Protein AF-A0A098G4R9-F1 (afdb_monomer_lite)

Foldseek 3Di:
DDPVLVVVVVVLCVVLVAPQDPQQEDQVDAPVRQVVSCVVCVLRQWHWYCYPPPQWIWIWGQDPVVRDIDIWIWHGDPDPPDAIFTWDDDPNDTDTDGGPSVCVVPVVRVSRVVSVVQVLLLQAALALEAEEELADDVQDFDKFALVRLCVCCVVCVVLQWFDTCQQRSLQSPLSSGIYGNDDPPDCLLVNLQSLAPNLFAAHEYEYDAEADLQQAWGWYWHDDPVCNPDTDIDTDGLLRVLVSSVSSPYAAPGEYEYEHQYAQQVRDPPVPLRHNVSRNQLNCQLRNYWYKYKDFNGGFATGHNNCQDPSKHKGDPRHGHHLQGIKIWTFHGPDHPDPTDTDIDRNSFIWMGHSSGIHTHRPPPPPPPPPPPPPDDDDDDDDDDDPPPDPPPDPVVVVVVVVVVVVVVVVVVVVVVVVVVVVVVVVVVVVVVLVVLVVVQCPDPLSVLLLVLLVVQLVVLVVCCVVPNPSSCVSNVLSVVLVVLSSVVSSVLLQPNDDPVRLVVSLVVSLCSLCVCCVVCVVVCVVSVVSSVSNNVSSPDPVVNVVSVVSNVVSVCCVVPVDDDDPPVDDDDDQDPVNVVVVVVVVVVVVVVVVVVPPDD

Secondary structure (DSSP, 8-state):
--HHHHHHHHHHHHHTT----GGGB-TT--HHHHHHHHHH-TT--EEEEE-SSTT-EEEEEEETTTTEEEEEEEEPPSSTTPPPEEEEEETTEEEEEEEHHHHHHHTT-HHHHHHHHHHHHHT--TT-EEEEESS-BTTB--EE-HHHHHHHHHH-GGGGS--TTHHHHHHHHHHT--EEE--SSSSHHHHHHHHTTTS-TT-EEEEEEEE-TT-S-EEEEEEETTEEEEEEEEEE-HHHHHHHHHHTT--TT-EEEEEEEETTTT--TTSSS-SHHHHHHHHHHHTT-EEEEEEESSPPBP--GGG-BTTBEE--SSSB--GGGEEEEEE--SSTT----EEEE----EEEEETTEEEEEPTTS-----------PPP---------------HHHHHHHHHHHHHHHHHHHHHHHHHHHHHHHHHHHHHHHHHHHHHHHHTSHHHHHHHHHHHHHHHHHHHHHTT-HHHHHHHHHHHHHHHHHHHHHHHHHHHSPPPHHHHHHHHHHHHHHHHTTTTTTGGGHHHHHHHHHHHHHHHH-HHHHHHHHHHHHHHHHHHHH-PPP-GGG-------HHHHHHHHHHHHHHHHHHHTTSS--

Radius of gyration: 33.83 Å; chains: 1; bounding box: 79×59×120 Å

pLDDT: mean 84.15, std 15.64, range [37.62, 98.38]

Sequence (601 aa):
MTKKNQELLIDAINNLGLDIPSDVFHFDFNRTDGQKYLEKAPSIPCLIRKSSVDGCFALDRYDPHRDTYSHLLIVPPKTENEEFKFCHYENGVMTEISTLSAYLNVANIPTLKWQQLKTRLEQHPPQKNAVMSIQSLDQQVIALNATQVDEYARDNPSVKKSGDGHTGLAIAQTLHAPFVVVRTEGNRAEANKVLEGHLVNNGLLVLTGHGNPDGNMIAGNYLNKDQMLFVQQRERGSIDIVSSALEAGLKSGDQINILLSICYGAADTQKNGNSFAHKLAKEFAKHGISTTIIASVKPVHRFGTGAIEQGKLTFTNEVGMAPTDIRVFSTQVDTPNANPVIDIYKPNEIIQLSREGFKFINPYKPIAQSSTSKDDAPQNIIITPTPLSKITQQPELVEKQQRLEKEKQLLEQQRLLEKEKQQRLEQEKQCKEQQNTIDQYKAKPEIAKLFNAIKNMENYGEKLLGIGADKGTTAISLAKELDKKLVDFLLKSSTTPPTQEQFEQFKADFKGALHDKDDVMHQHREQWKPIVANILLALSGIGLIAIIIKATAHVIDASLNKKQLSFNQAFFFAKTQSQELGDKIDESLEDTSLNSTQNKN

Organism: NCBI:txid1212491

Structure (mmCIF, N/CA/C/O backbone):
data_AF-A0A098G4R9-F1
#
_entry.id   AF-A0A098G4R9-F1
#
loop_
_atom_site.group_PDB
_atom_site.id
_atom_site.type_symbol
_atom_site.label_atom_id
_atom_site.label_alt_id
_atom_site.label_comp_id
_atom_site.label_asym_id
_atom_site.label_entity_id
_atom_site.label_seq_id
_atom_site.pdbx_PDB_ins_code
_atom_site.Cartn_x
_atom_site.Cartn_y
_atom_site.Cartn_z
_atom_site.occupancy
_atom_site.B_iso_or_equiv
_atom_site.auth_seq_id
_atom_site.auth_comp_id
_atom_site.auth_asym_id
_atom_site.auth_atom_id
_atom_site.pdbx_PDB_model_num
ATOM 1 N N . MET A 1 1 ? 22.704 -1.324 -43.944 1.00 83.81 1 MET A N 1
ATOM 2 C CA . MET A 1 1 ? 21.755 -2.113 -43.111 1.00 83.81 1 MET A CA 1
ATOM 3 C C . MET A 1 1 ? 20.363 -2.146 -43.747 1.00 83.81 1 MET A C 1
ATOM 5 O O . MET A 1 1 ? 19.861 -1.086 -44.107 1.00 83.81 1 MET A O 1
ATOM 9 N N . THR A 1 2 ? 19.764 -3.330 -43.929 1.00 89.94 2 THR A N 1
ATOM 10 C CA . THR A 1 2 ? 18.506 -3.535 -44.686 1.00 89.94 2 THR A CA 1
ATOM 11 C C . THR A 1 2 ? 17.265 -3.559 -43.783 1.00 89.94 2 THR A C 1
ATOM 13 O O . THR A 1 2 ? 17.382 -3.797 -42.582 1.00 89.94 2 THR A O 1
ATOM 16 N N . LYS A 1 3 ? 16.071 -3.359 -44.365 1.00 90.94 3 LYS A N 1
ATOM 17 C CA . LYS A 1 3 ? 14.779 -3.525 -43.670 1.00 90.94 3 LYS A CA 1
ATOM 18 C C . LYS A 1 3 ? 14.596 -4.952 -43.125 1.00 90.94 3 LYS A C 1
ATOM 20 O O . LYS A 1 3 ? 14.194 -5.118 -41.983 1.00 90.94 3 LYS A O 1
ATOM 25 N N . LYS A 1 4 ? 15.034 -5.964 -43.887 1.00 90.50 4 LYS A N 1
ATOM 26 C CA . LYS A 1 4 ? 15.037 -7.375 -43.464 1.00 90.50 4 LYS A CA 1
ATOM 27 C C . LYS A 1 4 ? 15.787 -7.589 -42.141 1.00 90.50 4 LYS A C 1
ATOM 29 O O . LYS A 1 4 ? 15.300 -8.298 -41.274 1.00 90.50 4 LYS A O 1
ATOM 34 N N . ASN A 1 5 ? 16.945 -6.950 -41.949 1.00 87.81 5 ASN A N 1
ATOM 35 C CA . ASN A 1 5 ? 17.700 -7.089 -40.696 1.00 87.81 5 ASN A CA 1
ATOM 36 C C . ASN A 1 5 ? 16.988 -6.435 -39.501 1.00 87.81 5 ASN A C 1
ATOM 38 O O . ASN A 1 5 ? 17.201 -6.859 -38.371 1.00 87.81 5 ASN A O 1
ATOM 42 N N . GLN A 1 6 ? 16.183 -5.392 -39.737 1.00 93.00 6 GLN A N 1
ATOM 43 C CA . GLN A 1 6 ? 15.379 -4.750 -38.691 1.00 93.00 6 GLN A CA 1
ATOM 44 C C . GLN A 1 6 ? 14.242 -5.668 -38.248 1.00 93.00 6 GLN A C 1
ATOM 46 O O . GLN A 1 6 ? 14.068 -5.873 -37.053 1.00 93.00 6 GLN A O 1
ATOM 51 N N . GLU A 1 7 ? 13.519 -6.238 -39.215 1.00 91.50 7 GLU A N 1
ATOM 52 C CA . GLU A 1 7 ? 12.444 -7.208 -38.978 1.00 91.50 7 GLU A CA 1
ATOM 53 C C . GLU A 1 7 ? 12.987 -8.428 -38.220 1.00 91.50 7 GLU A C 1
ATOM 55 O O . GLU A 1 7 ? 12.473 -8.756 -37.158 1.00 91.50 7 GLU A O 1
ATOM 60 N N . LEU A 1 8 ? 14.125 -8.988 -38.655 1.00 90.56 8 LEU A N 1
ATOM 61 C CA . LEU A 1 8 ? 14.786 -10.098 -37.957 1.00 90.56 8 LEU A CA 1
ATOM 62 C C . LEU A 1 8 ? 15.178 -9.767 -36.510 1.00 90.56 8 LEU A C 1
ATOM 64 O O . LEU A 1 8 ? 15.075 -10.633 -35.647 1.00 90.56 8 LEU A O 1
ATOM 68 N N . LEU A 1 9 ? 15.647 -8.545 -36.229 1.00 89.56 9 LEU A N 1
ATOM 69 C CA . LEU A 1 9 ? 15.998 -8.148 -34.862 1.00 89.56 9 LEU A CA 1
ATOM 70 C C . LEU A 1 9 ? 14.753 -8.017 -33.979 1.00 89.56 9 LEU A C 1
ATOM 72 O O . LEU A 1 9 ? 14.769 -8.471 -32.837 1.00 89.56 9 LEU A O 1
ATOM 76 N N . ILE A 1 10 ? 13.689 -7.407 -34.506 1.00 88.62 10 ILE A N 1
ATOM 77 C CA . ILE A 1 10 ? 12.408 -7.285 -33.802 1.00 88.62 10 ILE A CA 1
ATOM 78 C C . ILE A 1 10 ? 11.850 -8.678 -33.501 1.00 88.62 10 ILE A C 1
ATOM 80 O O . ILE A 1 10 ? 11.506 -8.957 -32.356 1.00 88.62 10 ILE A O 1
ATOM 84 N N . ASP A 1 11 ? 11.834 -9.571 -34.489 1.00 87.62 11 ASP A N 1
ATOM 85 C CA . ASP A 1 11 ? 11.347 -10.940 -34.326 1.00 87.62 11 ASP A CA 1
ATOM 86 C C . ASP A 1 11 ? 12.199 -11.725 -33.327 1.00 87.62 11 ASP A C 1
ATOM 88 O O . ASP A 1 11 ? 11.652 -12.385 -32.448 1.00 87.62 11 ASP A O 1
ATOM 92 N N . ALA A 1 12 ? 13.531 -11.616 -33.394 1.00 86.38 12 ALA A N 1
ATOM 93 C CA . ALA A 1 12 ? 14.424 -12.262 -32.433 1.00 86.38 12 ALA A CA 1
ATOM 94 C C . ALA A 1 12 ? 14.142 -11.805 -30.995 1.00 86.38 12 ALA A C 1
ATOM 96 O O . ALA A 1 12 ? 14.082 -12.632 -30.092 1.00 86.38 12 ALA A O 1
ATOM 97 N N . ILE A 1 13 ? 13.919 -10.507 -30.783 1.00 83.75 13 ILE A N 1
ATOM 98 C CA . ILE A 1 13 ? 13.571 -9.951 -29.471 1.00 83.75 13 ILE A CA 1
ATOM 99 C C . ILE A 1 13 ? 12.185 -10.420 -29.010 1.00 83.75 13 ILE A C 1
ATOM 101 O O . ILE A 1 13 ? 12.032 -10.832 -27.860 1.00 83.75 13 ILE A O 1
ATOM 105 N N . ASN A 1 14 ? 11.187 -10.395 -29.893 1.00 80.94 14 ASN A N 1
ATOM 106 C CA . ASN A 1 14 ? 9.828 -10.835 -29.577 1.00 80.94 14 ASN A CA 1
ATOM 107 C C . ASN A 1 14 ? 9.783 -12.336 -29.247 1.00 80.94 14 ASN A C 1
ATOM 109 O O . ASN A 1 14 ? 9.090 -12.745 -28.317 1.00 80.94 14 ASN A O 1
ATOM 113 N N . ASN A 1 15 ? 10.573 -13.153 -29.951 1.00 82.25 15 ASN A N 1
ATOM 114 C CA . ASN A 1 15 ? 10.688 -14.596 -29.724 1.00 82.25 15 ASN A CA 1
ATOM 115 C C . ASN A 1 15 ? 11.328 -14.950 -28.373 1.00 82.25 15 ASN A C 1
ATOM 117 O O . ASN A 1 15 ? 11.143 -16.063 -27.887 1.00 82.25 15 ASN A O 1
ATOM 121 N N . LEU A 1 16 ? 12.021 -14.007 -27.727 1.00 74.06 16 LEU A N 1
ATOM 122 C CA . LEU A 1 16 ? 12.475 -14.156 -26.340 1.00 74.06 16 LEU A CA 1
ATOM 123 C C . LEU A 1 16 ? 11.336 -13.961 -25.319 1.00 74.06 16 LEU A C 1
ATOM 125 O O . LEU A 1 16 ? 11.578 -14.001 -24.114 1.00 74.06 16 LEU A O 1
ATOM 129 N N . GLY A 1 17 ? 10.097 -13.750 -25.781 1.00 66.12 17 GLY A N 1
ATOM 130 C CA . GLY A 1 17 ? 8.923 -13.526 -24.936 1.00 66.12 17 GLY A CA 1
ATOM 131 C C . GLY A 1 17 ? 8.886 -12.129 -24.321 1.00 66.12 17 GLY A C 1
ATOM 132 O O . GLY A 1 17 ? 8.253 -11.924 -23.286 1.00 66.12 17 GLY A O 1
ATOM 133 N N . LEU A 1 18 ? 9.607 -11.173 -24.913 1.00 66.94 18 LEU A N 1
ATOM 134 C CA . LEU A 1 18 ? 9.723 -9.819 -24.386 1.00 66.94 18 LEU A CA 1
ATOM 135 C C . LEU A 1 18 ? 8.698 -8.930 -25.080 1.00 66.94 18 LEU A C 1
ATOM 137 O O . LEU A 1 18 ? 8.844 -8.653 -26.266 1.00 66.94 18 LEU A O 1
ATOM 141 N N . ASP A 1 19 ? 7.691 -8.440 -24.351 1.00 65.31 19 ASP A N 1
ATOM 142 C CA . ASP A 1 19 ? 6.817 -7.37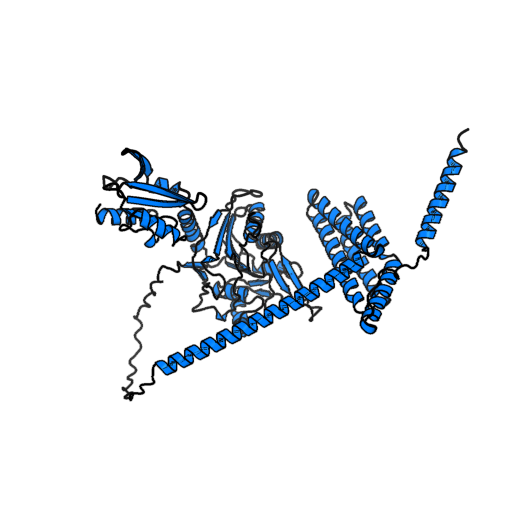0 -24.858 1.00 65.31 19 ASP A CA 1
ATOM 143 C C . ASP A 1 19 ? 7.575 -6.034 -24.818 1.00 65.31 19 ASP A C 1
ATOM 145 O O . ASP A 1 19 ? 7.359 -5.181 -23.950 1.00 65.31 19 ASP A O 1
ATOM 149 N N . ILE A 1 20 ? 8.548 -5.888 -25.720 1.00 72.81 20 ILE A N 1
ATOM 150 C CA . ILE A 1 20 ? 9.299 -4.649 -25.892 1.00 72.81 20 ILE A CA 1
ATOM 151 C C . ILE A 1 20 ? 8.411 -3.669 -26.674 1.00 72.81 20 ILE A C 1
ATOM 153 O O . ILE A 1 20 ? 7.995 -3.982 -27.791 1.00 72.81 20 ILE A O 1
ATOM 157 N N . PRO A 1 21 ? 8.104 -2.475 -26.129 1.00 73.12 21 PRO A N 1
ATOM 158 C CA . PRO A 1 21 ? 7.329 -1.471 -26.850 1.00 73.12 21 PRO A CA 1
ATOM 159 C C . PRO A 1 21 ? 7.973 -1.114 -28.195 1.00 73.12 21 PRO A C 1
ATOM 161 O O . PRO A 1 21 ? 9.197 -1.035 -28.295 1.00 73.12 21 PRO A O 1
ATOM 164 N N . SER A 1 22 ? 7.156 -0.815 -29.208 1.00 81.12 22 SER A N 1
ATOM 165 C CA . SER A 1 22 ? 7.635 -0.314 -30.508 1.00 81.12 22 SER A CA 1
ATOM 166 C C . SER A 1 22 ? 8.535 0.915 -30.369 1.00 81.12 22 SER A C 1
ATOM 168 O O . SER A 1 22 ? 9.473 1.076 -31.139 1.00 81.12 22 SER A O 1
ATOM 170 N N . ASP A 1 23 ? 8.288 1.721 -29.338 1.00 83.00 23 ASP A N 1
ATOM 171 C CA . ASP A 1 23 ? 9.027 2.934 -28.968 1.00 83.00 23 ASP A CA 1
ATOM 172 C C . ASP A 1 23 ? 10.472 2.666 -28.507 1.00 83.00 23 ASP A C 1
ATOM 174 O O . ASP A 1 23 ? 11.251 3.583 -28.272 1.00 83.00 23 ASP A O 1
ATOM 178 N N . VAL A 1 24 ? 10.872 1.401 -28.365 1.00 87.38 24 VAL A N 1
ATOM 179 C CA . VAL A 1 24 ? 12.285 1.045 -28.195 1.00 87.38 24 VAL A CA 1
ATOM 180 C C . VAL A 1 24 ? 13.014 1.067 -29.539 1.00 87.38 24 VAL A C 1
ATOM 182 O O . VAL A 1 24 ? 14.224 1.259 -29.563 1.00 87.38 24 VAL A O 1
ATOM 185 N N . PHE A 1 25 ? 12.320 0.915 -30.668 1.00 93.06 25 PHE A N 1
ATOM 186 C CA . PHE A 1 25 ? 12.929 0.776 -31.990 1.00 93.06 25 PHE A CA 1
ATOM 187 C C . PHE A 1 25 ? 12.862 2.084 -32.787 1.00 93.06 25 PHE A C 1
ATOM 189 O O . PHE A 1 25 ? 11.866 2.390 -33.435 1.00 93.06 25 PHE A O 1
ATOM 196 N N . HIS A 1 26 ? 13.971 2.823 -32.816 1.00 95.44 26 HIS A N 1
ATOM 197 C CA . HIS A 1 26 ? 14.104 4.080 -33.558 1.00 95.44 26 HIS A CA 1
ATOM 198 C C . HIS A 1 26 ? 15.289 4.014 -34.519 1.00 95.44 26 HIS A C 1
ATOM 200 O O . HIS A 1 26 ? 16.365 4.567 -34.296 1.00 95.44 26 HIS A O 1
ATOM 206 N N . PHE A 1 27 ? 15.124 3.269 -35.610 1.00 95.88 27 PHE A N 1
ATOM 207 C CA . PHE A 1 27 ? 16.215 2.994 -36.548 1.00 95.88 27 PHE A CA 1
ATOM 208 C C . PHE A 1 27 ? 16.680 4.197 -37.380 1.00 95.88 27 PHE A C 1
ATOM 210 O O . PHE A 1 27 ? 17.683 4.094 -38.087 1.00 95.88 27 PHE A O 1
ATOM 217 N N . ASP A 1 28 ? 15.936 5.289 -37.344 1.00 95.06 28 ASP A N 1
ATOM 218 C CA . ASP A 1 28 ? 16.228 6.576 -37.963 1.00 95.06 28 ASP A CA 1
ATOM 219 C C . ASP A 1 28 ? 17.014 7.517 -37.039 1.00 95.06 28 ASP A C 1
ATOM 221 O O . ASP A 1 28 ? 17.628 8.468 -37.521 1.00 95.06 28 ASP A O 1
ATOM 225 N N . PHE A 1 29 ? 17.060 7.241 -35.732 1.00 97.31 29 PHE A N 1
ATOM 226 C CA . PHE A 1 29 ? 17.779 8.085 -34.783 1.00 97.31 29 PHE A CA 1
ATOM 227 C C . PHE A 1 29 ? 19.293 7.906 -34.909 1.00 97.31 29 PHE A C 1
ATOM 229 O O . PHE A 1 29 ? 19.811 6.793 -35.043 1.00 97.31 29 PHE A O 1
ATOM 236 N N . ASN A 1 30 ? 20.023 9.016 -34.791 1.00 96.81 30 ASN A N 1
ATOM 237 C CA . ASN A 1 30 ? 21.450 8.980 -34.478 1.00 96.81 30 ASN A CA 1
ATOM 238 C C . ASN A 1 30 ? 21.663 8.887 -32.952 1.00 96.81 30 ASN A C 1
ATOM 240 O O . ASN A 1 30 ? 20.715 8.887 -32.166 1.00 96.81 30 ASN A O 1
ATOM 244 N N . ARG A 1 31 ? 22.927 8.811 -32.517 1.00 95.69 31 ARG A N 1
ATOM 245 C CA . ARG A 1 31 ? 23.284 8.704 -31.091 1.00 95.69 31 ARG A CA 1
ATOM 246 C C . ARG A 1 31 ? 22.741 9.857 -30.247 1.00 95.69 31 ARG A C 1
ATOM 248 O O . ARG A 1 31 ? 22.198 9.614 -29.176 1.00 95.69 31 ARG A O 1
ATOM 255 N N . THR A 1 32 ? 22.884 11.088 -30.722 1.00 96.31 32 THR A N 1
ATOM 256 C CA . THR A 1 32 ? 22.454 12.288 -29.997 1.00 96.31 32 THR A CA 1
ATOM 257 C C . THR A 1 32 ? 20.934 12.342 -29.865 1.00 96.31 32 THR A C 1
ATOM 259 O O . THR A 1 32 ? 20.420 12.676 -28.800 1.00 96.31 32 THR A O 1
ATOM 262 N N . ASP A 1 33 ? 20.207 11.991 -30.926 1.00 96.38 33 ASP A N 1
ATOM 263 C CA . ASP A 1 33 ? 18.742 11.957 -30.908 1.00 96.38 33 ASP A CA 1
ATOM 264 C C . ASP A 1 33 ? 18.226 10.858 -29.975 1.00 96.38 33 ASP A C 1
ATOM 266 O O . ASP A 1 33 ? 17.297 11.095 -29.204 1.00 96.38 33 ASP A O 1
ATOM 270 N N . GLY A 1 34 ? 18.888 9.696 -29.967 1.00 95.69 34 GLY A N 1
ATOM 271 C CA . GLY A 1 34 ? 18.571 8.610 -29.046 1.00 95.69 34 GLY A CA 1
ATOM 272 C C . GLY A 1 34 ? 18.763 8.976 -27.575 1.00 95.69 34 GLY A C 1
ATOM 273 O O . GLY A 1 34 ? 17.888 8.703 -26.758 1.00 95.69 34 GLY A O 1
ATOM 274 N N . GLN A 1 35 ? 19.857 9.665 -27.239 1.00 95.50 35 GLN A N 1
ATOM 275 C CA . GLN A 1 35 ? 20.090 10.172 -25.882 1.00 95.50 35 GLN A CA 1
ATOM 276 C C . GLN A 1 35 ? 19.005 11.173 -25.463 1.00 95.50 35 GLN A C 1
ATOM 278 O O . GLN A 1 35 ? 18.341 10.971 -24.451 1.00 95.50 35 GLN A O 1
ATOM 283 N N . LYS A 1 36 ? 18.732 12.185 -26.298 1.00 94.38 36 LYS A N 1
ATOM 284 C CA . LYS A 1 36 ? 17.665 13.170 -26.040 1.00 94.38 36 LYS A CA 1
ATOM 285 C C . LYS A 1 36 ? 16.290 12.526 -25.878 1.00 94.38 36 LYS A C 1
ATOM 287 O O . LYS A 1 36 ? 15.457 13.037 -25.131 1.00 94.38 36 LYS A O 1
ATOM 292 N N . TYR A 1 37 ? 16.019 11.452 -26.616 1.00 92.56 37 TYR A N 1
ATOM 293 C CA . TYR A 1 37 ? 14.774 10.707 -26.490 1.00 92.56 37 TYR A CA 1
ATOM 294 C C . TYR A 1 37 ? 14.686 9.996 -25.137 1.00 92.56 37 TYR A C 1
ATOM 296 O O . TYR A 1 37 ? 13.697 10.183 -24.435 1.00 92.56 37 TYR A O 1
ATOM 304 N N . LEU A 1 38 ? 15.730 9.266 -24.732 1.00 88.44 38 LEU A N 1
ATOM 305 C CA . LEU A 1 38 ? 15.784 8.581 -23.434 1.00 88.44 38 LEU A CA 1
ATOM 306 C C . LEU A 1 38 ? 15.686 9.558 -22.247 1.00 88.44 38 LEU A C 1
ATOM 308 O O . LEU A 1 38 ? 15.004 9.266 -21.269 1.00 88.44 38 LEU A O 1
ATOM 312 N N . GLU A 1 39 ? 16.282 10.746 -22.361 1.00 87.44 39 GLU A N 1
ATOM 313 C CA . GLU A 1 39 ? 16.122 11.857 -21.409 1.00 87.44 39 GLU A CA 1
ATOM 314 C C . GLU A 1 39 ? 14.656 12.289 -21.245 1.00 87.44 39 GLU A C 1
ATOM 316 O O . GLU A 1 39 ? 14.183 12.531 -20.133 1.00 87.44 39 GLU A O 1
ATOM 321 N N . LYS A 1 40 ? 13.929 12.402 -22.362 1.00 85.88 40 LYS A N 1
ATOM 322 C CA . LYS A 1 40 ? 12.529 12.851 -22.390 1.00 85.88 40 LYS A CA 1
ATOM 323 C C . LYS A 1 40 ? 11.535 11.742 -22.053 1.00 85.88 40 LYS A C 1
ATOM 325 O O . LYS A 1 40 ? 10.430 12.046 -21.608 1.00 85.88 40 LYS A O 1
ATOM 330 N N . ALA A 1 41 ? 11.912 10.484 -22.264 1.00 80.44 41 ALA A N 1
ATOM 331 C CA . ALA A 1 41 ? 11.076 9.306 -22.083 1.00 80.44 41 ALA A CA 1
ATOM 332 C C . ALA A 1 41 ? 11.677 8.362 -21.021 1.00 80.44 41 ALA A C 1
ATOM 334 O O . ALA A 1 41 ? 12.053 7.236 -21.340 1.00 80.44 41 ALA A O 1
ATOM 335 N N . PRO A 1 42 ? 11.728 8.763 -19.735 1.00 73.31 42 PRO A N 1
ATOM 336 C CA . PRO A 1 42 ? 12.363 7.975 -18.671 1.00 73.31 42 PRO A CA 1
ATOM 337 C C . PRO A 1 42 ? 11.681 6.622 -18.387 1.00 73.31 42 PRO A C 1
ATOM 339 O O . PRO A 1 42 ? 12.206 5.811 -17.626 1.00 73.31 42 PRO A O 1
ATOM 342 N N . SER A 1 43 ? 10.502 6.368 -18.963 1.00 66.50 43 SER A N 1
ATOM 343 C CA . SER A 1 43 ? 9.834 5.062 -18.954 1.00 66.50 43 SER A CA 1
ATOM 344 C C . SER A 1 43 ? 10.428 4.065 -19.954 1.00 66.50 43 SER A C 1
ATOM 346 O O . SER A 1 43 ? 10.148 2.873 -19.849 1.00 66.50 43 SER A O 1
ATOM 348 N N . ILE A 1 44 ? 11.219 4.537 -20.921 1.00 79.38 44 ILE A N 1
ATOM 349 C CA . ILE A 1 44 ? 11.883 3.714 -21.927 1.00 79.38 44 ILE A CA 1
ATOM 350 C C . ILE A 1 44 ? 13.300 3.397 -21.418 1.00 79.38 44 ILE A C 1
ATOM 352 O O . ILE A 1 44 ? 14.142 4.289 -21.337 1.00 79.38 44 ILE A O 1
ATOM 356 N N . PRO A 1 45 ? 13.588 2.143 -21.027 1.00 75.12 45 PRO A N 1
ATOM 357 C CA . PRO A 1 45 ? 14.846 1.778 -20.362 1.00 75.12 45 PRO A CA 1
ATOM 358 C C . PRO A 1 45 ? 16.057 1.830 -21.300 1.00 75.12 45 PRO A C 1
ATOM 360 O O . PRO A 1 45 ? 17.193 1.997 -20.859 1.00 75.12 45 PRO A O 1
ATOM 363 N N . CYS A 1 46 ? 15.819 1.599 -22.586 1.00 89.31 46 CYS A N 1
ATOM 364 C CA . CYS A 1 46 ? 16.823 1.484 -23.619 1.00 89.31 46 CYS A CA 1
ATOM 365 C C . CYS A 1 46 ? 16.192 1.751 -24.983 1.00 89.31 46 CYS A C 1
ATOM 367 O O . CYS A 1 46 ? 14.979 1.658 -25.154 1.00 89.31 46 CYS A O 1
ATOM 369 N N . LEU A 1 47 ? 17.043 2.072 -25.945 1.00 93.69 47 LEU A N 1
ATOM 370 C CA . LEU A 1 47 ? 16.681 2.366 -27.319 1.00 93.69 47 LEU A CA 1
ATOM 371 C C . LEU A 1 47 ? 17.530 1.503 -28.247 1.00 93.69 47 LEU A C 1
ATOM 373 O O . LEU A 1 47 ? 18.744 1.425 -28.080 1.00 93.69 47 LEU A O 1
ATOM 377 N N . ILE A 1 48 ? 16.914 0.900 -29.251 1.00 94.69 48 ILE A N 1
ATOM 378 C CA . ILE A 1 48 ? 17.586 0.222 -30.350 1.00 94.69 48 ILE A CA 1
ATOM 379 C C . ILE A 1 48 ? 17.480 1.099 -31.594 1.00 94.69 48 ILE A C 1
ATOM 381 O O . ILE A 1 48 ? 16.391 1.429 -32.061 1.00 94.69 48 ILE A O 1
ATOM 385 N N . ARG A 1 49 ? 18.630 1.449 -32.165 1.00 96.56 49 ARG A N 1
ATOM 386 C CA . ARG A 1 49 ? 18.729 2.265 -33.382 1.00 96.56 49 ARG A CA 1
ATOM 387 C C . ARG A 1 49 ? 19.780 1.722 -34.340 1.00 96.56 49 ARG A C 1
ATOM 389 O O . ARG A 1 49 ? 20.541 0.818 -33.998 1.00 96.56 49 ARG A O 1
ATOM 396 N N . LYS A 1 50 ? 19.867 2.281 -35.549 1.00 96.56 50 LYS A N 1
ATOM 397 C CA . LYS A 1 50 ? 21.006 1.991 -36.434 1.00 96.56 50 LYS A CA 1
ATOM 398 C C . LYS A 1 50 ? 22.287 2.570 -35.831 1.00 96.56 50 LYS A C 1
ATOM 400 O O . LYS A 1 50 ? 22.295 3.675 -35.279 1.00 96.56 50 LYS A O 1
ATOM 405 N N . SER A 1 51 ? 23.374 1.811 -35.923 1.00 96.00 51 SER A N 1
ATOM 406 C CA . SER A 1 51 ? 24.694 2.310 -35.558 1.00 96.00 51 SER A CA 1
ATOM 407 C C . SER A 1 51 ? 25.305 3.099 -36.715 1.00 96.00 51 SER A C 1
ATOM 409 O O . SER A 1 51 ? 24.975 2.877 -37.878 1.00 96.00 51 SER A O 1
ATOM 411 N N . SER A 1 52 ? 26.226 4.008 -36.393 1.00 94.31 52 SER A N 1
ATOM 412 C CA . SER A 1 52 ? 27.134 4.594 -37.384 1.00 94.31 52 SER A CA 1
ATOM 413 C C . SER A 1 52 ? 28.210 3.601 -37.837 1.00 94.31 52 SER A C 1
ATOM 415 O O . SER A 1 52 ? 28.865 3.834 -38.847 1.00 94.31 52 SER A O 1
ATOM 417 N N . VAL A 1 53 ? 28.410 2.510 -37.089 1.00 94.75 53 VAL A N 1
ATOM 418 C CA . VAL A 1 53 ? 29.231 1.373 -37.517 1.00 94.75 53 VAL A CA 1
ATOM 419 C C . VAL A 1 53 ? 28.426 0.569 -38.528 1.00 94.75 53 VAL A C 1
ATOM 421 O O . VAL A 1 53 ? 27.321 0.111 -38.219 1.00 94.75 53 VAL A O 1
ATOM 424 N N . ASP A 1 54 ? 28.965 0.427 -39.739 1.00 94.44 54 ASP A N 1
ATOM 425 C CA . ASP A 1 54 ? 28.232 -0.197 -40.835 1.00 94.44 54 ASP A CA 1
ATOM 426 C C . ASP A 1 54 ? 27.822 -1.637 -40.497 1.00 94.44 54 ASP A C 1
ATOM 428 O O . ASP A 1 54 ? 28.522 -2.381 -39.809 1.00 94.44 54 ASP A O 1
ATOM 432 N N . GLY A 1 55 ? 26.625 -2.006 -40.946 1.00 94.06 55 GLY A N 1
ATOM 433 C CA . GLY A 1 55 ? 26.052 -3.325 -40.692 1.00 94.06 55 GLY A CA 1
ATOM 434 C C . GLY A 1 55 ? 25.673 -3.621 -39.235 1.00 94.06 55 GLY A C 1
ATOM 435 O O . GLY A 1 55 ? 25.265 -4.749 -38.975 1.00 94.06 55 GLY A O 1
ATOM 436 N N . CYS A 1 56 ? 25.733 -2.657 -38.309 1.00 96.44 56 CYS A N 1
ATOM 437 C CA . CYS A 1 56 ? 25.403 -2.868 -36.894 1.00 96.44 56 CYS A CA 1
ATOM 438 C C . CYS A 1 56 ? 24.201 -2.028 -36.429 1.00 96.44 56 CYS A C 1
ATOM 440 O O . CYS A 1 56 ? 23.946 -0.927 -36.924 1.00 96.44 56 CYS A O 1
ATOM 442 N N . PHE A 1 57 ? 23.488 -2.522 -35.417 1.00 97.19 57 PHE A N 1
ATOM 443 C CA . PHE A 1 57 ? 22.586 -1.706 -34.602 1.00 97.19 57 PHE A CA 1
ATOM 444 C C . PHE A 1 57 ? 23.306 -1.243 -33.332 1.00 97.19 57 PHE A C 1
ATOM 446 O O . PHE A 1 57 ? 24.412 -1.695 -33.031 1.00 97.19 57 PHE A O 1
ATOM 453 N N . ALA A 1 58 ? 22.693 -0.328 -32.593 1.00 96.31 58 ALA A N 1
ATOM 454 C CA . ALA A 1 58 ? 23.154 0.106 -31.284 1.00 96.31 58 ALA A CA 1
ATOM 455 C C . ALA A 1 58 ? 22.010 0.007 -30.272 1.00 96.31 58 ALA A C 1
ATOM 457 O O . ALA A 1 58 ? 20.904 0.461 -30.563 1.00 96.31 58 ALA A O 1
ATOM 458 N N . LEU A 1 59 ? 22.301 -0.567 -29.106 1.00 94.62 59 LEU A N 1
ATOM 459 C CA . LEU A 1 59 ? 21.492 -0.489 -27.898 1.00 94.62 59 LEU A CA 1
ATOM 460 C C . LEU A 1 59 ? 22.032 0.650 -27.034 1.00 94.62 59 LEU A C 1
ATOM 462 O O . LEU A 1 59 ? 23.117 0.539 -26.456 1.00 94.62 59 LEU A O 1
ATOM 466 N N . ASP A 1 60 ? 21.269 1.726 -26.936 1.00 94.50 60 ASP A N 1
ATOM 467 C CA . ASP A 1 60 ? 21.553 2.844 -26.050 1.00 94.50 60 ASP A CA 1
ATOM 468 C C . ASP A 1 60 ? 20.794 2.654 -24.738 1.00 94.50 60 ASP A C 1
ATOM 470 O O . ASP A 1 60 ? 19.604 2.341 -24.739 1.00 94.50 60 ASP A O 1
ATOM 474 N N . ARG A 1 61 ? 21.468 2.857 -23.608 1.00 91.06 61 ARG A N 1
ATOM 475 C CA . ARG A 1 61 ? 20.868 2.789 -22.273 1.00 91.06 61 ARG A CA 1
ATOM 476 C C . ARG A 1 61 ? 21.307 3.993 -21.462 1.00 91.06 61 ARG A C 1
ATOM 478 O O . ARG A 1 61 ? 22.491 4.319 -21.457 1.00 91.06 61 ARG A O 1
ATOM 485 N N . TYR A 1 62 ? 20.375 4.610 -20.752 1.00 87.00 62 TYR A N 1
ATOM 486 C CA . TYR A 1 62 ? 20.692 5.634 -19.766 1.00 87.00 62 TYR A CA 1
ATOM 487 C C . TYR A 1 62 ? 20.846 4.986 -18.386 1.00 87.00 62 TYR A C 1
ATOM 489 O O . TYR A 1 62 ? 19.979 4.229 -17.950 1.00 87.00 62 TYR A O 1
ATOM 497 N N . ASP A 1 63 ? 21.966 5.244 -17.715 1.00 80.31 63 ASP A N 1
ATOM 498 C CA . ASP A 1 63 ? 22.182 4.871 -16.320 1.00 80.31 63 ASP A CA 1
ATOM 499 C C . ASP A 1 63 ? 21.949 6.104 -15.433 1.00 80.31 63 ASP A C 1
ATOM 501 O O . ASP A 1 63 ? 22.844 6.947 -15.308 1.00 80.31 63 ASP A O 1
ATOM 505 N N . PRO A 1 64 ? 20.774 6.216 -14.786 1.00 71.25 64 PRO A N 1
ATOM 506 C CA . PRO A 1 64 ? 20.439 7.379 -13.974 1.00 71.25 64 PRO A CA 1
ATOM 507 C C . PRO A 1 64 ? 21.275 7.480 -12.692 1.00 71.25 64 PRO A C 1
ATOM 509 O O . PRO A 1 64 ? 21.308 8.542 -12.080 1.00 71.25 64 PRO A O 1
ATOM 512 N N . HIS A 1 65 ? 21.933 6.401 -12.250 1.00 72.31 65 HIS A N 1
ATOM 513 C CA . HIS A 1 65 ? 22.783 6.443 -11.058 1.00 72.31 65 HIS A CA 1
ATOM 514 C C . HIS A 1 65 ? 24.135 7.083 -11.346 1.00 72.31 65 HIS A C 1
ATOM 516 O O . HIS A 1 65 ? 24.736 7.683 -10.457 1.00 72.31 65 HIS A O 1
ATOM 522 N N . ARG A 1 66 ? 24.619 6.925 -12.578 1.00 80.69 66 ARG A N 1
ATOM 523 C CA . ARG A 1 66 ? 25.903 7.470 -13.024 1.00 80.69 66 ARG A CA 1
ATOM 524 C C . ARG A 1 66 ? 25.754 8.734 -13.858 1.00 80.69 66 ARG A C 1
ATOM 526 O O . ARG A 1 66 ? 26.771 9.355 -14.128 1.00 80.69 66 ARG A O 1
ATOM 533 N N . ASP A 1 67 ? 24.531 9.077 -14.263 1.00 86.00 67 ASP A N 1
ATOM 534 C CA . ASP A 1 67 ? 24.250 10.136 -15.238 1.00 86.00 67 ASP A CA 1
ATOM 535 C C . ASP A 1 67 ? 25.080 9.935 -16.520 1.00 86.00 67 ASP A C 1
ATOM 537 O O . ASP A 1 67 ? 25.789 10.810 -17.012 1.00 86.00 67 ASP A O 1
ATOM 541 N N . THR A 1 68 ? 25.085 8.694 -17.016 1.00 91.88 68 THR A N 1
ATOM 542 C CA . THR A 1 68 ? 25.870 8.307 -18.196 1.00 91.88 68 THR A CA 1
ATOM 543 C C . THR A 1 68 ? 25.054 7.441 -19.134 1.00 91.88 68 THR A C 1
ATOM 545 O O . THR A 1 68 ? 24.150 6.716 -18.721 1.00 91.88 68 THR A O 1
ATOM 548 N N . TYR A 1 69 ? 25.412 7.483 -20.414 1.00 92.19 69 TYR A N 1
ATOM 549 C CA . TYR A 1 69 ? 24.847 6.606 -21.429 1.00 92.19 69 TYR A CA 1
ATOM 550 C C . TYR A 1 69 ? 25.822 5.484 -21.770 1.00 92.19 69 TYR A C 1
ATOM 552 O O . TYR A 1 69 ? 26.986 5.743 -22.084 1.00 92.19 69 TYR A O 1
ATOM 560 N N . SER A 1 70 ? 25.338 4.243 -21.767 1.00 91.38 70 SER A N 1
ATOM 561 C CA . SER A 1 70 ? 26.064 3.113 -22.340 1.00 91.38 70 SER A CA 1
ATOM 562 C C . SER A 1 70 ? 25.537 2.804 -23.735 1.00 91.38 70 SER A C 1
ATOM 564 O O . SER A 1 70 ? 24.337 2.888 -23.994 1.00 91.38 70 SER A O 1
ATOM 566 N N . HIS A 1 71 ? 26.448 2.419 -24.623 1.00 93.50 71 HIS A N 1
ATOM 567 C CA . HIS A 1 71 ? 26.151 2.107 -26.015 1.00 93.50 71 HIS A CA 1
ATOM 568 C C . HIS A 1 71 ? 26.782 0.764 -26.342 1.00 93.50 71 HIS A C 1
ATOM 570 O O . HIS A 1 71 ? 28.001 0.626 -26.262 1.00 93.50 71 HIS A O 1
ATOM 576 N N . LEU A 1 72 ? 25.962 -0.217 -26.694 1.00 93.50 72 LEU A N 1
ATOM 577 C CA . LEU A 1 72 ? 26.429 -1.536 -27.104 1.00 93.50 72 LEU A CA 1
ATOM 578 C C . LEU A 1 72 ? 26.067 -1.758 -28.560 1.00 93.50 72 LEU A C 1
ATOM 580 O O . LEU A 1 72 ? 24.946 -1.458 -28.967 1.00 93.50 72 LEU A O 1
ATOM 584 N N . LEU A 1 73 ? 26.996 -2.281 -29.355 1.00 96.31 73 LEU A N 1
ATOM 585 C CA . LEU A 1 73 ? 26.660 -2.672 -30.717 1.00 96.31 73 LEU A CA 1
ATOM 586 C C . LEU A 1 73 ? 25.896 -3.988 -30.693 1.00 96.31 73 LEU A C 1
ATOM 588 O O . LEU A 1 73 ? 26.263 -4.896 -29.954 1.00 96.31 73 LEU A O 1
ATOM 592 N N . ILE A 1 74 ? 24.872 -4.092 -31.534 1.00 96.06 74 ILE A N 1
ATOM 593 C CA . ILE A 1 74 ? 24.204 -5.354 -31.835 1.00 96.06 74 ILE A CA 1
ATOM 594 C C . ILE A 1 74 ? 24.584 -5.730 -33.264 1.00 96.06 74 ILE A C 1
ATOM 596 O O . ILE A 1 74 ? 24.230 -5.038 -34.225 1.00 96.06 74 ILE A O 1
ATOM 600 N N . VAL A 1 75 ? 25.321 -6.823 -33.398 1.00 95.69 75 VAL A N 1
ATOM 601 C CA . VAL A 1 75 ? 25.774 -7.362 -34.676 1.00 95.69 75 VAL A CA 1
ATOM 602 C C . VAL A 1 75 ? 24.747 -8.391 -35.157 1.00 95.69 75 VAL A C 1
ATOM 604 O O . VAL A 1 75 ? 24.445 -9.327 -34.409 1.00 95.69 75 VAL A O 1
ATOM 607 N N . PRO A 1 76 ? 24.184 -8.230 -36.370 1.00 93.38 76 PRO A N 1
ATOM 608 C CA . PRO A 1 76 ? 23.292 -9.218 -36.963 1.00 93.38 76 PRO A CA 1
ATOM 609 C C . PRO A 1 76 ? 23.980 -10.573 -37.158 1.00 93.38 76 PRO A C 1
ATOM 611 O O . PRO A 1 76 ? 25.192 -10.609 -37.397 1.00 93.38 76 PRO A O 1
ATOM 614 N N . PRO A 1 77 ? 23.222 -11.678 -37.117 1.00 91.81 77 PRO A N 1
ATOM 615 C CA . PRO A 1 77 ? 23.770 -12.992 -37.416 1.00 91.81 77 PRO A CA 1
ATOM 616 C C . PRO A 1 77 ? 24.255 -13.069 -38.870 1.00 91.81 77 PRO A C 1
ATOM 618 O O . PRO A 1 77 ? 23.670 -12.449 -39.764 1.00 91.81 77 PRO A O 1
ATOM 621 N N . LYS A 1 78 ? 25.339 -13.816 -39.123 1.00 8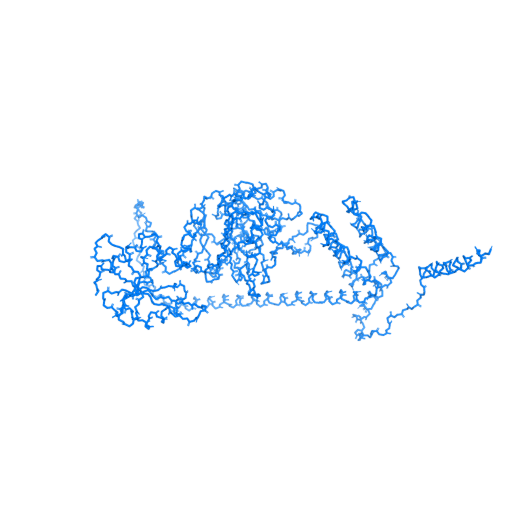9.88 78 LYS A N 1
ATOM 622 C CA . LYS A 1 78 ? 25.879 -13.986 -40.486 1.00 89.88 78 LYS A CA 1
ATOM 623 C C . LYS A 1 78 ? 25.173 -15.101 -41.252 1.00 89.88 78 LYS A C 1
ATOM 625 O O . LYS A 1 78 ? 25.181 -15.096 -42.481 1.00 89.88 78 LYS A O 1
ATOM 630 N N . THR A 1 79 ? 24.579 -16.047 -40.530 1.00 86.69 79 THR A N 1
ATOM 631 C CA . THR A 1 79 ? 23.827 -17.186 -41.067 1.00 86.69 79 THR A CA 1
ATOM 632 C C . THR A 1 79 ? 22.475 -17.303 -40.360 1.00 86.69 79 THR A C 1
ATOM 634 O O . THR A 1 79 ? 22.295 -16.754 -39.279 1.00 86.69 79 THR A O 1
ATOM 637 N N . GLU A 1 80 ? 21.509 -18.010 -40.952 1.00 79.88 80 GLU A N 1
ATOM 638 C CA . GLU A 1 80 ? 20.148 -18.138 -40.391 1.00 79.88 80 GLU A CA 1
ATOM 639 C C . GLU A 1 80 ? 20.099 -18.858 -39.032 1.00 79.88 80 GLU A C 1
ATOM 641 O O . GLU A 1 80 ? 19.146 -18.680 -38.281 1.00 79.88 80 GLU A O 1
ATOM 646 N N . ASN A 1 81 ? 21.136 -19.634 -38.701 1.00 74.94 81 ASN A N 1
ATOM 647 C CA . ASN A 1 81 ? 21.236 -20.389 -37.449 1.00 74.94 81 ASN A CA 1
ATOM 648 C C . ASN A 1 81 ? 22.038 -19.658 -36.359 1.00 74.94 81 ASN A C 1
ATOM 650 O O . ASN A 1 81 ? 22.208 -20.191 -35.264 1.00 74.94 81 ASN A O 1
ATOM 654 N N . GLU A 1 82 ? 22.585 -18.478 -36.657 1.00 85.12 82 GLU A N 1
ATOM 655 C CA . GLU A 1 82 ? 23.323 -17.672 -35.687 1.00 85.12 82 GLU A CA 1
ATOM 656 C C . GLU A 1 82 ? 22.397 -16.694 -34.956 1.00 85.12 82 GLU A C 1
ATOM 658 O O . GLU A 1 82 ? 21.394 -16.225 -35.491 1.00 85.12 82 GLU A O 1
ATOM 663 N N . GLU A 1 83 ? 22.760 -16.350 -33.722 1.00 91.38 83 GLU A N 1
ATOM 664 C CA . GLU A 1 83 ? 22.060 -15.345 -32.926 1.00 91.38 83 GLU A CA 1
ATOM 665 C C . GLU A 1 83 ? 22.671 -13.946 -33.128 1.00 91.38 83 GLU A C 1
ATOM 667 O O . GLU A 1 83 ? 23.851 -13.804 -33.459 1.00 91.38 83 GLU A O 1
ATOM 672 N N . PHE A 1 84 ? 21.885 -12.896 -32.878 1.00 94.06 84 PHE A N 1
ATOM 673 C CA . PHE A 1 84 ? 22.417 -11.547 -32.682 1.00 94.06 84 PHE A CA 1
ATOM 674 C C . PHE A 1 84 ? 23.441 -11.521 -31.540 1.00 94.06 84 PHE A C 1
ATOM 676 O O . PHE A 1 84 ? 23.274 -12.186 -30.516 1.00 94.06 84 PHE A O 1
ATOM 683 N N . LYS A 1 85 ? 24.489 -10.710 -31.698 1.00 94.81 85 LYS A N 1
ATOM 684 C CA . LYS A 1 85 ? 25.588 -10.601 -30.728 1.00 94.81 85 LYS A CA 1
ATOM 685 C C . LYS A 1 85 ? 25.746 -9.180 -30.226 1.00 94.81 85 LYS A C 1
ATOM 687 O O . LYS A 1 85 ? 25.665 -8.239 -31.012 1.00 94.81 85 LYS A O 1
ATOM 692 N N . PHE A 1 86 ? 26.022 -9.027 -28.938 1.00 94.06 86 PHE A N 1
ATOM 693 C CA . PHE A 1 86 ? 26.453 -7.760 -28.369 1.00 94.06 86 PHE A CA 1
ATOM 694 C C . PHE A 1 86 ? 27.967 -7.630 -28.455 1.00 94.06 86 PHE A C 1
ATOM 696 O O . PHE A 1 86 ? 28.693 -8.515 -28.003 1.00 94.06 86 PHE A O 1
ATOM 703 N N . CYS A 1 87 ? 28.436 -6.503 -28.981 1.00 94.19 87 CYS A N 1
ATOM 704 C CA . CYS A 1 87 ? 29.854 -6.198 -29.106 1.00 94.19 87 CYS A CA 1
ATOM 705 C C . CYS A 1 87 ? 30.190 -4.839 -28.483 1.00 94.19 87 CYS A C 1
ATOM 707 O O . CYS A 1 87 ? 29.426 -3.874 -28.593 1.00 94.19 87 CYS A O 1
ATOM 709 N N . HIS A 1 88 ? 31.373 -4.756 -27.878 1.00 92.12 88 HIS A N 1
ATOM 710 C CA . HIS A 1 88 ? 32.045 -3.493 -27.579 1.00 92.12 88 HIS A CA 1
ATOM 711 C C . HIS A 1 88 ? 32.835 -3.055 -28.811 1.00 92.12 88 HIS A C 1
ATOM 713 O O . HIS A 1 88 ? 33.416 -3.900 -29.494 1.00 92.12 88 HIS A O 1
ATOM 719 N N . TYR A 1 89 ? 32.859 -1.757 -29.103 1.00 91.44 89 TYR A N 1
ATOM 720 C CA . TYR A 1 89 ? 33.626 -1.213 -30.222 1.00 91.44 89 TYR A CA 1
ATOM 721 C C . TYR A 1 89 ? 34.545 -0.103 -29.752 1.00 91.44 89 TYR A C 1
ATOM 723 O O . TYR A 1 89 ? 34.090 0.966 -29.344 1.00 91.44 89 TYR A O 1
ATOM 731 N N . GLU A 1 90 ? 35.843 -0.359 -29.842 1.00 91.00 90 GLU A N 1
ATOM 732 C CA . GLU A 1 90 ? 36.875 0.553 -29.378 1.00 91.00 90 GLU A CA 1
ATOM 733 C C . GLU A 1 90 ? 38.063 0.506 -30.335 1.00 91.00 90 GLU A C 1
ATOM 735 O O . GLU A 1 90 ? 38.527 -0.565 -30.721 1.00 91.00 90 GLU A O 1
ATOM 740 N N . ASN A 1 91 ? 38.532 1.681 -30.764 1.00 91.88 91 ASN A N 1
ATOM 741 C CA . ASN A 1 91 ? 39.690 1.831 -31.653 1.00 91.88 91 ASN A CA 1
ATOM 742 C C . ASN A 1 91 ? 39.619 0.988 -32.942 1.00 91.88 91 ASN A C 1
ATOM 744 O O . ASN A 1 91 ? 40.627 0.465 -33.409 1.00 91.88 91 ASN A O 1
ATOM 748 N N . GLY A 1 92 ? 38.424 0.843 -33.522 1.00 91.44 92 GLY A N 1
ATOM 749 C CA . GLY A 1 92 ? 38.229 0.062 -34.748 1.00 91.44 92 GLY A CA 1
ATOM 750 C C . GLY A 1 92 ? 38.081 -1.446 -34.534 1.00 91.44 92 GLY A C 1
ATOM 751 O O . GLY A 1 92 ? 37.844 -2.169 -35.499 1.00 91.44 92 GLY A O 1
ATOM 752 N N . VAL A 1 93 ? 38.187 -1.932 -33.296 1.00 92.62 93 VAL A N 1
ATOM 753 C CA . VAL A 1 93 ? 38.087 -3.355 -32.957 1.00 92.62 93 VAL A CA 1
ATOM 754 C C . VAL A 1 93 ? 36.717 -3.645 -32.352 1.00 92.62 93 VAL A C 1
ATOM 756 O O . VAL A 1 93 ? 36.286 -2.967 -31.421 1.00 92.62 93 VAL A O 1
ATOM 759 N N . MET A 1 94 ? 36.030 -4.660 -32.886 1.00 93.56 94 MET A N 1
ATOM 760 C CA . MET A 1 94 ? 34.812 -5.213 -32.290 1.00 93.56 94 MET A CA 1
ATOM 761 C C . MET A 1 94 ? 35.154 -6.420 -31.420 1.00 93.56 94 MET A C 1
ATOM 763 O O . MET A 1 94 ? 35.685 -7.410 -31.920 1.00 93.56 94 MET A O 1
ATOM 767 N N . THR A 1 95 ? 34.783 -6.354 -30.145 1.00 94.31 95 THR A N 1
ATOM 768 C CA . THR A 1 95 ? 34.951 -7.447 -29.184 1.00 94.31 95 THR A CA 1
ATOM 769 C C . THR A 1 95 ? 33.581 -7.963 -28.773 1.00 94.31 95 THR A C 1
ATOM 771 O O . THR A 1 95 ? 32.780 -7.211 -28.218 1.00 94.31 95 THR A O 1
ATOM 774 N N . GLU A 1 96 ? 33.301 -9.235 -29.051 1.00 94.94 96 GLU A N 1
ATOM 775 C CA . GLU A 1 96 ? 32.061 -9.895 -28.631 1.00 94.94 96 GLU A CA 1
ATOM 776 C C . GLU A 1 96 ? 31.988 -9.968 -27.101 1.00 94.94 96 GLU A C 1
ATOM 778 O O . GLU A 1 96 ? 32.935 -10.390 -26.441 1.00 94.94 96 GLU A O 1
ATOM 783 N N . ILE A 1 97 ? 30.858 -9.536 -26.546 1.00 92.12 97 ILE A N 1
ATOM 784 C 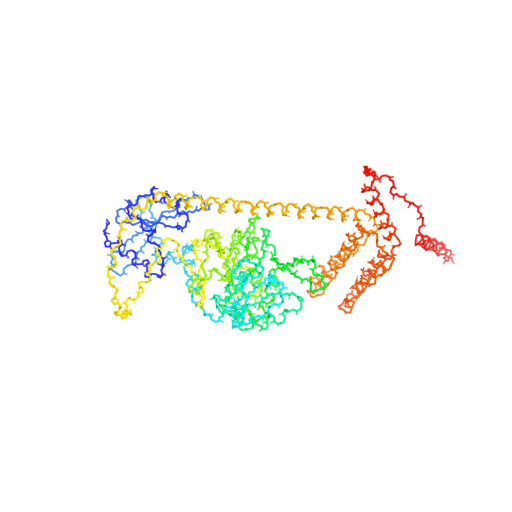CA . ILE A 1 97 ? 30.573 -9.565 -25.109 1.00 92.12 97 ILE A CA 1
ATOM 785 C C . ILE A 1 97 ? 29.701 -10.777 -24.783 1.00 92.12 97 ILE A C 1
ATOM 787 O O . ILE A 1 97 ? 29.968 -11.503 -23.828 1.00 92.12 97 ILE A O 1
ATOM 791 N N . SER A 1 98 ? 28.613 -10.963 -25.536 1.00 92.44 98 SER A N 1
ATOM 792 C CA . SER A 1 98 ? 27.608 -11.999 -25.286 1.00 92.44 98 SER A CA 1
ATOM 793 C C . SER A 1 98 ? 26.653 -12.129 -26.478 1.00 92.44 98 SER A C 1
ATOM 795 O O . SER A 1 98 ? 26.639 -11.269 -27.362 1.00 92.44 98 SER A O 1
ATOM 797 N N . THR A 1 99 ? 25.814 -13.164 -26.492 1.00 92.69 99 THR A N 1
ATOM 798 C CA . THR A 1 99 ? 24.681 -13.240 -27.426 1.00 92.69 99 THR A CA 1
ATOM 799 C C . THR A 1 99 ? 23.516 -12.374 -26.941 1.00 92.69 99 THR A C 1
ATOM 801 O O . THR A 1 99 ? 23.501 -11.926 -25.793 1.00 92.69 99 THR A O 1
ATOM 804 N N . LEU A 1 100 ? 22.539 -12.098 -27.808 1.00 86.81 100 LEU A N 1
ATOM 805 C CA . LEU A 1 100 ? 21.369 -11.287 -27.472 1.00 86.81 100 LEU A CA 1
ATOM 806 C C . LEU A 1 100 ? 20.578 -11.895 -26.305 1.00 86.81 100 LEU A C 1
ATOM 808 O O . LEU A 1 100 ? 20.334 -11.207 -25.317 1.00 86.81 100 LEU A O 1
ATOM 812 N N . SER A 1 101 ? 20.246 -13.181 -26.374 1.00 84.25 101 SER A N 1
ATOM 813 C CA . SER A 1 101 ? 19.546 -13.923 -25.324 1.00 84.25 101 SER A CA 1
ATOM 814 C C . SER A 1 101 ? 20.340 -13.956 -24.026 1.00 84.25 101 SER A C 1
ATOM 816 O O . SER A 1 101 ? 19.802 -13.618 -22.973 1.00 84.25 101 SER A O 1
ATOM 818 N N . ALA A 1 102 ? 21.627 -14.309 -24.082 1.00 84.81 102 ALA A N 1
ATOM 819 C CA . ALA A 1 102 ? 22.476 -14.385 -22.901 1.00 84.81 102 ALA A CA 1
ATOM 820 C C . ALA A 1 102 ? 22.635 -13.011 -22.240 1.00 84.81 102 ALA A C 1
ATOM 822 O O . ALA A 1 102 ? 22.478 -12.893 -21.024 1.00 84.81 102 ALA A O 1
ATOM 823 N N . TYR A 1 103 ? 22.859 -11.955 -23.026 1.00 84.19 103 TYR A N 1
ATOM 824 C CA . TYR A 1 103 ? 22.929 -10.598 -22.503 1.00 84.19 103 TYR A CA 1
ATOM 825 C C . TYR A 1 103 ? 21.604 -10.173 -21.889 1.00 84.19 103 TYR A C 1
ATOM 827 O O . TYR A 1 103 ? 21.607 -9.696 -20.766 1.00 84.19 103 TYR A O 1
ATOM 835 N N . LEU A 1 104 ? 20.468 -10.353 -22.567 1.00 75.81 104 LEU A N 1
ATOM 836 C CA . LEU A 1 104 ? 19.175 -9.937 -22.023 1.00 75.81 104 LEU A CA 1
ATOM 837 C C . LEU A 1 104 ? 18.837 -10.708 -20.737 1.00 75.81 104 LEU A C 1
ATOM 839 O O . LEU A 1 104 ? 18.377 -10.091 -19.779 1.00 75.81 104 LEU A O 1
ATOM 843 N N . ASN A 1 105 ? 19.174 -11.998 -20.663 1.00 68.44 105 ASN A N 1
ATOM 844 C CA . ASN A 1 105 ? 19.018 -12.814 -19.456 1.00 68.44 105 ASN A CA 1
ATOM 845 C C . ASN A 1 105 ? 19.917 -12.352 -18.294 1.00 68.44 105 ASN A C 1
ATOM 847 O O . ASN A 1 105 ? 19.488 -12.370 -17.141 1.00 68.44 105 ASN A O 1
ATOM 851 N N . VAL A 1 106 ? 21.155 -11.928 -18.573 1.00 69.81 106 VAL A N 1
ATOM 852 C CA . VAL A 1 106 ? 22.142 -11.540 -17.545 1.00 69.81 106 VAL A CA 1
ATOM 853 C C . VAL A 1 106 ? 22.062 -10.063 -17.167 1.00 69.81 106 VAL A C 1
ATOM 855 O O . VAL A 1 106 ? 22.311 -9.708 -16.017 1.00 69.81 106 VAL A O 1
ATOM 858 N N . ALA A 1 107 ? 21.711 -9.179 -18.102 1.00 62.41 107 ALA A N 1
ATOM 859 C CA . ALA A 1 107 ? 21.891 -7.731 -17.992 1.00 62.41 107 ALA A CA 1
ATOM 860 C C . ALA A 1 107 ? 20.990 -7.053 -16.947 1.00 62.41 107 ALA A C 1
ATOM 862 O O . ALA A 1 107 ? 20.984 -5.824 -16.866 1.00 62.41 107 ALA A O 1
ATOM 863 N N . ASN A 1 108 ? 20.266 -7.829 -16.127 1.00 59.59 108 ASN A N 1
ATOM 864 C CA . ASN A 1 108 ? 19.407 -7.358 -15.044 1.00 59.59 108 ASN A CA 1
ATOM 865 C C . ASN A 1 108 ? 18.548 -6.172 -15.504 1.00 59.59 108 ASN A C 1
ATOM 867 O O . ASN A 1 108 ? 18.405 -5.184 -14.786 1.00 59.59 108 ASN A O 1
ATOM 871 N N . ILE A 1 109 ? 18.062 -6.230 -16.751 1.00 68.38 109 ILE A N 1
ATOM 872 C CA . ILE A 1 109 ? 17.355 -5.113 -17.367 1.00 68.38 109 ILE A CA 1
ATOM 873 C C . ILE A 1 109 ? 16.054 -4.981 -16.583 1.00 68.38 109 ILE A C 1
ATOM 875 O O . ILE A 1 109 ? 15.238 -5.907 -16.634 1.00 68.38 109 ILE A O 1
ATOM 879 N N . PRO A 1 110 ? 15.836 -3.880 -15.840 1.00 69.69 110 PRO A N 1
ATOM 880 C CA . PRO A 1 110 ? 14.696 -3.776 -14.933 1.00 69.69 110 PRO A CA 1
ATOM 881 C C . PRO A 1 110 ? 13.364 -4.025 -15.642 1.00 69.69 110 PRO A C 1
ATOM 883 O O . PRO A 1 110 ? 12.461 -4.626 -15.072 1.00 69.69 110 PRO A O 1
ATOM 886 N N . THR A 1 111 ? 13.275 -3.645 -16.916 1.00 69.75 111 THR A N 1
ATOM 887 C CA . THR A 1 111 ? 12.107 -3.866 -17.772 1.00 69.75 111 THR A CA 1
ATOM 888 C C . THR A 1 111 ? 11.875 -5.332 -18.112 1.00 69.75 111 THR A C 1
ATOM 890 O O . THR A 1 111 ? 10.728 -5.755 -18.137 1.00 69.75 111 THR A O 1
ATOM 893 N N . LEU A 1 112 ? 12.925 -6.133 -18.308 1.00 72.88 112 LEU A N 1
ATOM 894 C CA . LEU A 1 112 ? 12.770 -7.572 -18.523 1.00 72.88 112 LEU A CA 1
ATOM 895 C C . LEU A 1 112 ? 12.219 -8.252 -17.268 1.00 72.88 112 LEU A C 1
ATOM 897 O O . LEU A 1 112 ? 11.218 -8.965 -17.326 1.00 72.88 112 LEU A O 1
ATOM 901 N N . LYS A 1 113 ? 12.852 -7.983 -16.121 1.00 80.75 113 LYS A N 1
ATOM 902 C CA . LYS A 1 113 ? 12.378 -8.483 -14.828 1.00 80.75 113 LYS A CA 1
ATOM 903 C C . LYS A 1 113 ? 10.948 -8.029 -14.547 1.00 80.75 113 LYS A C 1
ATOM 905 O O . LYS A 1 113 ? 10.149 -8.819 -14.055 1.00 80.75 113 LYS A O 1
ATOM 910 N N . TRP A 1 114 ? 10.618 -6.786 -14.904 1.00 85.62 114 TRP A N 1
ATOM 911 C CA . TRP A 1 114 ? 9.258 -6.270 -14.823 1.00 85.62 114 TRP A CA 1
ATOM 912 C C . TRP A 1 114 ? 8.289 -7.068 -15.697 1.00 85.62 114 TRP A C 1
ATOM 914 O O . TRP A 1 114 ? 7.264 -7.489 -15.184 1.00 85.62 114 TRP A O 1
ATOM 924 N N . GLN A 1 115 ? 8.602 -7.339 -16.967 1.00 83.56 115 GLN A N 1
ATOM 925 C CA . GLN A 1 115 ? 7.708 -8.104 -17.849 1.00 83.56 115 GLN A CA 1
ATOM 926 C C . GLN A 1 115 ? 7.494 -9.545 -17.365 1.00 83.56 115 GLN A C 1
ATOM 928 O O . GLN A 1 115 ? 6.370 -10.050 -17.372 1.00 83.56 115 GLN A O 1
ATOM 933 N N . GLN A 1 116 ? 8.551 -10.197 -16.876 1.00 84.12 116 GLN A N 1
ATOM 934 C CA . GLN A 1 116 ? 8.452 -11.527 -16.268 1.00 84.12 116 GLN A CA 1
ATOM 935 C C . GLN A 1 116 ? 7.595 -11.506 -14.995 1.00 84.12 116 GLN A C 1
ATOM 937 O O . GLN A 1 116 ? 6.769 -12.395 -14.778 1.00 84.12 116 GLN A O 1
ATOM 942 N N . LEU A 1 117 ? 7.772 -10.485 -14.150 1.00 88.38 117 LEU A N 1
ATOM 943 C CA . LEU A 1 117 ? 6.954 -10.284 -12.959 1.00 88.38 117 LEU A CA 1
ATOM 944 C C . LEU A 1 117 ? 5.493 -10.013 -13.339 1.00 88.38 117 LEU A C 1
ATOM 946 O O . LEU A 1 117 ? 4.609 -10.700 -12.842 1.00 88.38 117 LEU A O 1
ATOM 950 N N . LYS A 1 118 ? 5.241 -9.085 -14.265 1.00 90.56 118 LYS A N 1
ATOM 951 C CA . LYS A 1 118 ? 3.920 -8.733 -14.796 1.00 90.56 118 LYS A CA 1
ATOM 952 C C . LYS A 1 118 ? 3.182 -9.957 -15.328 1.00 90.56 118 LYS A C 1
ATOM 954 O O . LYS A 1 118 ? 2.060 -10.204 -14.907 1.00 90.56 118 LYS A O 1
ATOM 959 N N . THR A 1 119 ? 3.828 -10.763 -16.168 1.00 86.81 119 THR A N 1
ATOM 960 C CA . THR A 1 119 ? 3.232 -11.995 -16.713 1.00 86.81 119 THR A CA 1
ATOM 961 C C . THR A 1 119 ? 2.779 -12.933 -15.593 1.00 86.81 119 THR A C 1
ATOM 963 O O . THR A 1 119 ? 1.671 -13.459 -15.630 1.00 86.81 119 THR A O 1
ATOM 966 N N . ARG A 1 120 ? 3.601 -13.098 -14.551 1.00 88.56 120 ARG A N 1
ATOM 967 C CA . ARG A 1 120 ? 3.264 -13.917 -13.378 1.00 88.56 120 ARG A CA 1
ATOM 968 C C . ARG A 1 120 ? 2.094 -13.340 -12.578 1.00 88.56 120 ARG A C 1
ATOM 970 O O . ARG A 1 120 ? 1.254 -14.097 -12.107 1.00 88.56 120 ARG A O 1
ATOM 977 N N . LEU A 1 121 ? 2.051 -12.017 -12.423 1.00 88.19 121 LEU A N 1
ATOM 978 C CA . LEU A 1 121 ? 0.978 -11.309 -11.724 1.00 88.19 121 LEU A CA 1
ATOM 979 C C . LEU A 1 121 ? -0.366 -11.419 -12.458 1.00 88.19 121 LEU A C 1
ATOM 981 O O . LEU A 1 121 ? -1.400 -11.561 -11.815 1.00 88.19 121 LEU A O 1
ATOM 985 N N . GLU A 1 122 ? -0.351 -11.388 -13.791 1.00 88.31 122 GLU A N 1
ATOM 986 C CA . GLU A 1 122 ? -1.556 -11.466 -14.628 1.00 88.31 122 GLU A CA 1
ATOM 987 C C . GLU A 1 122 ? -2.076 -12.903 -14.820 1.00 88.31 122 GLU A C 1
ATOM 989 O O . GLU A 1 122 ? -3.233 -13.092 -15.187 1.00 88.31 122 GLU A O 1
ATOM 994 N N . GLN A 1 123 ? -1.262 -13.925 -14.531 1.00 85.69 123 GLN A N 1
ATOM 995 C CA . GLN A 1 123 ? -1.652 -15.347 -14.549 1.00 85.69 123 GLN A CA 1
ATOM 996 C C . GLN A 1 123 ? -2.367 -15.808 -13.261 1.00 85.69 123 GLN A C 1
ATOM 998 O O . GLN A 1 123 ? -2.525 -17.007 -13.017 1.00 85.69 123 GLN A O 1
ATOM 1003 N N . HIS A 1 124 ? -2.792 -14.869 -12.416 1.00 77.81 124 HIS A N 1
ATOM 1004 C CA . HIS A 1 124 ? -3.389 -15.145 -11.112 1.00 77.81 124 HIS A CA 1
ATOM 1005 C C . HIS A 1 124 ? -4.745 -15.879 -11.204 1.00 77.81 124 HIS A C 1
ATOM 1007 O O . HIS A 1 124 ? -5.604 -15.463 -11.983 1.00 77.81 124 HIS A O 1
ATOM 1013 N N . PRO A 1 125 ? -5.009 -16.931 -10.395 1.00 79.12 125 PRO A N 1
ATOM 1014 C CA . PRO A 1 125 ? -6.319 -17.572 -10.364 1.00 79.12 125 PRO A CA 1
ATOM 1015 C C . PRO A 1 125 ? -7.407 -16.623 -9.817 1.00 79.12 125 PRO A C 1
ATOM 1017 O O . PRO A 1 125 ? -7.318 -16.210 -8.657 1.00 79.12 125 PRO A O 1
ATOM 1020 N N . PRO A 1 126 ? -8.494 -16.367 -10.571 1.00 75.62 126 PRO A N 1
ATOM 1021 C CA . PRO A 1 126 ? -9.557 -15.417 -10.213 1.00 75.62 126 PRO A CA 1
ATOM 1022 C C . PRO A 1 126 ? -10.175 -15.594 -8.817 1.00 75.62 126 PRO A C 1
ATOM 1024 O O . PRO A 1 126 ? -10.639 -14.641 -8.205 1.00 75.62 126 PRO A O 1
ATOM 1027 N N . GLN A 1 127 ? -10.200 -16.821 -8.294 1.00 78.50 127 GLN A N 1
ATOM 1028 C CA . GLN A 1 127 ? -10.925 -17.167 -7.065 1.00 78.50 127 GLN A CA 1
ATOM 1029 C C . GLN A 1 127 ? -10.134 -16.906 -5.772 1.00 78.50 127 GLN A C 1
ATOM 1031 O O . GLN A 1 127 ? -10.668 -17.061 -4.676 1.00 78.50 127 GLN A O 1
ATOM 1036 N N . LYS A 1 128 ? -8.863 -16.505 -5.874 1.00 91.94 128 LYS A N 1
ATOM 1037 C CA . LYS A 1 128 ? -7.947 -16.346 -4.732 1.00 91.94 128 LYS A CA 1
ATOM 1038 C C . LYS A 1 128 ? -7.694 -14.873 -4.414 1.00 91.94 128 LYS A C 1
ATOM 1040 O O . LYS A 1 128 ? -6.550 -14.444 -4.269 1.00 91.94 128 LYS A O 1
ATOM 1045 N N . ASN A 1 129 ? -8.766 -14.092 -4.407 1.00 95.94 129 ASN A N 1
ATOM 1046 C CA . ASN A 1 129 ? -8.741 -12.659 -4.145 1.00 95.94 129 ASN A CA 1
ATOM 1047 C C . ASN A 1 129 ? -9.362 -12.387 -2.776 1.00 95.94 129 ASN A C 1
ATOM 1049 O O . ASN A 1 129 ? -10.329 -13.045 -2.404 1.00 95.94 129 ASN A O 1
ATOM 1053 N N . ALA A 1 130 ? -8.849 -11.396 -2.057 1.00 97.38 130 ALA A N 1
ATOM 1054 C CA . ALA A 1 130 ? -9.410 -10.923 -0.801 1.00 97.38 130 ALA A CA 1
ATOM 1055 C C . ALA A 1 130 ? -9.198 -9.420 -0.642 1.00 97.38 130 ALA A C 1
ATOM 1057 O O . ALA A 1 130 ? -8.168 -8.883 -1.054 1.00 97.38 130 ALA A O 1
ATOM 1058 N N . VAL A 1 131 ? -10.144 -8.743 0.008 1.00 97.75 131 VAL A N 1
ATOM 1059 C CA . VAL A 1 131 ? -10.017 -7.325 0.345 1.00 97.75 131 VAL A CA 1
ATOM 1060 C C . VAL A 1 131 ? -10.112 -7.124 1.849 1.00 97.75 131 VAL A C 1
ATOM 1062 O O . VAL A 1 131 ? -11.106 -7.460 2.489 1.00 97.75 131 VAL A O 1
ATOM 1065 N N . MET A 1 132 ? -9.071 -6.517 2.404 1.00 97.19 132 MET A N 1
ATOM 1066 C CA . MET A 1 132 ? -8.965 -6.152 3.805 1.00 97.19 132 MET A CA 1
ATOM 1067 C C . MET A 1 132 ? -8.913 -4.627 3.927 1.00 97.19 132 MET A C 1
ATOM 1069 O O . MET A 1 132 ? -8.036 -3.954 3.379 1.00 97.19 132 MET A O 1
ATOM 1073 N N . SER A 1 133 ? -9.866 -4.061 4.660 1.00 95.75 133 SER A N 1
ATOM 1074 C CA . SER A 1 133 ? -9.899 -2.638 4.979 1.00 95.75 133 SER A CA 1
ATOM 1075 C C . SER A 1 133 ? -9.543 -2.390 6.434 1.00 95.75 133 SER A C 1
ATOM 1077 O O . SER A 1 133 ? -10.041 -3.057 7.340 1.00 95.75 133 SER A O 1
ATOM 1079 N N . ILE A 1 134 ? -8.701 -1.386 6.663 1.00 92.75 134 ILE A N 1
ATOM 1080 C CA . ILE A 1 134 ? -8.463 -0.828 8.000 1.00 92.75 134 ILE A CA 1
ATOM 1081 C C . ILE A 1 134 ? -9.480 0.273 8.304 1.00 92.75 134 ILE A C 1
ATOM 1083 O O . ILE A 1 134 ? -9.589 0.723 9.439 1.00 92.75 134 ILE A O 1
ATOM 1087 N N . GLN A 1 135 ? -10.256 0.698 7.312 1.00 88.31 135 GLN A N 1
ATOM 1088 C CA . GLN A 1 135 ? -11.300 1.689 7.473 1.00 88.31 135 GLN A CA 1
ATOM 1089 C C . GLN A 1 135 ? -12.653 1.008 7.615 1.00 88.31 135 GLN A C 1
ATOM 1091 O O . GLN A 1 135 ? -12.975 0.084 6.872 1.00 88.31 135 GLN A O 1
ATOM 1096 N N . SER A 1 136 ? -13.454 1.465 8.575 1.00 85.94 136 SER A N 1
ATOM 1097 C CA . SER A 1 136 ? -14.823 0.974 8.696 1.00 85.94 136 SER A CA 1
ATOM 1098 C C . SER A 1 136 ? -15.639 1.307 7.446 1.00 85.94 136 SER A C 1
ATOM 1100 O O . SER A 1 136 ? -15.473 2.376 6.867 1.00 85.94 136 SER A O 1
ATOM 1102 N N . LEU A 1 137 ? -16.503 0.379 7.036 1.00 86.69 137 LEU A N 1
ATOM 1103 C CA . LEU A 1 137 ? -17.490 0.601 5.985 1.00 86.69 137 LEU A CA 1
ATOM 1104 C C . LEU A 1 137 ? -18.760 1.129 6.646 1.00 86.69 137 LEU A C 1
ATOM 1106 O O . LEU A 1 137 ? -19.360 0.420 7.454 1.00 86.69 137 LEU A O 1
ATOM 1110 N N . ASP A 1 138 ? -19.071 2.404 6.400 1.00 84.00 138 ASP A N 1
ATOM 1111 C CA . ASP A 1 138 ? -20.157 3.137 7.067 1.00 84.00 138 ASP A CA 1
ATOM 1112 C C . ASP A 1 138 ? -20.187 2.904 8.589 1.00 84.00 138 ASP A C 1
ATOM 1114 O O . ASP A 1 138 ? -21.229 2.713 9.211 1.00 84.00 138 ASP A O 1
ATOM 1118 N N . GLN A 1 139 ? -18.993 2.892 9.198 1.00 78.12 139 GLN A N 1
ATOM 1119 C CA . GLN A 1 139 ? -18.780 2.739 10.641 1.00 78.12 139 GLN A CA 1
ATOM 1120 C C . GLN A 1 139 ? -19.164 1.367 11.232 1.00 78.12 139 GLN A C 1
ATOM 1122 O O . GLN A 1 139 ? -19.054 1.147 12.444 1.00 78.12 139 GLN A O 1
ATOM 1127 N N . GLN A 1 140 ? -19.505 0.392 10.391 1.00 81.19 140 GLN A N 1
ATOM 1128 C CA . GLN A 1 140 ? -19.919 -0.945 10.808 1.00 81.19 140 GLN A CA 1
ATOM 1129 C C . GLN A 1 140 ? -18.738 -1.920 10.952 1.00 81.19 140 GLN A C 1
ATOM 1131 O O . GLN A 1 140 ? -17.633 -1.726 10.429 1.00 81.19 140 GLN A O 1
ATOM 1136 N N . VAL A 1 141 ? -18.952 -2.960 11.762 1.00 79.69 141 VAL A N 1
ATOM 1137 C CA . VAL A 1 141 ? -18.102 -4.158 11.794 1.00 79.69 141 VAL A CA 1
ATOM 1138 C C . VAL A 1 141 ? -18.588 -5.027 10.647 1.00 79.69 141 VAL A C 1
ATOM 1140 O O . VAL A 1 141 ? -19.744 -5.434 10.667 1.00 79.69 141 VAL A O 1
ATOM 1143 N N . ILE A 1 142 ? -17.748 -5.254 9.641 1.00 89.56 142 ILE A N 1
ATOM 1144 C CA . ILE A 1 142 ? -18.171 -5.932 8.418 1.00 89.56 142 ILE A CA 1
ATOM 1145 C C . ILE A 1 142 ? -17.175 -7.035 8.072 1.00 89.56 142 ILE A C 1
ATOM 1147 O O . ILE A 1 142 ? -15.966 -6.802 8.034 1.00 89.56 142 ILE A O 1
ATOM 1151 N N . ALA A 1 143 ? -17.711 -8.226 7.823 1.00 95.31 143 ALA A N 1
ATOM 1152 C CA . ALA A 1 143 ? -17.022 -9.365 7.242 1.00 95.31 143 ALA A CA 1
ATOM 1153 C C . ALA A 1 143 ? -18.000 -10.047 6.274 1.00 95.31 143 ALA A C 1
ATOM 1155 O O . ALA A 1 143 ? -18.942 -10.711 6.696 1.00 95.31 143 ALA A O 1
ATOM 1156 N N . LEU A 1 144 ? -17.824 -9.801 4.977 1.00 97.06 144 LEU A N 1
ATOM 1157 C CA . LEU A 1 144 ? -18.715 -10.259 3.912 1.00 97.06 144 LEU A CA 1
ATOM 1158 C C . LEU A 1 144 ? -17.964 -11.231 3.012 1.00 97.06 144 LEU A C 1
ATOM 1160 O O . LEU A 1 144 ? -16.842 -10.947 2.588 1.00 97.06 144 LEU A O 1
ATOM 1164 N N . ASN A 1 145 ? -18.599 -12.345 2.665 1.00 97.38 145 ASN A N 1
ATOM 1165 C CA . ASN A 1 145 ? -18.147 -13.162 1.542 1.00 97.38 145 ASN A CA 1
ATOM 1166 C C . ASN A 1 145 ? -18.441 -12.462 0.196 1.00 97.38 145 ASN A C 1
ATOM 1168 O O . ASN A 1 145 ? -19.119 -11.435 0.152 1.00 97.38 145 ASN A O 1
ATOM 1172 N N . ALA A 1 146 ? -17.948 -13.019 -0.912 1.00 97.00 146 ALA A N 1
ATOM 1173 C CA . ALA A 1 146 ? -18.086 -12.409 -2.239 1.00 97.00 146 ALA A CA 1
ATOM 1174 C C . ALA A 1 146 ? -19.546 -12.121 -2.650 1.00 97.00 146 ALA A C 1
ATOM 1176 O O . ALA A 1 146 ? -19.847 -11.034 -3.140 1.00 97.00 146 ALA A O 1
ATOM 1177 N N . THR A 1 147 ? -20.472 -13.052 -2.405 1.00 97.31 147 THR A N 1
ATOM 1178 C CA . THR A 1 147 ? -21.900 -12.866 -2.722 1.00 97.31 147 THR A CA 1
ATOM 1179 C C . THR A 1 147 ? -22.522 -11.757 -1.876 1.00 97.31 147 THR A C 1
ATOM 1181 O O . THR A 1 147 ? -23.239 -10.903 -2.393 1.00 97.31 147 THR A O 1
ATOM 1184 N N . GLN A 1 148 ? -22.194 -11.725 -0.583 1.00 97.62 148 GLN A N 1
ATOM 1185 C CA . GLN A 1 148 ? -22.678 -10.703 0.342 1.00 97.62 148 GLN A CA 1
ATOM 1186 C C . GLN A 1 148 ? -22.150 -9.304 -0.003 1.00 97.62 148 GLN A C 1
ATOM 1188 O O . GLN A 1 148 ? -22.838 -8.320 0.250 1.00 97.62 148 GLN A O 1
ATOM 1193 N N . VAL A 1 149 ? -20.957 -9.188 -0.598 1.00 97.88 149 VAL A N 1
ATOM 1194 C CA . VAL A 1 149 ? -20.445 -7.908 -1.118 1.00 97.88 149 VAL A CA 1
ATOM 1195 C C . VAL A 1 149 ? -21.347 -7.369 -2.231 1.00 97.88 149 VAL A C 1
ATOM 1197 O O . VAL A 1 149 ? -21.714 -6.193 -2.205 1.00 97.88 149 VAL A O 1
ATOM 1200 N N . ASP A 1 150 ? -21.741 -8.222 -3.181 1.00 97.56 150 ASP A N 1
ATOM 1201 C CA . ASP A 1 150 ? -22.625 -7.838 -4.289 1.00 97.56 150 ASP A CA 1
ATOM 1202 C C . ASP A 1 150 ? -24.036 -7.460 -3.806 1.00 97.56 150 ASP A C 1
ATOM 1204 O O . ASP A 1 150 ? -24.659 -6.541 -4.345 1.00 97.56 150 ASP A O 1
ATOM 1208 N N . GLU A 1 151 ? -24.555 -8.164 -2.799 1.00 97.75 151 GLU A N 1
ATOM 1209 C CA . GLU A 1 151 ? -25.828 -7.844 -2.139 1.00 97.75 151 GLU A CA 1
ATOM 1210 C C . GLU A 1 151 ? -25.741 -6.505 -1.400 1.00 97.75 151 GLU A C 1
ATOM 1212 O O . GLU A 1 151 ? -26.530 -5.599 -1.667 1.00 97.75 151 GLU A O 1
ATOM 1217 N N . TYR A 1 152 ? -24.711 -6.319 -0.572 1.00 96.88 152 TYR A N 1
ATOM 1218 C CA . TYR A 1 152 ? -24.508 -5.084 0.181 1.00 96.88 152 TYR A CA 1
ATOM 1219 C C . TYR A 1 152 ? -24.402 -3.864 -0.741 1.00 96.88 152 TYR A C 1
ATOM 1221 O O . TYR A 1 152 ? -25.041 -2.842 -0.492 1.00 96.88 152 TYR A O 1
ATOM 1229 N N . ALA A 1 153 ? -23.630 -3.959 -1.829 1.00 97.06 153 ALA A N 1
ATOM 1230 C CA . ALA A 1 153 ? -23.468 -2.864 -2.785 1.00 97.06 153 ALA A CA 1
ATOM 1231 C C . ALA A 1 153 ? -24.774 -2.500 -3.516 1.00 97.06 153 ALA A C 1
ATOM 1233 O O . ALA A 1 153 ? -24.975 -1.340 -3.886 1.00 97.06 153 ALA A O 1
ATOM 1234 N N . ARG A 1 154 ? -25.659 -3.479 -3.732 1.00 97.25 154 ARG A N 1
ATOM 1235 C CA . ARG A 1 154 ? -26.976 -3.285 -4.353 1.00 97.25 154 ARG A CA 1
ATOM 1236 C C . ARG A 1 154 ? -27.950 -2.598 -3.402 1.00 97.25 154 ARG A C 1
ATOM 1238 O O . ARG A 1 154 ? -28.656 -1.683 -3.822 1.00 97.25 154 ARG A O 1
ATOM 1245 N N . ASP A 1 155 ? -27.939 -3.015 -2.141 1.00 97.19 155 ASP A N 1
ATOM 1246 C CA . ASP A 1 155 ? -28.891 -2.565 -1.126 1.00 97.19 155 ASP A CA 1
ATOM 1247 C C . ASP A 1 155 ? -28.506 -1.206 -0.514 1.00 97.19 155 ASP A C 1
ATOM 1249 O O . ASP A 1 155 ? -29.357 -0.508 0.037 1.00 97.19 155 ASP A O 1
ATOM 1253 N N . ASN A 1 156 ? -27.245 -0.780 -0.664 1.00 96.75 156 ASN A N 1
ATOM 1254 C CA . ASN A 1 156 ? -26.717 0.464 -0.094 1.00 96.75 156 ASN A CA 1
ATOM 1255 C C . ASN A 1 156 ? -26.242 1.437 -1.190 1.00 96.75 156 ASN A C 1
ATOM 1257 O O . ASN A 1 156 ? -25.044 1.565 -1.438 1.00 96.75 156 ASN A O 1
ATOM 1261 N N . PRO A 1 157 ? -27.138 2.191 -1.856 1.00 95.38 157 PRO A N 1
ATOM 1262 C CA . PRO A 1 157 ? -26.769 3.062 -2.978 1.00 95.38 157 PRO A CA 1
ATOM 1263 C C . PRO A 1 157 ? -25.809 4.209 -2.607 1.00 95.38 157 PRO A C 1
ATOM 1265 O O . PRO A 1 157 ? -25.193 4.794 -3.503 1.00 95.38 157 PRO A O 1
ATOM 1268 N N . SER A 1 158 ? -25.651 4.529 -1.316 1.00 95.25 158 SER A N 1
ATOM 1269 C CA . SER A 1 158 ? -24.662 5.490 -0.800 1.00 95.25 158 SER A CA 1
ATOM 1270 C C . SER A 1 158 ? -23.226 5.110 -1.168 1.00 95.25 158 SER A C 1
ATOM 1272 O O . SER A 1 158 ? -22.414 5.996 -1.450 1.00 95.25 158 SER A O 1
ATOM 1274 N N . VAL A 1 159 ? -22.930 3.809 -1.260 1.00 96.50 159 VAL A N 1
ATOM 1275 C CA . VAL A 1 159 ? -21.582 3.292 -1.539 1.00 96.50 159 VAL A CA 1
ATOM 1276 C C . VAL A 1 159 ? -21.113 3.545 -2.970 1.00 96.50 159 VAL A C 1
ATOM 1278 O O . VAL A 1 159 ? -19.948 3.313 -3.286 1.00 96.50 159 VAL A O 1
ATOM 1281 N N . LYS A 1 160 ? -21.984 4.080 -3.840 1.00 96.94 160 LYS A N 1
ATOM 1282 C CA . LYS A 1 160 ? -21.607 4.533 -5.187 1.00 96.94 160 LYS A CA 1
ATOM 1283 C C . LYS A 1 160 ? -20.633 5.707 -5.155 1.00 96.94 160 LYS A C 1
ATOM 1285 O O . LYS A 1 160 ? -19.806 5.828 -6.056 1.00 96.94 160 LYS A O 1
ATOM 1290 N N . LYS A 1 161 ? -20.724 6.567 -4.137 1.00 96.62 161 LYS A N 1
ATOM 1291 C CA . LYS A 1 161 ? -19.830 7.720 -3.944 1.00 96.62 161 LYS A CA 1
ATOM 1292 C C . LYS A 1 161 ? -18.645 7.334 -3.061 1.00 96.62 161 LYS A C 1
ATOM 1294 O O . LYS A 1 161 ? -18.688 6.323 -2.371 1.00 96.62 161 LYS A O 1
ATOM 1299 N N . SER A 1 162 ? -17.587 8.140 -3.048 1.00 94.12 162 SER A N 1
ATOM 1300 C CA . SER A 1 162 ? -16.473 7.947 -2.113 1.00 94.12 162 SER A CA 1
ATOM 1301 C C . SER A 1 162 ? -16.926 8.118 -0.658 1.00 94.12 162 SER A C 1
ATOM 1303 O O . SER A 1 162 ? -17.666 9.051 -0.352 1.00 94.12 162 SER A O 1
ATOM 1305 N N . GLY A 1 163 ? -16.428 7.265 0.233 1.00 90.94 163 GLY A N 1
ATOM 1306 C CA . GLY A 1 163 ? -16.729 7.282 1.663 1.00 90.94 163 GLY A CA 1
ATOM 1307 C C . GLY A 1 163 ? -15.842 6.308 2.435 1.00 90.94 163 GLY A C 1
ATOM 1308 O O . GLY A 1 163 ? -14.901 5.721 1.880 1.00 90.94 163 GLY A O 1
ATOM 1309 N N . ASP A 1 164 ? -16.111 6.159 3.728 1.00 89.38 164 ASP A N 1
ATOM 1310 C CA . ASP A 1 164 ? -15.350 5.292 4.627 1.00 89.38 164 ASP A CA 1
ATOM 1311 C C . ASP A 1 164 ? -15.592 3.823 4.275 1.00 89.38 164 ASP A C 1
ATOM 1313 O O . ASP A 1 164 ? -16.724 3.374 4.165 1.00 89.38 164 ASP A O 1
ATOM 1317 N N . GLY A 1 165 ? -14.513 3.097 3.958 1.00 92.56 165 GLY A N 1
ATOM 1318 C CA . GLY A 1 165 ? -14.572 1.707 3.492 1.00 92.56 165 GLY A CA 1
ATOM 1319 C C . GLY A 1 165 ? -15.048 1.518 2.041 1.00 92.56 165 GLY A C 1
ATOM 1320 O O . GLY A 1 165 ? -14.854 0.437 1.488 1.00 92.56 165 GLY A O 1
ATOM 1321 N N . HIS A 1 166 ? -15.586 2.552 1.378 1.00 96.81 166 HIS A N 1
ATOM 1322 C CA . HIS A 1 166 ? -16.194 2.423 0.040 1.00 96.81 166 HIS A CA 1
ATOM 1323 C C . HIS A 1 166 ? -15.193 2.006 -1.044 1.00 96.81 166 HIS A C 1
ATOM 1325 O O . HIS A 1 166 ? -15.532 1.195 -1.902 1.00 96.81 166 HIS A O 1
ATOM 1331 N N . THR A 1 167 ? -13.947 2.496 -0.984 1.00 97.38 167 THR A N 1
ATOM 1332 C CA . THR A 1 167 ? -12.881 2.080 -1.914 1.00 97.38 167 THR A CA 1
ATOM 1333 C C . THR A 1 167 ? -12.651 0.572 -1.836 1.00 97.38 167 THR A C 1
ATOM 1335 O O . THR A 1 167 ? -12.569 -0.098 -2.862 1.00 97.38 167 THR A O 1
ATOM 1338 N N . GLY A 1 168 ? -12.566 0.025 -0.619 1.00 97.31 168 GLY A N 1
ATOM 1339 C CA . GLY A 1 168 ? -12.365 -1.407 -0.415 1.00 97.31 168 GLY A CA 1
ATOM 1340 C C . GLY A 1 168 ? -13.565 -2.224 -0.886 1.00 97.31 168 GLY A C 1
ATOM 1341 O O . GLY A 1 168 ? -13.378 -3.204 -1.601 1.00 97.31 168 GLY A O 1
ATOM 1342 N N . LEU A 1 169 ? -14.788 -1.777 -0.582 1.00 98.12 169 LEU A N 1
ATOM 1343 C CA . LEU A 1 169 ? -16.008 -2.431 -1.058 1.00 98.12 169 LEU A CA 1
ATOM 1344 C C . LEU A 1 169 ? -16.085 -2.453 -2.595 1.00 98.12 169 LEU A C 1
ATOM 1346 O O . LEU A 1 169 ? -16.373 -3.493 -3.176 1.00 98.12 169 LEU A O 1
ATOM 1350 N N . ALA A 1 170 ? -15.779 -1.337 -3.263 1.00 98.38 170 ALA A N 1
ATOM 1351 C CA . ALA A 1 170 ? -15.791 -1.251 -4.723 1.00 98.38 170 ALA A CA 1
ATOM 1352 C C . ALA A 1 170 ? -14.764 -2.187 -5.377 1.00 98.38 170 ALA A C 1
ATOM 1354 O O . ALA A 1 170 ? -15.063 -2.845 -6.376 1.00 98.38 170 ALA A O 1
ATOM 1355 N N . ILE A 1 171 ? -13.565 -2.291 -4.794 1.00 98.31 171 ILE A N 1
ATOM 1356 C CA . ILE A 1 171 ? -12.555 -3.245 -5.262 1.00 98.31 171 ILE A CA 1
ATOM 1357 C C . ILE A 1 171 ? -13.031 -4.688 -5.035 1.00 98.31 171 ILE A C 1
ATOM 1359 O O . ILE A 1 171 ? -12.935 -5.503 -5.950 1.00 98.31 171 ILE A O 1
ATOM 1363 N N . ALA A 1 172 ? -13.592 -4.998 -3.863 1.00 98.06 172 ALA A N 1
ATOM 1364 C CA . ALA A 1 172 ? -14.101 -6.333 -3.550 1.00 98.06 172 ALA A CA 1
ATOM 1365 C C . ALA A 1 172 ? -15.224 -6.758 -4.504 1.00 98.06 172 ALA A C 1
ATOM 1367 O O . ALA A 1 172 ? -15.197 -7.873 -5.020 1.00 98.06 172 ALA A O 1
ATOM 1368 N N . GLN A 1 173 ? -16.149 -5.842 -4.807 1.00 98.12 173 GLN A N 1
ATOM 1369 C CA . GLN A 1 173 ? -17.229 -6.061 -5.766 1.00 98.12 173 GLN A CA 1
ATOM 1370 C C . GLN A 1 173 ? -16.681 -6.337 -7.173 1.00 98.12 173 GLN A C 1
ATOM 1372 O O . GLN A 1 173 ? -17.105 -7.276 -7.843 1.00 98.12 173 GLN A O 1
ATOM 1377 N N . THR A 1 174 ? -15.692 -5.552 -7.613 1.00 97.94 174 THR A N 1
ATOM 1378 C CA . THR A 1 174 ? -15.069 -5.720 -8.937 1.00 97.94 174 THR A CA 1
ATOM 1379 C C . THR A 1 174 ? -14.378 -7.079 -9.073 1.00 97.94 174 THR A C 1
ATOM 1381 O O . THR A 1 174 ? -14.497 -7.737 -10.105 1.00 97.94 174 THR A O 1
ATOM 1384 N N . LEU A 1 175 ? -13.672 -7.508 -8.025 1.00 97.31 175 LEU A N 1
ATOM 1385 C CA . LEU A 1 175 ? -12.941 -8.776 -7.986 1.00 97.31 175 LEU A CA 1
ATOM 1386 C C . LEU A 1 175 ? -13.834 -9.984 -7.656 1.00 97.31 175 LEU A C 1
ATOM 1388 O O . LEU A 1 175 ? -13.340 -11.108 -7.698 1.00 97.31 175 LEU A O 1
ATOM 1392 N N . HIS A 1 176 ? -15.106 -9.759 -7.297 1.00 97.31 176 HIS A N 1
ATOM 1393 C CA . HIS A 1 176 ? -15.994 -10.753 -6.684 1.00 97.31 176 HIS A CA 1
ATOM 1394 C C . HIS A 1 176 ? -15.288 -11.519 -5.545 1.00 97.31 176 HIS A C 1
ATOM 1396 O O . HIS A 1 176 ? -15.166 -12.744 -5.554 1.00 97.31 176 HIS A O 1
ATOM 1402 N N . ALA A 1 177 ? -14.762 -10.760 -4.582 1.00 97.38 177 ALA A N 1
ATOM 1403 C CA . ALA A 1 177 ? -13.918 -11.235 -3.489 1.00 97.38 177 ALA A CA 1
ATOM 1404 C C . ALA A 1 177 ? -14.553 -10.944 -2.116 1.00 97.38 177 ALA A C 1
ATOM 1406 O O . ALA A 1 177 ? -15.334 -9.996 -2.002 1.00 97.38 177 ALA A O 1
ATOM 1407 N N . PRO A 1 178 ? -14.207 -11.699 -1.053 1.00 97.81 178 PRO A N 1
ATOM 1408 C CA . PRO A 1 178 ? -14.571 -11.327 0.307 1.00 97.81 178 PRO A CA 1
ATOM 1409 C C . PRO A 1 178 ? -14.028 -9.944 0.684 1.00 97.81 178 PRO A C 1
ATOM 1411 O O . PRO A 1 178 ? -12.925 -9.550 0.287 1.00 97.81 178 PRO A O 1
ATOM 1414 N N . PHE A 1 179 ? -14.801 -9.237 1.504 1.00 97.62 179 PHE A N 1
ATOM 1415 C CA . PHE A 1 179 ? -14.469 -7.930 2.054 1.00 97.62 179 PHE A CA 1
ATOM 1416 C C . PHE A 1 179 ? -14.565 -7.965 3.574 1.00 97.62 179 PHE A C 1
ATOM 1418 O O . PHE A 1 179 ? -15.629 -8.236 4.133 1.00 97.62 179 PHE A O 1
ATOM 1425 N N . VAL A 1 180 ? -13.473 -7.628 4.252 1.00 96.62 180 VAL A N 1
ATOM 1426 C CA . VAL A 1 180 ? -13.452 -7.553 5.713 1.00 96.62 180 VAL A CA 1
ATOM 1427 C C . VAL A 1 180 ? -12.887 -6.224 6.194 1.00 96.62 180 VAL A C 1
ATOM 1429 O O . VAL A 1 180 ? -11.948 -5.677 5.617 1.00 96.62 180 VAL A O 1
ATOM 1432 N N . VAL A 1 181 ? -13.430 -5.723 7.300 1.00 92.88 181 VAL A N 1
ATOM 1433 C CA . VAL A 1 181 ? -12.856 -4.617 8.071 1.00 92.88 181 VAL A CA 1
ATOM 1434 C C . VAL A 1 181 ? -12.120 -5.216 9.264 1.00 92.88 181 VAL A C 1
ATOM 1436 O O . VAL A 1 181 ? -12.765 -5.709 10.185 1.00 92.88 181 VAL A O 1
ATOM 1439 N N . VAL A 1 182 ? -10.789 -5.186 9.292 1.00 85.69 182 VAL A N 1
ATOM 1440 C CA . VAL A 1 182 ? -10.026 -5.867 10.356 1.00 85.69 182 VAL A CA 1
ATOM 1441 C C . VAL A 1 182 ? -9.907 -4.998 11.607 1.00 85.69 182 VAL A C 1
ATOM 1443 O O . VAL A 1 182 ? -9.236 -3.963 11.613 1.00 85.69 182 VAL A O 1
ATOM 1446 N N . ARG A 1 183 ? -10.505 -5.456 12.715 1.00 78.75 183 ARG A N 1
ATOM 1447 C CA . ARG A 1 183 ? -10.333 -4.881 14.058 1.00 78.75 183 ARG A CA 1
ATOM 1448 C C . ARG A 1 183 ? -9.525 -5.844 14.925 1.00 78.75 183 ARG A C 1
ATOM 1450 O O . ARG A 1 183 ? -9.788 -7.041 14.922 1.00 78.75 183 ARG A O 1
ATOM 1457 N N . THR A 1 184 ? -8.554 -5.329 15.685 1.00 62.34 184 THR A N 1
ATOM 1458 C CA . THR A 1 184 ? -7.801 -6.145 16.658 1.00 62.34 184 THR A CA 1
ATOM 1459 C C . THR A 1 184 ? -8.725 -6.677 17.755 1.00 62.34 184 THR A C 1
ATOM 1461 O O . THR A 1 184 ? -8.578 -7.811 18.191 1.00 62.34 184 THR A O 1
ATOM 1464 N N . GLU A 1 185 ? -9.730 -5.887 18.140 1.00 66.81 185 GLU A N 1
ATOM 1465 C CA . GLU A 1 185 ? -10.736 -6.248 19.137 1.00 66.81 185 GLU A CA 1
ATOM 1466 C C . GLU A 1 185 ? -12.101 -6.462 18.469 1.00 66.81 185 GLU A C 1
ATOM 1468 O O . GLU A 1 185 ? -12.592 -5.613 17.720 1.00 66.81 185 GLU A O 1
ATOM 1473 N N . GLY A 1 186 ? -12.724 -7.605 18.761 1.00 73.25 186 GLY A N 1
ATOM 1474 C CA . GLY A 1 186 ? -14.143 -7.859 18.512 1.00 73.25 186 GLY A CA 1
ATOM 1475 C C . GLY A 1 186 ? -14.500 -8.622 17.235 1.00 73.25 186 GLY A C 1
ATOM 1476 O O . GLY A 1 186 ? -15.501 -9.327 17.262 1.00 73.25 186 GLY A O 1
ATOM 1477 N N . ASN A 1 187 ? -13.724 -8.538 16.143 1.00 86.56 187 ASN A N 1
ATOM 1478 C CA . ASN A 1 187 ? -14.088 -9.230 14.889 1.00 86.56 187 ASN A CA 1
ATOM 1479 C C . ASN A 1 187 ? -12.945 -9.931 14.144 1.00 86.56 187 ASN A C 1
ATOM 1481 O O . ASN A 1 187 ? -13.170 -10.442 13.052 1.00 86.56 187 ASN A O 1
ATOM 1485 N N . ARG A 1 188 ? -11.733 -9.979 14.707 1.00 90.19 188 ARG A N 1
ATOM 1486 C CA . ARG A 1 188 ? -10.571 -10.598 14.053 1.00 90.19 188 ARG A CA 1
ATOM 1487 C C . ARG A 1 188 ? -10.831 -12.046 13.633 1.00 90.19 188 ARG A C 1
ATOM 1489 O O . ARG A 1 188 ? -10.583 -12.393 12.487 1.00 90.19 188 ARG A O 1
ATOM 1496 N N . ALA A 1 189 ? -11.376 -12.864 14.535 1.00 91.44 189 ALA A N 1
ATOM 1497 C CA . ALA A 1 189 ? -11.669 -14.270 14.255 1.00 91.44 189 ALA A CA 1
ATOM 1498 C C . ALA A 1 189 ? -12.712 -14.438 13.136 1.00 91.44 189 ALA A C 1
ATOM 1500 O O . ALA A 1 189 ? -12.549 -15.281 12.261 1.00 91.44 189 ALA A O 1
ATOM 1501 N N . GLU A 1 190 ? -13.762 -13.612 13.134 1.00 94.38 190 GLU A N 1
ATOM 1502 C CA . GLU A 1 190 ? -14.787 -13.612 12.085 1.00 94.38 190 GLU A CA 1
ATOM 1503 C C . GLU A 1 190 ? -14.213 -13.155 10.738 1.00 94.38 190 GLU A C 1
ATOM 1505 O O . GLU A 1 190 ? -14.413 -13.820 9.724 1.00 94.38 190 GLU A O 1
ATOM 1510 N N . ALA A 1 191 ? -13.445 -12.062 10.734 1.00 94.81 191 ALA A N 1
ATOM 1511 C CA . ALA A 1 191 ? -12.771 -11.556 9.546 1.00 94.81 191 ALA A CA 1
ATOM 1512 C C . ALA A 1 191 ? -11.817 -12.608 8.961 1.00 94.81 191 ALA A C 1
ATOM 1514 O O . ALA A 1 191 ? -11.898 -12.914 7.776 1.00 94.81 191 ALA A O 1
ATOM 1515 N N . ASN A 1 192 ? -10.966 -13.215 9.790 1.00 95.38 192 ASN A N 1
ATOM 1516 C CA . ASN A 1 192 ? -10.008 -14.223 9.339 1.00 95.38 192 ASN A CA 1
ATOM 1517 C C . ASN A 1 192 ? -10.704 -15.495 8.847 1.00 95.38 192 ASN A C 1
ATOM 1519 O O . ASN A 1 192 ? -10.264 -16.068 7.858 1.00 95.38 192 ASN A O 1
ATOM 1523 N N . LYS A 1 193 ? -11.839 -15.877 9.446 1.00 96.12 193 LYS A N 1
ATOM 1524 C CA . LYS A 1 193 ? -12.679 -16.973 8.946 1.00 96.12 193 LYS A CA 1
ATOM 1525 C C . LYS A 1 193 ? -13.267 -16.684 7.561 1.00 96.12 193 LYS A C 1
ATOM 1527 O O . LYS A 1 193 ? -13.347 -17.584 6.738 1.00 96.12 193 LYS A O 1
ATOM 1532 N N . VAL A 1 194 ? -13.678 -15.445 7.283 1.00 97.19 194 VAL A N 1
ATOM 1533 C CA . VAL A 1 194 ? -14.165 -15.045 5.945 1.00 97.19 194 VAL A CA 1
ATOM 1534 C C . VAL A 1 194 ? -13.025 -14.984 4.920 1.00 97.19 194 VAL A C 1
ATOM 1536 O O . VAL A 1 194 ? -13.246 -15.228 3.737 1.00 97.19 194 VAL A O 1
ATOM 1539 N N . LEU A 1 195 ? -11.807 -14.672 5.366 1.00 96.75 195 LEU A N 1
ATOM 1540 C CA . LEU A 1 195 ? -10.604 -14.671 4.530 1.00 96.75 195 LEU A CA 1
ATOM 1541 C C . LEU A 1 195 ? -10.004 -16.069 4.304 1.00 96.75 195 LEU A C 1
ATOM 1543 O O . LEU A 1 195 ? -9.171 -16.233 3.407 1.00 96.75 195 LEU A O 1
ATOM 1547 N N . GLU A 1 196 ? -10.406 -17.059 5.100 1.00 95.75 196 GLU A N 1
ATOM 1548 C CA . GLU A 1 196 ? -9.895 -18.424 5.033 1.00 95.75 196 GLU A CA 1
ATOM 1549 C C . GLU A 1 196 ? -10.107 -19.021 3.633 1.00 95.75 196 GLU A C 1
ATOM 1551 O O . GLU A 1 196 ? -11.184 -18.938 3.047 1.00 95.75 196 GLU A O 1
ATOM 1556 N N . GLY A 1 197 ? -9.044 -19.590 3.058 1.00 94.12 197 GLY A N 1
ATOM 1557 C CA . GLY A 1 197 ? -9.061 -20.148 1.700 1.00 94.12 197 GLY A CA 1
ATOM 1558 C C . GLY A 1 197 ? -8.886 -19.125 0.569 1.00 94.12 197 GLY A C 1
ATOM 1559 O O . GLY A 1 197 ? -8.606 -19.527 -0.562 1.00 94.12 197 GLY A O 1
ATOM 1560 N N . HIS A 1 198 ? -8.958 -17.822 0.859 1.00 95.62 198 HIS A N 1
ATOM 1561 C CA . HIS A 1 198 ? -8.672 -16.756 -0.109 1.00 95.62 198 HIS A CA 1
ATOM 1562 C C . HIS A 1 198 ? -7.228 -16.241 -0.016 1.00 95.62 198 HIS A C 1
ATOM 1564 O O . HIS A 1 198 ? -6.655 -15.834 -1.029 1.00 95.62 198 HIS A O 1
ATOM 1570 N N . LEU A 1 199 ? -6.614 -16.301 1.173 1.00 95.62 199 LEU A N 1
ATOM 1571 C CA . LEU A 1 199 ? -5.202 -15.966 1.396 1.00 95.62 199 LEU A CA 1
ATOM 1572 C C . LEU A 1 199 ? -4.321 -17.214 1.293 1.00 95.62 199 LEU A C 1
ATOM 1574 O O . LEU A 1 199 ? -4.011 -17.870 2.281 1.00 95.62 199 LEU A O 1
ATOM 1578 N N . VAL A 1 200 ? -3.941 -17.547 0.062 1.00 95.56 200 VAL A N 1
ATOM 1579 C CA . VAL A 1 200 ? -3.169 -18.751 -0.289 1.00 95.56 200 VAL A CA 1
ATOM 1580 C C . VAL A 1 200 ? -2.007 -18.405 -1.221 1.00 95.56 200 VAL A C 1
ATOM 1582 O O . VAL A 1 200 ? -1.921 -17.277 -1.706 1.00 95.56 200 VAL A O 1
ATOM 1585 N N . ASN A 1 201 ? -1.157 -19.384 -1.551 1.00 96.00 201 ASN A N 1
ATOM 1586 C CA . ASN A 1 201 ? -0.084 -19.203 -2.529 1.00 96.00 201 ASN A CA 1
ATOM 1587 C C . ASN A 1 201 ? -0.578 -18.607 -3.863 1.00 96.00 201 ASN A C 1
ATOM 1589 O O . ASN A 1 201 ? -1.551 -19.078 -4.470 1.00 96.00 201 ASN A O 1
ATOM 1593 N N . ASN A 1 202 ? 0.157 -17.593 -4.303 1.00 94.38 202 ASN A N 1
ATOM 1594 C CA . ASN A 1 202 ? -0.091 -16.655 -5.387 1.00 94.38 202 ASN A CA 1
ATOM 1595 C C . ASN A 1 202 ? -1.332 -15.765 -5.226 1.00 94.38 202 ASN A C 1
ATOM 1597 O O . ASN A 1 202 ? -1.590 -14.988 -6.127 1.00 94.38 202 ASN A O 1
ATOM 1601 N N . GLY A 1 203 ? -2.047 -15.809 -4.095 1.00 95.25 203 GLY A N 1
ATOM 1602 C CA . GLY A 1 203 ? -3.225 -14.991 -3.762 1.00 95.25 203 GLY A CA 1
ATOM 1603 C C . GLY A 1 203 ? -3.071 -13.488 -4.024 1.00 95.25 203 GLY A C 1
ATOM 1604 O O . GLY A 1 203 ? -1.966 -12.952 -3.941 1.00 95.25 203 GLY A O 1
ATOM 1605 N N . LEU A 1 204 ? -4.184 -12.793 -4.277 1.00 96.75 204 LEU A N 1
ATOM 1606 C CA . LEU A 1 204 ? -4.248 -11.330 -4.300 1.00 96.75 204 LEU A CA 1
ATOM 1607 C C . LEU A 1 204 ? -4.929 -10.816 -3.031 1.00 96.75 204 LEU A C 1
ATOM 1609 O O . LEU A 1 204 ? -6.122 -11.031 -2.824 1.00 96.75 204 LEU A O 1
ATOM 1613 N N . LEU A 1 205 ? -4.188 -10.064 -2.226 1.00 97.44 205 LEU A N 1
ATOM 1614 C CA . LEU A 1 205 ? -4.704 -9.320 -1.085 1.00 97.44 205 LEU A CA 1
ATOM 1615 C C . LEU A 1 205 ? -4.740 -7.826 -1.411 1.00 97.44 205 LEU A C 1
ATOM 1617 O O . LEU A 1 205 ? -3.717 -7.201 -1.674 1.00 97.44 205 LEU A O 1
ATOM 1621 N N . VAL A 1 206 ? -5.913 -7.215 -1.345 1.00 97.75 206 VAL A N 1
ATOM 1622 C CA . VAL A 1 206 ? -6.056 -5.763 -1.453 1.00 97.75 206 VAL A CA 1
ATOM 1623 C C . VAL A 1 206 ? -6.143 -5.167 -0.055 1.00 97.75 206 VAL A C 1
ATOM 1625 O O . VAL A 1 206 ? -6.992 -5.567 0.738 1.00 97.75 206 VAL A O 1
ATOM 1628 N N . LEU A 1 207 ? -5.298 -4.179 0.231 1.00 97.62 207 LEU A N 1
ATOM 1629 C CA . LEU A 1 207 ? -5.291 -3.438 1.490 1.00 97.62 207 LEU A CA 1
ATOM 1630 C C . LEU A 1 207 ? -5.760 -2.002 1.261 1.00 97.62 207 LEU A C 1
ATOM 1632 O O . LEU A 1 207 ? -5.230 -1.303 0.396 1.00 97.62 207 LEU A O 1
ATOM 1636 N N . THR A 1 208 ? -6.733 -1.548 2.054 1.00 97.12 208 THR A N 1
ATOM 1637 C CA . THR A 1 208 ? -7.261 -0.172 1.992 1.00 97.12 208 THR A CA 1
ATOM 1638 C C . THR A 1 208 ? -7.248 0.514 3.358 1.00 97.12 208 THR A C 1
ATOM 1640 O O . THR A 1 208 ? -7.401 -0.129 4.397 1.00 97.12 208 THR A O 1
ATOM 1643 N N . GLY A 1 209 ? -7.064 1.835 3.357 1.00 94.50 209 GLY A N 1
ATOM 1644 C CA . GLY A 1 209 ? -6.994 2.671 4.555 1.00 94.50 209 GLY A CA 1
ATOM 1645 C C . GLY A 1 209 ? -6.232 3.975 4.304 1.00 94.50 209 GLY A C 1
ATOM 1646 O O . GLY A 1 209 ? -5.936 4.336 3.163 1.00 94.50 209 GLY A O 1
ATOM 1647 N N . HIS A 1 210 ? -5.892 4.680 5.378 1.00 92.38 210 HIS A N 1
ATOM 1648 C CA . HIS A 1 210 ? -5.130 5.925 5.348 1.00 92.38 210 HIS A CA 1
ATOM 1649 C C . HIS A 1 210 ? -3.668 5.668 5.710 1.00 92.38 210 HIS A C 1
ATOM 1651 O O . HIS A 1 210 ? -3.355 5.396 6.863 1.00 92.38 210 HIS A O 1
ATOM 1657 N N . GLY A 1 211 ? -2.764 5.764 4.738 1.00 88.81 211 GLY A N 1
ATOM 1658 C CA . GLY A 1 211 ? -1.328 5.785 5.018 1.00 88.81 211 GLY A CA 1
ATOM 1659 C C . GLY A 1 211 ? -0.832 7.203 5.304 1.00 88.81 211 GLY A C 1
ATOM 1660 O O . GLY A 1 211 ? -1.407 8.186 4.821 1.00 88.81 211 GLY A O 1
ATOM 1661 N N . ASN A 1 212 ? 0.242 7.304 6.085 1.00 86.12 212 ASN A N 1
ATOM 1662 C CA . ASN A 1 212 ? 0.977 8.545 6.304 1.00 86.12 212 ASN A CA 1
ATOM 1663 C C . ASN A 1 212 ? 2.296 8.555 5.503 1.00 86.12 212 ASN A C 1
ATOM 1665 O O . ASN A 1 212 ? 2.821 7.492 5.168 1.00 86.12 212 ASN A O 1
ATOM 1669 N N . PRO A 1 213 ? 2.866 9.737 5.200 1.00 84.44 213 PRO A N 1
ATOM 1670 C CA . PRO A 1 213 ? 4.163 9.830 4.528 1.00 84.44 213 PRO A CA 1
ATOM 1671 C C . PRO A 1 213 ? 5.323 9.173 5.293 1.00 84.44 213 PRO A C 1
ATOM 1673 O O . PRO A 1 213 ? 6.312 8.793 4.675 1.00 84.44 213 PRO A O 1
ATOM 1676 N N . ASP A 1 214 ? 5.208 9.017 6.616 1.00 83.50 214 ASP A N 1
ATOM 1677 C CA . ASP A 1 214 ? 6.223 8.347 7.446 1.00 83.50 214 ASP A CA 1
ATOM 1678 C C . ASP A 1 214 ? 6.229 6.818 7.261 1.00 83.50 214 ASP A C 1
ATOM 1680 O O . ASP A 1 214 ? 7.147 6.125 7.708 1.00 83.50 214 ASP A O 1
ATOM 1684 N N . GLY A 1 215 ? 5.193 6.274 6.612 1.00 79.75 215 GLY A N 1
ATOM 1685 C CA . GLY A 1 215 ? 5.094 4.870 6.232 1.00 79.75 215 GLY A CA 1
ATOM 1686 C C . GLY A 1 215 ? 5.116 3.906 7.416 1.00 79.75 215 GLY A C 1
ATOM 1687 O O . GLY A 1 215 ? 5.549 2.766 7.260 1.00 79.75 215 GLY A O 1
ATOM 1688 N N . ASN A 1 216 ? 4.751 4.346 8.622 1.00 85.62 216 ASN A N 1
ATOM 1689 C CA . ASN A 1 216 ? 4.814 3.499 9.819 1.00 85.62 216 ASN A CA 1
ATOM 1690 C C . ASN A 1 216 ? 3.566 2.633 9.972 1.00 85.62 216 ASN A C 1
ATOM 1692 O O . ASN A 1 216 ? 3.672 1.475 10.370 1.00 85.62 216 ASN A O 1
ATOM 1696 N N . MET A 1 217 ? 2.394 3.188 9.667 1.00 91.06 217 MET A N 1
ATOM 1697 C CA . MET A 1 217 ? 1.114 2.552 9.959 1.00 91.06 217 MET A CA 1
ATOM 1698 C C . MET A 1 217 ? 0.061 2.901 8.909 1.00 91.06 217 MET A C 1
ATOM 1700 O O . MET A 1 217 ? 0.155 3.918 8.218 1.00 91.06 217 MET A O 1
ATOM 1704 N N . ILE A 1 218 ? -0.960 2.050 8.822 1.00 92.12 218 ILE A N 1
ATOM 1705 C CA . ILE A 1 218 ? -2.217 2.337 8.134 1.00 92.12 218 ILE A CA 1
ATOM 1706 C C . ILE A 1 218 ? -3.257 2.654 9.193 1.00 92.12 218 ILE A C 1
ATOM 1708 O O . ILE A 1 218 ? -3.438 1.893 10.140 1.00 92.12 218 ILE A O 1
ATOM 1712 N N . ALA A 1 219 ? -3.967 3.753 9.013 1.00 90.94 219 ALA A N 1
ATOM 1713 C CA . ALA A 1 219 ? -5.038 4.166 9.885 1.00 90.94 219 ALA A CA 1
ATOM 1714 C C . ALA A 1 219 ? -6.413 4.001 9.234 1.00 90.94 219 ALA A C 1
ATOM 1716 O O . ALA A 1 219 ? -6.561 4.028 8.011 1.00 90.94 219 ALA A O 1
ATOM 1717 N N . GLY A 1 220 ? -7.443 3.898 10.060 1.00 87.44 220 GLY A N 1
ATOM 1718 C CA . GLY A 1 220 ? -8.822 4.005 9.613 1.00 87.44 220 GLY A CA 1
ATOM 1719 C C . GLY A 1 220 ? -9.714 4.587 10.692 1.00 87.44 220 GLY A C 1
ATOM 1720 O O . GLY A 1 220 ? -9.400 4.514 11.881 1.00 87.44 220 GLY A O 1
ATOM 1721 N N . ASN A 1 221 ? -10.815 5.190 10.257 1.00 84.62 221 ASN A N 1
ATOM 1722 C CA . ASN A 1 221 ? -11.841 5.733 11.135 1.00 84.62 221 ASN A CA 1
ATOM 1723 C C . ASN A 1 221 ? -12.719 4.602 11.679 1.00 84.62 221 ASN A C 1
ATOM 1725 O O . ASN A 1 221 ? -13.166 3.743 10.911 1.00 84.62 221 ASN A O 1
ATOM 1729 N N . TYR A 1 222 ? -13.001 4.634 12.981 1.00 76.56 222 TYR A N 1
ATOM 1730 C CA . TYR A 1 222 ? -13.900 3.709 13.667 1.00 76.56 222 TYR A CA 1
ATOM 1731 C C . TYR A 1 222 ? -14.904 4.475 14.523 1.00 76.56 222 TYR A C 1
ATOM 1733 O O . TYR A 1 222 ? -14.542 5.452 15.178 1.00 76.56 222 TYR A O 1
ATOM 1741 N N . LEU A 1 223 ? -16.145 3.986 14.586 1.00 67.00 223 LEU A N 1
ATOM 1742 C CA . LEU A 1 223 ? -17.046 4.334 15.683 1.00 67.00 223 LEU A CA 1
ATOM 1743 C C . LEU A 1 223 ? -16.817 3.399 16.865 1.00 67.00 223 LEU A C 1
ATOM 1745 O O . LEU A 1 223 ? -16.797 2.171 16.715 1.00 67.00 223 LEU A O 1
ATOM 1749 N N . ASN A 1 224 ? -16.721 3.996 18.047 1.00 61.66 224 ASN A N 1
ATOM 1750 C CA . ASN A 1 224 ? -16.941 3.287 19.292 1.00 61.66 224 ASN A CA 1
ATOM 1751 C C . ASN A 1 224 ? -18.460 3.126 19.486 1.00 61.66 224 ASN A C 1
ATOM 1753 O O . ASN A 1 224 ? -19.173 4.128 19.537 1.00 61.66 224 ASN A O 1
ATOM 1757 N N . LYS A 1 225 ? -18.961 1.883 19.575 1.00 57.94 225 LYS A N 1
ATOM 1758 C CA . LYS A 1 225 ? -20.402 1.612 19.758 1.00 57.94 225 LYS A CA 1
ATOM 1759 C C . LYS A 1 225 ? -20.964 2.292 21.014 1.00 57.94 225 LYS A C 1
ATOM 1761 O O . LYS A 1 225 ? -22.123 2.691 21.002 1.00 57.94 225 LYS A O 1
ATOM 1766 N N . ASP A 1 226 ? -20.125 2.501 22.028 1.00 56.78 226 ASP A N 1
ATOM 1767 C CA . ASP A 1 226 ? -20.533 3.072 23.315 1.00 56.78 226 ASP A CA 1
ATOM 1768 C C . ASP A 1 226 ? -20.405 4.604 23.367 1.00 56.78 226 ASP A C 1
ATOM 1770 O O . ASP A 1 226 ? -20.867 5.247 24.306 1.00 56.78 226 ASP A O 1
ATOM 1774 N N . GLN A 1 227 ? -19.781 5.220 22.357 1.00 55.94 227 GLN A N 1
ATOM 1775 C CA . GLN A 1 227 ? -19.540 6.661 22.300 1.00 55.94 227 GLN A CA 1
ATOM 1776 C C . GLN A 1 227 ? -19.823 7.169 20.886 1.00 55.94 227 GLN A C 1
ATOM 1778 O O . GLN A 1 227 ? -18.907 7.416 20.103 1.00 55.94 227 GLN A O 1
ATOM 1783 N N . MET A 1 228 ? -21.107 7.365 20.569 1.00 52.22 228 MET A N 1
ATOM 1784 C CA . MET A 1 228 ? -21.586 7.830 19.254 1.00 52.22 228 MET A CA 1
ATOM 1785 C C . MET A 1 228 ? -21.025 9.191 18.785 1.00 52.22 228 MET A C 1
ATOM 1787 O O . MET A 1 228 ? -21.348 9.635 17.689 1.00 52.22 228 MET A O 1
ATOM 1791 N N . LEU A 1 229 ? -20.192 9.864 19.584 1.00 56.47 229 LEU A N 1
ATOM 1792 C CA . LEU A 1 229 ? -19.682 11.207 19.301 1.00 56.47 229 LEU A CA 1
ATOM 1793 C C . LEU A 1 229 ? -18.190 11.265 18.935 1.00 56.47 229 LEU A C 1
ATOM 1795 O O . LEU A 1 229 ? -17.744 12.312 18.475 1.00 56.47 229 LEU A O 1
ATOM 1799 N N . PHE A 1 230 ? -17.418 10.180 19.084 1.00 54.28 230 PHE A N 1
ATOM 1800 C CA . PHE A 1 230 ? -15.976 10.208 18.804 1.00 54.28 230 PHE A CA 1
ATOM 1801 C C . PHE A 1 230 ? -15.573 9.168 17.757 1.00 54.28 230 PHE A C 1
ATOM 1803 O O . PHE A 1 230 ? -15.628 7.960 17.989 1.00 54.28 230 PHE A O 1
ATOM 1810 N N . VAL A 1 231 ? -15.123 9.657 16.597 1.00 68.56 231 VAL A N 1
ATOM 1811 C CA . VAL A 1 231 ? -14.431 8.834 15.601 1.00 68.56 231 VAL A CA 1
ATOM 1812 C C . VAL A 1 231 ? -13.044 8.530 16.150 1.00 68.56 231 VAL A C 1
ATOM 1814 O O . VAL A 1 231 ? -12.186 9.408 16.215 1.00 68.56 231 VAL A O 1
ATOM 1817 N N . GLN A 1 232 ? -12.819 7.286 16.564 1.00 76.31 232 GLN A N 1
ATOM 1818 C CA . GLN A 1 232 ? -11.494 6.850 16.970 1.00 76.31 232 GLN A CA 1
ATOM 1819 C C . GLN A 1 232 ? -10.728 6.410 15.727 1.00 76.31 232 GLN A C 1
ATOM 1821 O O . GLN A 1 232 ? -11.099 5.443 15.060 1.00 76.31 232 GLN A O 1
ATOM 1826 N N . GLN A 1 233 ? -9.631 7.094 15.427 1.00 82.19 233 GLN A N 1
ATOM 1827 C CA . GLN A 1 233 ? -8.677 6.600 14.449 1.00 82.19 233 GLN A CA 1
ATOM 1828 C C . GLN A 1 233 ? -7.904 5.439 15.086 1.00 82.19 233 GLN A C 1
ATOM 1830 O O . GLN A 1 233 ? -7.357 5.571 16.183 1.00 82.19 233 GLN A O 1
ATOM 1835 N N . ARG A 1 234 ? -7.905 4.269 14.444 1.00 86.19 234 ARG A N 1
ATOM 1836 C CA . ARG A 1 234 ? -7.056 3.145 14.862 1.00 86.19 234 ARG A CA 1
ATOM 1837 C C . ARG A 1 234 ? -5.999 2.915 13.807 1.00 86.19 234 ARG A C 1
ATOM 1839 O O . ARG A 1 234 ? -6.302 2.910 12.616 1.00 86.19 234 ARG A O 1
ATOM 1846 N N . GLU A 1 235 ? -4.788 2.689 14.278 1.00 90.62 235 GLU A N 1
ATOM 1847 C CA . GLU A 1 235 ? -3.616 2.452 13.453 1.00 90.62 235 GLU A CA 1
ATOM 1848 C C . GLU A 1 235 ? -3.231 0.971 13.491 1.00 90.62 235 GLU A C 1
ATOM 1850 O O . GLU A 1 235 ? -3.532 0.256 14.456 1.00 90.62 235 GLU A O 1
ATOM 1855 N N . ARG A 1 236 ? -2.616 0.504 12.407 1.00 91.12 236 ARG A N 1
ATOM 1856 C CA . ARG A 1 236 ? -2.136 -0.865 12.223 1.00 91.12 236 ARG A CA 1
ATOM 1857 C C . ARG A 1 236 ? -0.757 -0.848 11.598 1.00 91.12 236 ARG A C 1
ATOM 1859 O O . ARG A 1 236 ? -0.543 -0.194 10.574 1.00 91.12 236 ARG A O 1
ATOM 1866 N N . GLY A 1 237 ? 0.161 -1.578 12.216 1.00 94.38 237 GLY A N 1
ATOM 1867 C CA . GLY A 1 237 ? 1.492 -1.811 11.670 1.00 94.38 237 GLY A CA 1
ATOM 1868 C C . GLY A 1 237 ? 1.502 -2.972 10.677 1.00 94.38 237 GLY A C 1
ATOM 1869 O O . GLY A 1 237 ? 0.515 -3.689 10.520 1.00 94.38 237 GLY A O 1
ATOM 1870 N N . SER A 1 238 ? 2.647 -3.201 10.033 1.00 95.56 238 SER A N 1
ATOM 1871 C CA . SER A 1 238 ? 2.854 -4.376 9.175 1.00 95.56 238 SER A CA 1
ATOM 1872 C C . SER A 1 238 ? 2.640 -5.696 9.925 1.00 95.56 238 SER A C 1
ATOM 1874 O O . SER A 1 238 ? 2.051 -6.616 9.366 1.00 95.56 238 SER A O 1
ATOM 1876 N N . ILE A 1 239 ? 3.052 -5.761 11.197 1.00 94.81 239 ILE A N 1
ATOM 1877 C CA . ILE A 1 239 ? 2.922 -6.944 12.065 1.00 94.81 239 ILE A CA 1
ATOM 1878 C C . ILE A 1 239 ? 1.457 -7.385 12.177 1.00 94.81 239 ILE A C 1
ATOM 1880 O O . ILE A 1 239 ? 1.153 -8.561 11.987 1.00 94.81 239 ILE A O 1
ATOM 1884 N N . ASP A 1 240 ? 0.535 -6.446 12.413 1.00 93.56 240 ASP A N 1
ATOM 1885 C CA . ASP A 1 240 ? -0.892 -6.754 12.570 1.00 93.56 240 ASP A CA 1
ATOM 1886 C C . ASP A 1 240 ? -1.495 -7.350 11.290 1.00 93.56 240 ASP A C 1
ATOM 1888 O O . ASP A 1 240 ? -2.300 -8.286 11.342 1.00 93.56 240 ASP A O 1
ATOM 1892 N N . ILE A 1 241 ? -1.101 -6.802 10.135 1.00 95.88 241 ILE A N 1
ATOM 1893 C CA . ILE A 1 241 ? -1.561 -7.245 8.815 1.00 95.88 241 ILE A CA 1
ATOM 1894 C C . ILE A 1 241 ? -1.047 -8.652 8.521 1.00 95.88 241 ILE A C 1
ATOM 1896 O O . ILE A 1 241 ? -1.838 -9.527 8.172 1.00 95.88 241 ILE A O 1
ATOM 1900 N N . VAL A 1 242 ? 0.257 -8.881 8.700 1.00 96.94 242 VAL A N 1
ATOM 1901 C CA . VAL A 1 242 ? 0.883 -10.187 8.457 1.00 96.94 242 VAL A CA 1
ATOM 1902 C C . VAL A 1 242 ? 0.302 -11.240 9.387 1.00 96.94 242 VAL A C 1
ATOM 1904 O O . VAL A 1 242 ? -0.108 -12.297 8.924 1.00 96.94 242 VAL A O 1
ATOM 1907 N N . SER A 1 243 ? 0.165 -10.929 10.676 1.00 95.69 243 SER A N 1
ATOM 1908 C CA . SER A 1 243 ? -0.458 -11.830 11.644 1.00 95.69 243 SER A CA 1
ATOM 1909 C C . SER A 1 243 ? -1.893 -12.204 11.241 1.00 95.69 243 SER A C 1
ATOM 1911 O O . SER A 1 243 ? -2.259 -13.372 11.330 1.00 95.69 243 SER A O 1
ATOM 1913 N N . SER A 1 244 ? -2.680 -11.259 10.708 1.00 95.06 244 SER A N 1
ATOM 1914 C CA . SER A 1 244 ? -4.042 -11.555 10.224 1.00 95.06 244 SER A CA 1
ATOM 1915 C C . SER A 1 244 ? -4.019 -12.465 8.992 1.00 95.06 244 SER A C 1
ATOM 1917 O O . SER A 1 244 ? -4.820 -13.388 8.887 1.00 95.06 244 SER A O 1
ATOM 1919 N N . ALA A 1 245 ? -3.080 -12.235 8.069 1.00 96.75 245 ALA A N 1
ATOM 1920 C CA . ALA A 1 245 ? -2.917 -13.063 6.877 1.00 96.75 245 ALA A CA 1
ATOM 1921 C C . ALA A 1 245 ? -2.480 -14.501 7.210 1.00 96.75 245 ALA A C 1
ATOM 1923 O O . ALA A 1 245 ? -2.970 -15.446 6.595 1.00 96.75 245 ALA A O 1
ATOM 1924 N N . LEU A 1 246 ? -1.601 -14.671 8.205 1.00 96.81 246 LEU A N 1
ATOM 1925 C CA . LEU A 1 246 ? -1.187 -15.983 8.712 1.00 96.81 246 LEU A CA 1
ATOM 1926 C C . LEU A 1 246 ? -2.365 -16.734 9.348 1.00 96.81 246 LEU A C 1
ATOM 1928 O O . LEU A 1 246 ? -2.593 -17.900 9.040 1.00 96.81 246 LEU A O 1
ATOM 1932 N N . GLU A 1 247 ? -3.148 -16.060 10.195 1.00 96.00 247 GLU A N 1
ATOM 1933 C CA . GLU A 1 247 ? -4.351 -16.639 10.816 1.00 96.00 247 GLU A CA 1
ATOM 1934 C C . GLU A 1 247 ? -5.418 -17.039 9.787 1.00 96.00 247 GLU A C 1
ATOM 1936 O O . GLU A 1 247 ? -6.144 -18.005 10.001 1.00 96.00 247 GLU A O 1
ATOM 1941 N N . ALA A 1 248 ? -5.494 -16.328 8.663 1.00 96.25 248 ALA A N 1
ATOM 1942 C CA . ALA A 1 248 ? -6.384 -16.640 7.546 1.00 96.25 248 ALA A CA 1
ATOM 1943 C C . ALA A 1 248 ? -5.849 -17.743 6.604 1.00 96.25 248 ALA A C 1
ATOM 1945 O O . ALA A 1 248 ? -6.509 -18.083 5.621 1.00 96.25 248 ALA A O 1
ATOM 1946 N N . GLY A 1 249 ? -4.676 -18.319 6.887 1.00 96.25 249 GLY A N 1
ATOM 1947 C CA . GLY A 1 249 ? -4.200 -19.544 6.239 1.00 96.25 249 GLY A CA 1
ATOM 1948 C C . GLY A 1 249 ? -2.949 -19.420 5.372 1.00 96.25 249 GLY A C 1
ATOM 1949 O O . GLY A 1 249 ? -2.538 -20.437 4.808 1.00 96.25 249 GLY A O 1
ATOM 1950 N N . LEU A 1 250 ? -2.323 -18.241 5.288 1.00 97.00 250 LEU A N 1
ATOM 1951 C CA . LEU A 1 250 ? -1.056 -18.054 4.573 1.00 97.00 250 LEU A CA 1
ATOM 1952 C C . LEU A 1 250 ? 0.107 -18.711 5.338 1.00 97.00 250 LEU A C 1
ATOM 1954 O O . LEU A 1 250 ? 0.170 -18.634 6.566 1.00 97.00 250 LEU A O 1
ATOM 1958 N N . LYS A 1 251 ? 1.036 -19.366 4.633 1.00 96.94 251 LYS A N 1
ATOM 1959 C CA . LYS A 1 251 ? 2.091 -20.199 5.240 1.00 96.94 251 LYS A CA 1
ATOM 1960 C C . LYS A 1 251 ? 3.473 -19.881 4.683 1.00 96.94 251 LYS A C 1
ATOM 1962 O O . LYS A 1 251 ? 3.624 -19.309 3.611 1.00 96.94 251 LYS A O 1
ATOM 1967 N N . SER A 1 252 ? 4.503 -20.301 5.414 1.00 96.88 252 SER A N 1
ATOM 1968 C CA . SER A 1 252 ? 5.883 -20.235 4.929 1.00 96.88 252 SER A CA 1
ATOM 1969 C C . SER A 1 252 ? 6.045 -20.996 3.607 1.00 96.88 252 SER A C 1
ATOM 1971 O O . SER A 1 252 ? 5.513 -22.097 3.463 1.00 96.88 252 SER A O 1
ATOM 1973 N N . GLY A 1 253 ? 6.769 -20.406 2.657 1.00 95.69 253 GLY A N 1
ATOM 1974 C CA . GLY A 1 253 ? 6.916 -20.889 1.283 1.00 95.69 253 GLY A CA 1
ATOM 1975 C C . GLY A 1 253 ? 5.861 -20.353 0.308 1.00 95.69 253 GLY A C 1
ATOM 1976 O O . GLY A 1 253 ? 6.040 -20.494 -0.901 1.00 95.69 253 GLY A O 1
ATOM 1977 N N . ASP A 1 254 ? 4.790 -19.716 0.793 1.00 96.75 254 ASP A N 1
ATOM 1978 C CA . ASP A 1 254 ? 3.807 -19.074 -0.080 1.00 96.75 254 ASP A CA 1
ATOM 1979 C C . ASP A 1 254 ? 4.362 -17.780 -0.701 1.00 96.75 254 ASP A C 1
ATOM 1981 O O . ASP A 1 254 ? 5.199 -17.076 -0.128 1.00 96.75 254 ASP A O 1
ATOM 1985 N N . GLN A 1 255 ? 3.831 -17.426 -1.870 1.00 96.50 255 GLN A N 1
ATOM 1986 C CA . GLN A 1 255 ? 3.937 -16.098 -2.463 1.00 96.50 255 GLN A CA 1
ATOM 1987 C C . GLN A 1 255 ? 2.578 -15.390 -2.374 1.00 96.50 255 GLN A C 1
ATOM 1989 O O . GLN A 1 255 ? 1.550 -16.003 -2.639 1.00 96.50 255 GLN A O 1
ATOM 1994 N N . ILE A 1 256 ? 2.547 -14.094 -2.058 1.00 97.31 256 ILE A N 1
ATOM 1995 C CA . ILE A 1 256 ? 1.315 -13.291 -2.083 1.00 97.31 256 ILE A CA 1
ATOM 1996 C C . ILE A 1 256 ? 1.503 -11.983 -2.857 1.00 97.31 256 ILE A C 1
ATOM 1998 O O . ILE A 1 256 ? 2.518 -11.292 -2.741 1.00 97.31 256 ILE A O 1
ATOM 2002 N N . ASN A 1 257 ? 0.502 -11.631 -3.655 1.00 97.31 257 ASN A N 1
ATOM 2003 C CA . ASN A 1 257 ? 0.424 -10.371 -4.379 1.00 97.31 257 ASN A CA 1
ATOM 2004 C C . ASN A 1 257 ? -0.437 -9.401 -3.567 1.00 97.31 257 ASN A C 1
ATOM 2006 O O . ASN A 1 257 ? -1.522 -9.759 -3.115 1.00 97.31 257 ASN A O 1
ATOM 2010 N N . ILE A 1 258 ? 0.037 -8.178 -3.355 1.00 97.94 258 ILE A N 1
ATOM 2011 C CA . ILE A 1 258 ? -0.626 -7.195 -2.501 1.00 97.94 258 ILE A CA 1
ATOM 2012 C C . ILE A 1 258 ? -0.869 -5.913 -3.287 1.00 97.94 258 ILE A C 1
ATOM 2014 O O . ILE A 1 258 ? 0.076 -5.247 -3.702 1.00 97.94 258 ILE A O 1
ATOM 2018 N N . LEU A 1 259 ? -2.133 -5.520 -3.438 1.00 97.69 259 LEU A N 1
ATOM 2019 C CA . LEU A 1 259 ? -2.495 -4.191 -3.925 1.00 97.69 259 LEU A CA 1
ATOM 2020 C C . LEU A 1 259 ? -2.729 -3.269 -2.727 1.00 97.69 259 LEU A C 1
ATOM 2022 O O . LEU A 1 259 ? -3.771 -3.311 -2.073 1.00 97.69 259 LEU A O 1
ATOM 2026 N N . LEU A 1 260 ? -1.748 -2.423 -2.437 1.00 97.38 260 LEU A N 1
ATOM 2027 C CA . LEU A 1 260 ? -1.767 -1.492 -1.319 1.00 97.38 260 LEU A CA 1
ATOM 2028 C C . LEU A 1 260 ? -2.394 -0.158 -1.757 1.00 97.38 260 LEU A C 1
ATOM 2030 O O . LEU A 1 260 ? -1.706 0.812 -2.078 1.00 97.38 260 LEU A O 1
ATOM 2034 N N . SER A 1 261 ? -3.725 -0.113 -1.764 1.00 96.88 261 SER A N 1
ATOM 2035 C CA . SER A 1 261 ? -4.521 1.062 -2.130 1.00 96.88 261 SER A CA 1
ATOM 2036 C C . SER A 1 261 ? -4.681 2.018 -0.937 1.00 96.88 261 SER A C 1
ATOM 2038 O O . SER A 1 261 ? -5.790 2.270 -0.455 1.00 96.88 261 SER A O 1
ATOM 2040 N N . ILE A 1 262 ? -3.551 2.550 -0.461 1.00 94.50 262 ILE A N 1
ATOM 2041 C CA . ILE A 1 262 ? -3.468 3.547 0.617 1.00 94.50 262 ILE A CA 1
ATOM 2042 C C . ILE A 1 262 ? -2.625 4.745 0.177 1.00 94.50 262 ILE A C 1
ATOM 2044 O O . ILE A 1 262 ? -1.675 4.602 -0.597 1.00 94.50 262 ILE A O 1
ATOM 2048 N N . CYS A 1 263 ? -2.917 5.924 0.727 1.00 93.19 263 CYS A N 1
ATOM 2049 C CA . CYS A 1 263 ? -2.089 7.110 0.510 1.00 93.19 263 CYS A CA 1
ATOM 2050 C C . CYS A 1 263 ? -0.636 6.858 0.930 1.00 93.19 263 CYS A C 1
ATOM 2052 O O . CYS A 1 263 ? -0.397 6.374 2.033 1.00 93.19 263 CYS A O 1
ATOM 2054 N N . TYR A 1 264 ? 0.323 7.235 0.082 1.00 92.44 264 TYR A N 1
ATOM 2055 C CA . TYR A 1 264 ? 1.756 7.200 0.402 1.00 92.44 264 TYR A CA 1
ATOM 2056 C C . TYR A 1 264 ? 2.318 5.814 0.764 1.00 92.44 264 TYR A C 1
ATOM 2058 O O . TYR A 1 264 ? 3.393 5.731 1.352 1.00 92.44 264 TYR A O 1
ATOM 2066 N N . GLY A 1 265 ? 1.652 4.714 0.392 1.00 89.44 265 GLY A N 1
ATOM 2067 C CA . GLY A 1 265 ? 2.107 3.362 0.739 1.00 89.44 265 GLY A CA 1
ATOM 2068 C C . GLY A 1 265 ? 3.539 3.041 0.283 1.00 89.44 265 GLY A C 1
ATOM 2069 O O . GLY A 1 265 ? 4.242 2.280 0.948 1.00 89.44 265 GLY A O 1
ATOM 2070 N N . ALA A 1 266 ? 3.993 3.659 -0.813 1.00 90.44 266 ALA A N 1
ATOM 2071 C CA . ALA A 1 266 ? 5.349 3.544 -1.347 1.00 90.44 266 ALA A CA 1
ATOM 2072 C C . ALA A 1 266 ? 6.262 4.741 -1.021 1.00 90.44 266 ALA A C 1
ATOM 2074 O O . ALA A 1 266 ? 7.415 4.743 -1.453 1.00 90.44 266 ALA A O 1
ATOM 2075 N N . ALA A 1 267 ? 5.771 5.772 -0.329 1.00 88.69 267 ALA A N 1
ATOM 2076 C CA . ALA A 1 267 ? 6.567 6.958 -0.040 1.00 88.69 267 ALA A CA 1
ATOM 2077 C C . ALA A 1 267 ? 7.697 6.619 0.940 1.00 88.69 267 ALA A C 1
ATOM 2079 O O . ALA A 1 267 ? 7.469 6.033 1.993 1.00 88.69 267 ALA A O 1
ATOM 2080 N N . ASP A 1 268 ? 8.919 6.996 0.577 1.00 84.62 268 ASP A N 1
ATOM 2081 C CA . ASP A 1 268 ? 10.110 6.848 1.410 1.00 84.62 268 ASP A CA 1
ATOM 2082 C C . ASP A 1 268 ? 10.686 8.239 1.678 1.00 84.62 268 ASP A C 1
ATOM 2084 O O . ASP A 1 268 ? 11.613 8.701 1.011 1.00 84.62 268 ASP A O 1
ATOM 2088 N N . THR A 1 269 ? 10.065 8.954 2.616 1.00 72.75 269 THR A N 1
ATOM 2089 C CA . THR A 1 269 ? 10.429 10.337 2.968 1.00 72.75 269 THR A CA 1
ATOM 2090 C C . THR A 1 269 ? 11.848 10.447 3.519 1.00 72.75 269 THR A C 1
ATOM 2092 O O . THR A 1 269 ? 12.483 11.489 3.370 1.00 72.75 269 THR A O 1
ATOM 2095 N N . GLN A 1 270 ? 12.367 9.365 4.101 1.00 70.94 270 GLN A N 1
ATOM 2096 C CA . GLN A 1 270 ? 13.695 9.317 4.703 1.00 70.94 270 GLN A CA 1
ATOM 2097 C C . GLN A 1 270 ? 14.781 8.812 3.742 1.00 70.94 270 GLN A C 1
ATOM 2099 O O . GLN A 1 270 ? 15.948 8.888 4.101 1.00 70.94 270 GLN A O 1
ATOM 2104 N N . LYS A 1 271 ? 14.427 8.346 2.531 1.00 71.88 271 LYS A N 1
ATOM 2105 C CA . LYS A 1 271 ? 15.339 7.697 1.560 1.00 71.88 271 LYS A CA 1
ATOM 2106 C C . LYS A 1 271 ? 16.078 6.469 2.120 1.00 71.88 271 LYS A C 1
ATOM 2108 O O . LYS A 1 271 ? 17.160 6.127 1.646 1.00 71.88 271 LYS A O 1
ATOM 2113 N N . ASN A 1 272 ? 15.487 5.806 3.112 1.00 75.69 272 ASN A N 1
ATOM 2114 C CA . ASN A 1 272 ? 16.106 4.703 3.851 1.00 75.69 272 ASN A CA 1
ATOM 2115 C C . ASN A 1 272 ? 15.444 3.349 3.541 1.00 75.69 272 ASN A C 1
ATOM 2117 O O . ASN A 1 272 ? 15.648 2.378 4.268 1.00 75.69 272 ASN A O 1
ATOM 2121 N N . GLY A 1 273 ? 14.601 3.280 2.507 1.00 72.75 273 GLY A N 1
ATOM 2122 C CA . GLY A 1 273 ? 13.748 2.127 2.237 1.00 72.75 273 GLY A CA 1
ATOM 2123 C C . GLY A 1 273 ? 12.680 1.949 3.314 1.00 72.75 273 GLY A C 1
ATOM 2124 O O . GLY A 1 273 ? 12.386 0.826 3.705 1.00 72.75 273 GLY A O 1
ATOM 2125 N N . ASN A 1 274 ? 12.128 3.043 3.846 1.00 85.19 274 ASN A N 1
ATOM 2126 C CA . ASN A 1 274 ? 11.289 2.999 5.047 1.00 85.19 274 ASN A CA 1
ATOM 2127 C C . ASN A 1 274 ? 9.786 3.172 4.771 1.00 85.19 274 ASN A C 1
ATOM 2129 O O . ASN A 1 274 ? 9.021 3.463 5.693 1.00 85.19 274 ASN A O 1
ATOM 2133 N N . SER A 1 275 ? 9.352 2.983 3.521 1.00 94.38 275 SER A N 1
ATOM 2134 C CA . SER A 1 275 ? 7.930 3.018 3.165 1.00 94.38 275 SER A CA 1
ATOM 2135 C C . SER A 1 275 ? 7.147 1.892 3.846 1.00 94.38 275 SER A C 1
ATOM 2137 O O . SER A 1 275 ? 7.707 0.850 4.206 1.00 94.38 275 SER A O 1
ATOM 2139 N N . PHE A 1 276 ? 5.829 2.067 3.989 1.00 95.94 276 PHE A N 1
ATOM 2140 C CA . PHE A 1 276 ? 4.981 1.023 4.570 1.00 95.94 276 PHE A CA 1
ATOM 2141 C C . PHE A 1 276 ? 5.034 -0.266 3.741 1.00 95.94 276 PHE A C 1
ATOM 2143 O O . PHE A 1 276 ? 5.151 -1.349 4.308 1.00 95.94 276 PHE A O 1
ATOM 2150 N N . ALA A 1 277 ? 5.033 -0.161 2.406 1.00 96.88 277 ALA A N 1
ATOM 2151 C CA . ALA A 1 277 ? 5.203 -1.308 1.516 1.00 96.88 277 ALA A CA 1
ATOM 2152 C C . ALA A 1 277 ? 6.515 -2.064 1.790 1.00 96.88 277 ALA A C 1
ATOM 2154 O O . ALA A 1 277 ? 6.513 -3.289 1.867 1.00 96.88 277 ALA A O 1
ATOM 2155 N N . HIS A 1 278 ? 7.624 -1.353 2.010 1.00 95.69 278 HIS A N 1
ATOM 2156 C CA . HIS A 1 278 ? 8.915 -1.980 2.297 1.00 95.69 278 HIS A CA 1
ATOM 2157 C C . HIS A 1 278 ? 8.926 -2.684 3.666 1.00 95.69 278 HIS A C 1
ATOM 2159 O O . HIS A 1 278 ? 9.432 -3.801 3.786 1.00 95.69 278 HIS A O 1
ATOM 2165 N N . LYS A 1 279 ? 8.325 -2.075 4.697 1.00 95.38 279 LYS A N 1
ATOM 2166 C CA . LYS A 1 279 ? 8.166 -2.699 6.024 1.00 95.38 279 LYS A CA 1
ATOM 2167 C C . LYS A 1 279 ? 7.252 -3.919 5.973 1.00 95.38 279 LYS A C 1
ATOM 2169 O O . LYS A 1 279 ? 7.565 -4.934 6.584 1.00 95.38 279 LYS A O 1
ATOM 2174 N N . LEU A 1 280 ? 6.157 -3.838 5.217 1.00 97.12 280 LEU A N 1
ATOM 2175 C CA . LEU A 1 280 ? 5.227 -4.946 5.022 1.00 97.12 280 LEU A CA 1
ATOM 2176 C C . LEU A 1 280 ? 5.903 -6.125 4.314 1.00 97.12 280 LEU A C 1
ATOM 2178 O O . LEU A 1 280 ? 5.797 -7.251 4.789 1.00 97.12 280 LEU A O 1
ATOM 2182 N N . ALA A 1 281 ? 6.659 -5.864 3.243 1.00 96.75 281 ALA A N 1
ATOM 2183 C CA . ALA A 1 281 ? 7.448 -6.878 2.546 1.00 96.75 281 ALA A CA 1
ATOM 2184 C C . ALA A 1 281 ? 8.450 -7.579 3.480 1.00 96.75 281 ALA A C 1
ATOM 2186 O O . ALA A 1 281 ? 8.504 -8.808 3.516 1.00 96.75 281 ALA A O 1
ATOM 2187 N N . LYS A 1 282 ? 9.200 -6.807 4.282 1.00 95.75 282 LYS A N 1
ATOM 2188 C CA . LYS A 1 282 ? 10.128 -7.354 5.286 1.00 95.75 282 LYS A CA 1
ATOM 2189 C C . LYS A 1 282 ? 9.418 -8.187 6.345 1.00 95.75 282 LYS A C 1
ATOM 2191 O O . LYS A 1 282 ? 9.952 -9.208 6.764 1.00 95.75 282 LYS A O 1
ATOM 2196 N N . GLU A 1 283 ? 8.236 -7.766 6.781 1.00 96.88 283 GLU A N 1
ATOM 2197 C CA . GLU A 1 283 ? 7.482 -8.504 7.788 1.00 96.88 283 GLU A CA 1
ATOM 2198 C C . GLU A 1 283 ? 7.014 -9.861 7.254 1.00 96.88 283 GLU A C 1
ATOM 2200 O O . GLU A 1 283 ? 7.264 -10.873 7.897 1.00 96.88 283 GLU A O 1
ATOM 2205 N N . PHE A 1 284 ? 6.459 -9.927 6.039 1.00 97.62 284 PHE A N 1
ATOM 2206 C CA . PHE A 1 284 ? 6.154 -11.213 5.395 1.00 97.62 284 PHE A CA 1
ATOM 2207 C C . PHE A 1 284 ? 7.405 -12.087 5.214 1.00 97.62 284 PHE A C 1
ATOM 2209 O O . PHE A 1 284 ? 7.361 -13.292 5.473 1.00 97.62 284 PHE A O 1
ATOM 2216 N N . ALA A 1 285 ? 8.542 -11.487 4.851 1.00 96.62 285 ALA A N 1
ATOM 2217 C CA . ALA A 1 285 ? 9.793 -12.217 4.671 1.00 96.62 285 ALA A CA 1
ATOM 2218 C C . ALA A 1 285 ? 10.297 -12.897 5.955 1.00 96.62 285 ALA A C 1
ATOM 2220 O O . ALA A 1 285 ? 10.826 -14.009 5.888 1.00 96.62 285 ALA A O 1
ATOM 2221 N N . LYS A 1 286 ? 10.065 -12.306 7.137 1.00 96.06 286 LYS A N 1
ATOM 2222 C CA . LYS A 1 286 ? 10.375 -12.961 8.423 1.00 96.06 286 LYS A CA 1
ATOM 2223 C C . LYS A 1 286 ? 9.656 -14.301 8.577 1.00 96.06 286 LYS A C 1
ATOM 2225 O O . LYS A 1 286 ? 10.223 -15.235 9.135 1.00 96.06 286 LYS A O 1
ATOM 2230 N N . HIS A 1 287 ? 8.460 -14.428 8.010 1.00 96.75 287 HIS A N 1
ATOM 2231 C CA . HIS A 1 287 ? 7.668 -15.658 8.021 1.00 96.75 287 HIS A CA 1
ATOM 2232 C C . HIS A 1 287 ? 7.935 -16.574 6.812 1.00 96.75 287 HIS A C 1
ATOM 2234 O O . HIS A 1 287 ? 7.275 -17.600 6.646 1.00 96.75 287 HIS A O 1
ATOM 2240 N N . GLY A 1 288 ? 8.928 -16.249 5.980 1.00 96.50 288 GLY A N 1
ATOM 2241 C CA . GLY A 1 288 ? 9.284 -17.031 4.797 1.00 96.50 288 GLY A CA 1
ATOM 2242 C C . GLY A 1 288 ? 8.251 -16.917 3.680 1.00 96.50 288 GLY A C 1
ATOM 2243 O O . GLY A 1 288 ? 8.017 -17.896 2.984 1.00 96.50 288 GLY A O 1
ATOM 2244 N N . ILE A 1 289 ? 7.584 -15.766 3.561 1.00 97.69 289 ILE A N 1
ATOM 2245 C CA . ILE A 1 289 ? 6.555 -15.512 2.549 1.00 97.69 289 ILE A CA 1
ATOM 2246 C C . ILE A 1 289 ? 7.096 -14.504 1.537 1.00 97.69 289 ILE A C 1
ATOM 2248 O O . ILE A 1 289 ? 7.484 -13.387 1.894 1.00 97.69 289 ILE A O 1
ATOM 2252 N N . SER A 1 290 ? 7.092 -14.891 0.264 1.00 97.62 290 SER A N 1
ATOM 2253 C CA . SER A 1 290 ? 7.448 -14.013 -0.852 1.00 97.62 290 SER A CA 1
ATOM 2254 C C . SER A 1 290 ? 6.312 -13.030 -1.129 1.00 97.62 290 SER A C 1
ATOM 2256 O O . SER A 1 290 ? 5.134 -13.371 -1.025 1.00 97.62 290 SER A O 1
ATOM 2258 N N . THR A 1 291 ? 6.634 -11.793 -1.503 1.00 97.69 291 THR A N 1
ATOM 2259 C CA . THR A 1 291 ? 5.618 -10.753 -1.736 1.00 97.69 291 THR A CA 1
ATOM 2260 C C . THR A 1 291 ? 5.846 -10.003 -3.035 1.00 97.69 291 THR A C 1
ATOM 2262 O O . THR A 1 291 ? 6.981 -9.722 -3.410 1.00 97.69 291 THR A O 1
ATOM 2265 N N . THR A 1 292 ? 4.758 -9.624 -3.704 1.00 97.69 292 THR A N 1
ATOM 2266 C CA . THR A 1 292 ? 4.771 -8.551 -4.707 1.00 97.69 292 THR A CA 1
ATOM 2267 C C . THR A 1 292 ? 3.770 -7.477 -4.310 1.00 97.69 292 THR A C 1
ATOM 2269 O O . THR A 1 292 ? 2.571 -7.721 -4.342 1.00 97.69 292 THR A O 1
ATOM 2272 N N . ILE A 1 293 ? 4.240 -6.295 -3.912 1.00 98.00 293 ILE A N 1
ATOM 2273 C CA . ILE A 1 293 ? 3.411 -5.215 -3.364 1.00 98.00 293 ILE A CA 1
ATOM 2274 C C . ILE A 1 293 ? 3.343 -4.053 -4.351 1.00 98.00 293 ILE A C 1
ATOM 2276 O O . ILE A 1 293 ? 4.363 -3.458 -4.685 1.00 98.00 293 ILE A O 1
ATOM 2280 N N . ILE A 1 294 ? 2.139 -3.696 -4.782 1.00 97.62 294 ILE A N 1
ATOM 2281 C CA . ILE A 1 294 ? 1.850 -2.569 -5.670 1.00 97.62 294 ILE A CA 1
ATOM 2282 C C . ILE A 1 294 ? 1.331 -1.415 -4.813 1.00 97.62 294 ILE A C 1
ATOM 2284 O O . ILE A 1 294 ? 0.321 -1.566 -4.131 1.00 97.62 294 ILE A O 1
ATOM 2288 N N . ALA A 1 295 ? 2.010 -0.269 -4.827 1.00 97.62 295 ALA A N 1
ATOM 2289 C CA . ALA A 1 295 ? 1.701 0.853 -3.940 1.00 97.62 295 ALA A CA 1
ATOM 2290 C C . ALA A 1 295 ? 1.973 2.214 -4.602 1.00 97.62 295 ALA A C 1
ATOM 2292 O O . ALA A 1 295 ? 2.807 2.317 -5.499 1.00 97.62 295 ALA A O 1
ATOM 2293 N N . SER A 1 296 ? 1.308 3.273 -4.128 1.00 96.62 296 SER A N 1
ATOM 2294 C CA . SER A 1 296 ? 1.506 4.647 -4.621 1.00 96.62 296 SER A CA 1
ATOM 2295 C C . SER A 1 296 ? 2.489 5.446 -3.762 1.00 96.62 296 SER A C 1
ATOM 2297 O O . SER A 1 296 ? 2.467 5.363 -2.532 1.00 96.62 296 SER A O 1
ATOM 2299 N N . VAL A 1 297 ? 3.328 6.276 -4.395 1.00 95.38 297 VAL A N 1
ATOM 2300 C CA . VAL A 1 297 ? 4.149 7.295 -3.702 1.00 95.38 297 VAL A CA 1
ATOM 2301 C C . VAL A 1 297 ? 3.372 8.578 -3.365 1.00 95.38 297 VAL A C 1
ATOM 2303 O O . VAL A 1 297 ? 3.915 9.476 -2.718 1.00 95.38 297 VAL A O 1
ATOM 2306 N N . LYS A 1 298 ? 2.116 8.690 -3.805 1.00 95.25 298 LYS A N 1
ATOM 2307 C CA . LYS A 1 298 ? 1.232 9.855 -3.641 1.00 95.25 298 LYS A CA 1
ATOM 2308 C C . LYS A 1 298 ? -0.070 9.463 -2.923 1.00 95.25 298 LYS A C 1
ATOM 2310 O O . LYS A 1 298 ? -0.291 8.279 -2.648 1.00 95.25 298 LYS A O 1
ATOM 2315 N N . PRO A 1 299 ? -0.933 10.433 -2.563 1.00 94.88 299 PRO A N 1
ATOM 2316 C CA . PRO A 1 299 ? -2.291 10.131 -2.127 1.00 94.88 299 PRO A CA 1
ATOM 2317 C C . PRO A 1 299 ? -3.039 9.261 -3.140 1.00 94.88 299 PRO A C 1
ATOM 2319 O O . PRO A 1 299 ? -2.865 9.417 -4.344 1.00 94.88 299 PRO A O 1
ATOM 2322 N N . VAL A 1 300 ? -3.878 8.360 -2.636 1.00 95.19 300 VAL A N 1
ATOM 2323 C CA . VAL A 1 300 ? -4.793 7.555 -3.451 1.00 95.19 300 VAL A CA 1
ATOM 2324 C C . VAL A 1 300 ? -6.132 8.280 -3.509 1.00 95.19 300 VAL A C 1
ATOM 2326 O O . VAL A 1 300 ? -6.683 8.646 -2.468 1.00 95.19 300 VAL A O 1
ATOM 2329 N N . HIS A 1 301 ? -6.663 8.486 -4.711 1.00 95.94 301 HIS A N 1
ATOM 2330 C CA . HIS A 1 301 ? -7.978 9.091 -4.899 1.00 95.94 301 HIS A CA 1
ATOM 2331 C C . HIS A 1 301 ? -9.059 8.086 -4.497 1.00 95.94 301 HIS A C 1
ATOM 2333 O O . HIS A 1 301 ? -9.139 6.989 -5.049 1.00 95.94 301 HIS A O 1
ATOM 2339 N N . ARG A 1 302 ? -9.869 8.438 -3.494 1.00 95.56 302 ARG A N 1
ATOM 2340 C CA . ARG A 1 302 ? -10.929 7.566 -2.967 1.00 95.56 302 ARG A CA 1
ATOM 2341 C C . ARG A 1 302 ? -12.099 7.517 -3.946 1.00 95.56 302 ARG A C 1
ATOM 2343 O O . ARG A 1 302 ? -12.423 8.514 -4.580 1.00 95.56 302 ARG A O 1
ATOM 2350 N N . PHE A 1 303 ? -12.771 6.376 -4.016 1.00 97.75 303 PHE A N 1
ATOM 2351 C CA . PHE A 1 303 ? -13.901 6.143 -4.913 1.00 97.75 303 PHE A CA 1
ATOM 2352 C C . PHE A 1 303 ? -14.891 5.166 -4.271 1.00 97.75 303 PHE A C 1
ATOM 2354 O O . PHE A 1 303 ? -14.585 4.541 -3.256 1.00 97.75 303 PHE A O 1
ATOM 2361 N N . GLY A 1 304 ? -16.090 5.081 -4.838 1.00 97.88 304 GLY A N 1
ATOM 2362 C CA . GLY A 1 304 ? -17.102 4.089 -4.480 1.00 97.88 304 GLY A CA 1
ATOM 2363 C C . GLY A 1 304 ? -17.416 3.166 -5.654 1.00 97.88 304 GLY A C 1
ATOM 2364 O O . GLY A 1 304 ? -16.722 3.178 -6.671 1.00 97.88 304 GLY A O 1
ATOM 2365 N N . THR A 1 305 ? -18.492 2.393 -5.545 1.00 98.19 305 THR A N 1
ATOM 2366 C CA . THR A 1 305 ? -18.919 1.424 -6.573 1.00 98.19 305 THR A CA 1
ATOM 2367 C C . THR A 1 305 ? -19.357 2.087 -7.881 1.00 98.19 305 THR A C 1
ATOM 2369 O O . THR A 1 305 ? -19.417 1.432 -8.915 1.00 98.19 305 THR A O 1
ATOM 2372 N N . GLY A 1 306 ? -19.596 3.404 -7.878 1.00 97.62 306 GLY A N 1
ATOM 2373 C CA . GLY A 1 306 ? -19.884 4.181 -9.083 1.00 97.62 306 GLY A CA 1
ATOM 2374 C C . GLY A 1 306 ? -18.697 4.320 -10.040 1.00 97.62 306 GLY A C 1
ATOM 2375 O O . GLY A 1 306 ? -18.911 4.696 -11.183 1.00 97.62 306 GLY A O 1
ATOM 2376 N N . ALA A 1 307 ? -17.474 4.002 -9.600 1.00 97.94 307 ALA A N 1
ATOM 2377 C CA . ALA A 1 307 ? -16.288 3.966 -10.459 1.00 97.94 307 ALA A CA 1
ATOM 2378 C C . ALA A 1 307 ? -16.143 2.649 -11.250 1.00 97.94 307 ALA A C 1
ATOM 2380 O O . ALA A 1 307 ? -15.199 2.499 -12.024 1.00 97.94 307 ALA A O 1
ATOM 2381 N N . ILE A 1 308 ? -17.037 1.677 -11.029 1.00 98.25 308 ILE A N 1
ATOM 2382 C CA . ILE A 1 308 ? -17.032 0.400 -11.742 1.00 98.25 308 ILE A CA 1
ATOM 2383 C C . ILE A 1 308 ? -17.766 0.582 -13.072 1.00 98.25 308 ILE A C 1
ATOM 2385 O O . ILE A 1 308 ? -18.975 0.812 -13.107 1.00 98.25 308 ILE A O 1
ATOM 2389 N N . GLU A 1 309 ? -17.046 0.415 -14.175 1.00 97.31 309 GLU A N 1
ATOM 2390 C CA . GLU A 1 309 ? -17.565 0.534 -15.534 1.00 97.31 309 GLU A CA 1
ATOM 2391 C C . GLU A 1 309 ? -17.481 -0.821 -16.232 1.00 97.31 309 GLU A C 1
ATOM 2393 O O . GLU A 1 309 ? -16.409 -1.411 -16.345 1.00 97.31 309 GLU A O 1
ATOM 2398 N N . GLN A 1 310 ? -18.621 -1.346 -16.692 1.00 96.69 310 GLN A N 1
ATOM 2399 C CA . GLN A 1 310 ? -18.687 -2.638 -17.398 1.00 96.69 310 GLN A CA 1
ATOM 2400 C C . GLN A 1 310 ? -18.026 -3.797 -16.617 1.00 96.69 310 GLN A C 1
ATOM 2402 O O . GLN A 1 310 ? -17.369 -4.660 -17.196 1.00 96.69 310 GLN A O 1
ATOM 2407 N N . GLY A 1 311 ? -18.177 -3.801 -15.287 1.00 96.94 311 GLY A N 1
ATOM 2408 C CA . GLY A 1 311 ? -17.574 -4.811 -14.407 1.00 96.94 311 GLY A CA 1
ATOM 2409 C C . GLY A 1 311 ? -16.062 -4.662 -14.210 1.00 96.94 311 GLY A C 1
ATOM 2410 O O . GLY A 1 311 ? -15.423 -5.585 -13.711 1.00 96.94 311 GLY A O 1
ATOM 2411 N N . LYS A 1 312 ? -15.487 -3.521 -14.605 1.00 97.75 312 LYS A N 1
ATOM 2412 C CA . LYS A 1 312 ? -14.063 -3.214 -14.479 1.00 97.75 312 LYS A CA 1
ATOM 2413 C C . LYS A 1 312 ? -13.857 -1.953 -13.661 1.00 97.75 312 LYS A C 1
ATOM 2415 O O . LYS A 1 312 ? -14.659 -1.026 -13.706 1.00 97.75 312 LYS A O 1
ATOM 2420 N N . LEU A 1 313 ? -12.734 -1.896 -12.964 1.00 98.12 313 LEU A N 1
ATOM 2421 C CA . LEU A 1 313 ? -12.299 -0.718 -12.226 1.00 98.12 313 LEU A CA 1
ATOM 2422 C C . LEU A 1 313 ? -10.911 -0.327 -12.721 1.00 98.12 313 LEU A C 1
ATOM 2424 O O . LEU A 1 313 ? -9.962 -1.093 -12.571 1.00 98.12 313 LEU A O 1
ATOM 2428 N N . THR A 1 314 ? -10.795 0.849 -13.330 1.00 97.81 314 THR A N 1
ATOM 2429 C CA . THR A 1 314 ? -9.543 1.319 -13.939 1.00 97.81 314 THR A CA 1
ATOM 2430 C C . THR A 1 314 ? -8.949 2.435 -13.095 1.00 97.81 314 THR A C 1
ATOM 2432 O O . THR A 1 314 ? -9.612 3.433 -12.828 1.00 97.81 314 THR A O 1
ATOM 2435 N N . PHE A 1 315 ? -7.702 2.266 -12.663 1.00 97.62 315 PHE A N 1
ATOM 2436 C CA . PHE A 1 315 ? -7.009 3.257 -11.852 1.00 97.62 315 PHE A CA 1
ATOM 2437 C C . PHE A 1 315 ? -6.424 4.342 -12.756 1.00 97.62 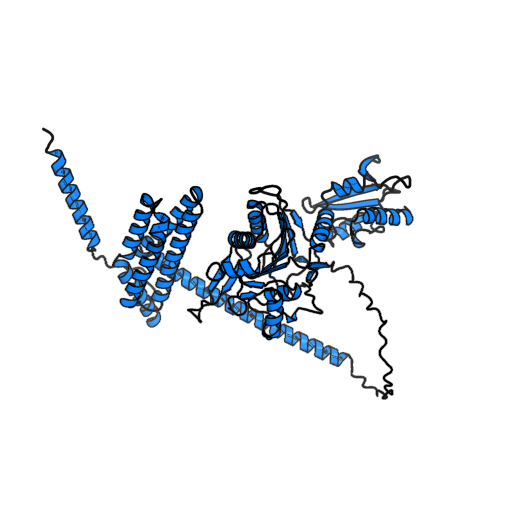315 PHE A C 1
ATOM 2439 O O . PHE A 1 315 ? -5.712 4.063 -13.720 1.00 97.62 315 PHE A O 1
ATOM 2446 N N . THR A 1 316 ? -6.745 5.589 -12.446 1.00 95.31 316 THR A N 1
ATOM 2447 C CA . THR A 1 316 ? -6.367 6.782 -13.202 1.00 95.31 316 THR A CA 1
ATOM 2448 C C . THR A 1 316 ? -5.846 7.854 -12.245 1.00 95.31 316 THR A C 1
ATOM 2450 O O . THR A 1 316 ? -5.703 7.637 -11.042 1.00 95.31 316 THR A O 1
ATOM 2453 N N . ASN A 1 317 ? -5.594 9.053 -12.769 1.00 92.62 317 ASN A N 1
ATOM 2454 C CA . ASN A 1 317 ? -5.250 10.211 -11.945 1.00 92.62 317 ASN A CA 1
ATOM 2455 C C . ASN A 1 317 ? -6.434 10.706 -11.089 1.00 92.62 317 ASN A C 1
ATOM 2457 O O . ASN A 1 317 ? -6.229 11.502 -10.183 1.00 92.62 317 ASN A O 1
ATOM 2461 N N . GLU A 1 318 ? -7.659 10.258 -11.376 1.00 95.38 318 GLU A N 1
ATOM 2462 C CA . GLU A 1 318 ? -8.883 10.675 -10.678 1.00 95.38 318 GLU A CA 1
ATOM 2463 C C . GLU A 1 318 ? -9.481 9.550 -9.820 1.00 95.38 318 GLU A C 1
ATOM 2465 O O . GLU A 1 318 ? -10.236 9.814 -8.886 1.00 95.38 318 GLU A O 1
ATOM 2470 N N . VAL A 1 319 ? -9.125 8.293 -10.106 1.00 96.62 319 VAL A N 1
ATOM 2471 C CA . VAL A 1 319 ? -9.646 7.097 -9.435 1.00 96.62 319 VAL A CA 1
ATOM 2472 C C . VAL A 1 319 ? -8.478 6.214 -9.009 1.00 96.62 319 VAL A C 1
ATOM 2474 O O . VAL A 1 319 ? -7.765 5.669 -9.843 1.00 96.62 319 VAL A O 1
ATOM 2477 N N . GLY A 1 320 ? -8.276 6.023 -7.706 1.00 96.88 320 GLY A N 1
ATOM 2478 C CA . GLY A 1 320 ? -7.220 5.150 -7.203 1.00 96.88 320 GLY A CA 1
ATOM 2479 C C . GLY A 1 320 ? -5.825 5.756 -7.348 1.00 96.88 320 GLY A C 1
ATOM 2480 O O . GLY A 1 320 ? -5.499 6.722 -6.656 1.00 96.88 320 GLY A O 1
ATOM 2481 N N . MET A 1 321 ? -4.974 5.136 -8.170 1.00 96.62 321 MET A N 1
ATOM 2482 C CA . MET A 1 321 ? -3.553 5.476 -8.300 1.00 96.62 321 MET A CA 1
ATOM 2483 C C . MET A 1 321 ? -3.207 5.926 -9.719 1.00 96.62 321 MET A C 1
ATOM 2485 O O . MET A 1 321 ? -3.468 5.202 -10.679 1.00 96.62 321 MET A O 1
ATOM 2489 N N . ALA A 1 322 ? -2.523 7.065 -9.835 1.00 95.38 322 ALA A N 1
ATOM 2490 C CA . ALA A 1 322 ? -1.952 7.507 -11.099 1.00 95.38 322 ALA A CA 1
ATOM 2491 C C . ALA A 1 322 ? -0.823 6.556 -11.555 1.00 95.38 322 ALA A C 1
ATOM 2493 O O . ALA A 1 322 ? 0.027 6.194 -10.732 1.00 95.38 322 ALA A O 1
ATOM 2494 N N . PRO A 1 323 ? -0.730 6.208 -12.854 1.00 93.31 323 PRO A N 1
ATOM 2495 C CA . PRO A 1 323 ? 0.301 5.307 -13.379 1.00 93.31 323 PRO A CA 1
ATOM 2496 C C . PRO A 1 323 ? 1.734 5.692 -12.991 1.00 93.31 323 PRO A C 1
ATOM 2498 O O . PRO A 1 323 ? 2.544 4.844 -12.616 1.00 93.31 323 PRO A O 1
ATOM 2501 N N . THR A 1 324 ? 2.040 6.990 -13.024 1.00 90.50 324 THR A N 1
ATOM 2502 C CA . THR A 1 324 ? 3.367 7.551 -12.716 1.00 90.50 324 THR A CA 1
ATOM 2503 C C . THR A 1 324 ? 3.766 7.414 -11.244 1.00 90.50 324 THR A C 1
ATOM 2505 O O . THR A 1 324 ? 4.956 7.424 -10.893 1.00 90.50 324 THR A O 1
ATOM 2508 N N . ASP A 1 325 ? 2.777 7.260 -10.365 1.00 95.12 325 ASP A N 1
ATOM 2509 C CA . ASP A 1 325 ? 2.969 7.191 -8.918 1.00 95.12 325 ASP A CA 1
ATOM 2510 C C . ASP A 1 325 ? 3.108 5.754 -8.408 1.00 95.12 325 ASP A C 1
ATOM 2512 O O . ASP A 1 325 ? 3.502 5.541 -7.259 1.00 95.12 325 ASP A O 1
ATOM 2516 N N . ILE A 1 326 ? 2.846 4.760 -9.259 1.00 95.50 326 ILE A N 1
ATOM 2517 C CA . ILE A 1 326 ? 2.918 3.349 -8.889 1.00 95.50 326 ILE A CA 1
ATOM 2518 C C . ILE A 1 326 ? 4.374 2.912 -8.718 1.00 95.50 326 ILE A C 1
ATOM 2520 O O . ILE A 1 326 ? 5.263 3.206 -9.527 1.00 95.50 326 ILE A O 1
ATOM 2524 N N . ARG A 1 327 ? 4.613 2.163 -7.645 1.00 95.50 327 ARG A N 1
ATOM 2525 C CA . ARG A 1 327 ? 5.818 1.377 -7.396 1.00 95.50 327 ARG A CA 1
ATOM 2526 C C . ARG A 1 327 ? 5.416 -0.064 -7.152 1.00 95.50 327 ARG A C 1
ATOM 2528 O O . ARG A 1 327 ? 4.400 -0.315 -6.506 1.00 95.50 327 ARG A O 1
ATOM 2535 N N . VAL A 1 328 ? 6.233 -0.990 -7.637 1.00 96.31 328 VAL A N 1
ATOM 2536 C CA . VAL A 1 328 ? 6.059 -2.417 -7.355 1.00 96.31 328 VAL A CA 1
ATOM 2537 C C . VAL A 1 328 ? 7.280 -2.929 -6.617 1.00 96.31 328 VAL A C 1
ATOM 2539 O O . VAL A 1 328 ? 8.388 -2.813 -7.126 1.00 96.31 328 VAL A O 1
ATOM 2542 N N . PHE A 1 329 ? 7.072 -3.462 -5.420 1.00 96.62 329 PHE A N 1
ATOM 2543 C CA . PHE A 1 329 ? 8.094 -4.047 -4.560 1.00 96.62 329 PHE A CA 1
ATOM 2544 C C . PHE A 1 329 ? 8.007 -5.564 -4.695 1.00 96.62 329 PHE A C 1
ATOM 2546 O O . PHE A 1 329 ? 6.961 -6.127 -4.391 1.00 96.62 329 PHE A O 1
ATOM 2553 N N . SER A 1 330 ? 9.067 -6.227 -5.142 1.00 95.94 330 SER A N 1
ATOM 2554 C CA . SER A 1 330 ? 9.120 -7.685 -5.256 1.00 95.94 330 SER A CA 1
ATOM 2555 C C . SER A 1 330 ? 10.157 -8.243 -4.298 1.00 95.94 330 SER A C 1
ATOM 2557 O O . SER A 1 330 ? 11.307 -7.807 -4.289 1.00 95.94 330 SER A O 1
ATOM 2559 N N . THR A 1 331 ? 9.742 -9.237 -3.526 1.00 95.81 331 THR A N 1
ATOM 2560 C CA . THR A 1 331 ? 10.561 -9.911 -2.525 1.00 95.81 331 THR A CA 1
ATOM 2561 C C . THR A 1 331 ? 10.439 -11.410 -2.730 1.00 95.81 331 THR A C 1
ATOM 2563 O O . THR A 1 331 ? 9.329 -11.942 -2.716 1.00 95.81 331 THR A O 1
ATOM 2566 N N . GLN A 1 332 ? 11.573 -12.078 -2.915 1.00 95.31 332 GLN A N 1
ATOM 2567 C CA . GLN A 1 332 ? 11.660 -13.533 -3.012 1.00 95.31 332 GLN A CA 1
ATOM 2568 C C . GLN A 1 332 ? 12.393 -14.064 -1.783 1.00 95.31 332 GLN A C 1
ATOM 2570 O O . GLN A 1 332 ? 13.418 -13.506 -1.383 1.00 95.31 332 GLN A O 1
ATOM 2575 N N . VAL A 1 333 ? 11.828 -15.091 -1.157 1.00 94.31 333 VAL A N 1
ATOM 2576 C CA . VAL A 1 333 ? 12.294 -15.635 0.117 1.00 94.31 333 VAL A CA 1
ATOM 2577 C C . VAL A 1 333 ? 12.292 -17.154 0.051 1.00 94.31 333 VAL A C 1
ATOM 2579 O O . VAL A 1 333 ? 11.243 -17.756 -0.148 1.00 94.31 333 VAL A O 1
ATOM 2582 N N . ASP A 1 334 ? 13.457 -17.759 0.277 1.00 88.19 334 ASP A N 1
ATOM 2583 C CA . ASP A 1 334 ? 13.604 -19.220 0.297 1.00 88.19 334 ASP A CA 1
ATOM 2584 C C . ASP A 1 334 ? 13.412 -19.804 1.708 1.00 88.19 334 ASP A C 1
ATOM 2586 O O . ASP A 1 334 ? 13.040 -20.966 1.865 1.00 88.19 334 ASP A O 1
ATOM 2590 N N . THR A 1 335 ? 13.660 -19.005 2.754 1.00 85.31 335 THR A N 1
ATOM 2591 C CA . THR A 1 335 ? 13.570 -19.429 4.160 1.00 85.31 335 THR A CA 1
ATOM 2592 C C . THR A 1 335 ? 13.056 -18.307 5.072 1.00 85.31 335 THR A C 1
ATOM 2594 O O . THR A 1 335 ? 13.367 -17.139 4.825 1.00 85.31 335 THR A O 1
ATOM 2597 N N . PRO A 1 336 ? 12.352 -18.623 6.178 1.00 85.81 336 PRO A N 1
ATOM 2598 C CA . PRO A 1 336 ? 12.008 -17.647 7.217 1.00 85.81 336 PRO A CA 1
ATOM 2599 C C . PRO A 1 336 ? 13.210 -16.848 7.731 1.00 85.81 336 PRO A C 1
ATOM 2601 O O . PRO A 1 336 ? 14.341 -17.330 7.720 1.00 85.81 336 PRO A O 1
ATOM 2604 N N . ASN A 1 337 ? 12.951 -15.639 8.231 1.00 82.25 337 ASN A N 1
ATOM 2605 C CA . ASN A 1 337 ? 13.948 -14.700 8.764 1.00 82.25 337 ASN A CA 1
ATOM 2606 C C . ASN A 1 337 ? 15.054 -14.281 7.781 1.00 82.25 337 ASN A C 1
ATOM 2608 O O . ASN A 1 337 ? 16.058 -13.699 8.198 1.00 82.25 337 ASN A O 1
ATOM 2612 N N . ALA A 1 338 ? 14.877 -14.527 6.481 1.00 80.81 338 ALA A N 1
ATOM 2613 C CA . ALA A 1 338 ? 15.741 -13.925 5.481 1.00 80.81 338 ALA A CA 1
ATOM 2614 C C . ALA A 1 338 ? 15.628 -12.392 5.549 1.00 80.81 338 ALA A C 1
ATOM 2616 O O . ALA A 1 338 ? 14.563 -11.838 5.827 1.00 80.81 338 ALA A O 1
ATOM 2617 N N . ASN A 1 339 ? 16.725 -11.702 5.239 1.00 87.88 339 ASN A N 1
ATOM 2618 C CA . ASN A 1 339 ? 16.718 -10.275 4.928 1.00 87.88 339 ASN A CA 1
ATOM 2619 C C . ASN A 1 339 ? 16.832 -10.121 3.402 1.00 87.88 339 ASN A C 1
ATOM 2621 O O . ASN A 1 339 ? 17.926 -9.845 2.902 1.00 87.88 339 ASN A O 1
ATOM 2625 N N . PRO A 1 340 ? 15.757 -10.419 2.648 1.00 88.88 340 PRO A N 1
ATOM 2626 C CA . PRO A 1 340 ? 15.814 -10.480 1.196 1.00 88.88 340 PRO A CA 1
ATOM 2627 C C . PRO A 1 340 ? 16.072 -9.098 0.596 1.00 88.88 340 PRO A C 1
ATOM 2629 O O . PRO A 1 340 ? 15.672 -8.064 1.139 1.00 88.88 340 PRO A O 1
ATOM 2632 N N . VAL A 1 341 ? 16.702 -9.093 -0.576 1.00 91.69 341 VAL A N 1
ATOM 2633 C CA . VAL A 1 341 ? 16.747 -7.904 -1.429 1.00 91.69 341 VAL A CA 1
ATOM 2634 C C . VAL A 1 341 ? 15.329 -7.624 -1.926 1.00 91.69 341 VAL A C 1
ATOM 2636 O O . VAL A 1 341 ? 14.639 -8.533 -2.386 1.00 91.69 341 VAL A O 1
ATOM 2639 N N . ILE A 1 342 ? 14.898 -6.368 -1.822 1.00 93.88 342 ILE A N 1
ATOM 2640 C CA . ILE A 1 342 ? 13.594 -5.919 -2.317 1.00 93.88 342 ILE A CA 1
ATOM 2641 C C . ILE A 1 342 ? 13.823 -5.171 -3.627 1.00 93.88 342 ILE A C 1
ATOM 2643 O O . ILE A 1 342 ? 14.343 -4.053 -3.626 1.00 93.88 342 ILE A O 1
ATOM 2647 N N . ASP A 1 343 ? 13.421 -5.788 -4.734 1.00 91.88 343 ASP A N 1
ATOM 2648 C CA . ASP A 1 343 ? 13.454 -5.167 -6.057 1.00 91.88 343 ASP A CA 1
ATOM 2649 C C . ASP A 1 343 ? 12.299 -4.159 -6.180 1.00 91.88 343 ASP A C 1
ATOM 2651 O O . ASP A 1 343 ? 11.164 -4.461 -5.809 1.00 91.88 343 ASP A O 1
ATOM 2655 N N . ILE A 1 344 ? 12.570 -2.956 -6.700 1.00 90.94 344 ILE A N 1
ATOM 2656 C CA . ILE A 1 344 ? 11.562 -1.893 -6.857 1.00 90.94 344 ILE A CA 1
ATOM 2657 C C . ILE A 1 344 ? 11.440 -1.490 -8.329 1.00 90.94 344 ILE A C 1
ATOM 2659 O O . ILE A 1 344 ? 12.397 -1.002 -8.930 1.00 90.94 344 ILE A O 1
ATOM 2663 N N . TYR A 1 345 ? 10.235 -1.614 -8.886 1.00 90.12 345 TYR A N 1
ATOM 2664 C CA . TYR A 1 345 ? 9.908 -1.266 -10.272 1.00 90.12 345 TYR A CA 1
ATOM 2665 C C . TYR A 1 345 ? 9.021 -0.018 -10.360 1.00 90.12 345 TYR A C 1
ATOM 2667 O O . TYR A 1 345 ? 8.244 0.287 -9.450 1.00 90.12 345 TYR A O 1
ATOM 2675 N N . LYS A 1 346 ? 9.120 0.698 -11.488 1.00 91.06 346 LYS A N 1
ATOM 2676 C CA . LYS A 1 346 ? 8.285 1.856 -11.854 1.00 91.06 346 LYS A CA 1
ATOM 2677 C C . LYS A 1 346 ? 7.601 1.573 -13.193 1.00 91.06 346 LYS A C 1
ATOM 2679 O O . LYS A 1 346 ? 8.145 1.958 -14.225 1.00 91.06 346 LYS A O 1
ATOM 2684 N N . PRO A 1 347 ? 6.461 0.869 -13.197 1.00 88.75 347 PRO A N 1
ATOM 2685 C CA . PRO A 1 347 ? 5.876 0.401 -14.447 1.00 88.75 347 PRO A CA 1
ATOM 2686 C C . PRO A 1 347 ? 5.353 1.541 -15.325 1.00 88.75 347 PRO A C 1
ATOM 2688 O O . PRO A 1 347 ? 5.442 1.452 -16.542 1.00 88.75 347 PRO A O 1
ATOM 2691 N N . ASN A 1 348 ? 4.853 2.631 -14.724 1.00 87.06 348 ASN A N 1
ATOM 2692 C CA . ASN A 1 348 ? 4.122 3.690 -15.434 1.00 87.06 348 ASN A CA 1
ATOM 2693 C C . ASN A 1 348 ? 2.934 3.139 -16.250 1.00 87.06 348 ASN A C 1
ATOM 2695 O O . ASN A 1 348 ? 2.601 3.658 -17.313 1.00 87.06 348 ASN A O 1
ATOM 2699 N N . GLU A 1 349 ? 2.297 2.084 -15.737 1.00 91.69 349 GLU A N 1
ATOM 2700 C CA . GLU A 1 349 ? 1.155 1.408 -16.352 1.00 91.69 349 GLU A CA 1
ATOM 2701 C C . GLU A 1 349 ? -0.113 1.635 -15.524 1.00 91.69 349 GLU A C 1
ATOM 2703 O O . GLU A 1 349 ? -0.065 1.802 -14.305 1.00 91.69 349 GLU A O 1
ATOM 2708 N N . ILE A 1 350 ? -1.258 1.646 -16.197 1.00 94.62 350 ILE A N 1
ATOM 2709 C CA . ILE A 1 350 ? -2.585 1.701 -15.584 1.00 94.62 350 ILE A CA 1
ATOM 2710 C C . ILE A 1 350 ? -2.894 0.344 -14.951 1.00 94.62 350 ILE A C 1
ATOM 2712 O O . ILE A 1 350 ? -2.690 -0.688 -15.584 1.00 94.62 350 ILE A O 1
ATOM 2716 N N . ILE A 1 351 ? -3.439 0.336 -13.734 1.00 96.50 351 ILE A N 1
ATOM 2717 C CA . ILE A 1 351 ? -3.983 -0.882 -13.117 1.00 96.50 351 ILE A CA 1
ATOM 2718 C C . ILE A 1 351 ? -5.463 -0.977 -13.478 1.00 96.50 351 ILE A C 1
ATOM 2720 O O . ILE A 1 351 ? -6.219 -0.040 -13.231 1.00 96.50 351 ILE A O 1
ATOM 2724 N N . GLN A 1 352 ? -5.896 -2.110 -14.020 1.00 97.00 352 GLN A N 1
ATOM 2725 C CA . GLN A 1 352 ? -7.311 -2.423 -14.208 1.00 97.00 352 GLN A CA 1
ATOM 2726 C C . GLN A 1 352 ? -7.669 -3.676 -13.416 1.00 97.00 352 GLN A C 1
ATOM 2728 O O . GLN A 1 352 ? -6.987 -4.688 -13.541 1.00 97.00 352 GLN A O 1
ATOM 2733 N N . LEU A 1 353 ? -8.733 -3.608 -12.619 1.00 97.19 353 LEU A N 1
ATOM 2734 C CA . LEU A 1 353 ? -9.295 -4.735 -11.877 1.00 97.19 353 LEU A CA 1
ATOM 2735 C C . LEU A 1 353 ? -10.553 -5.250 -12.576 1.00 97.19 353 LEU A C 1
ATOM 2737 O O . LEU A 1 353 ? -11.304 -4.479 -13.177 1.00 97.19 353 LEU A O 1
ATOM 2741 N N . SER A 1 354 ? -10.779 -6.552 -12.468 1.00 96.62 354 SER A N 1
ATOM 2742 C CA . SER A 1 354 ? -11.913 -7.285 -13.035 1.00 96.62 354 SER A CA 1
ATOM 2743 C C . SER A 1 354 ? -12.102 -8.601 -12.277 1.00 96.62 354 SER A C 1
ATOM 2745 O O . SER A 1 354 ? -11.275 -8.948 -11.431 1.00 96.62 354 SER A O 1
ATOM 2747 N N . ARG A 1 355 ? -13.140 -9.379 -12.594 1.00 95.50 355 ARG A N 1
ATOM 2748 C CA . ARG A 1 355 ? -13.327 -10.706 -11.983 1.00 95.50 355 ARG A CA 1
ATOM 2749 C C . ARG A 1 355 ? -12.155 -11.642 -12.257 1.00 95.50 355 ARG A C 1
ATOM 2751 O O . ARG A 1 355 ? -11.884 -12.515 -11.447 1.00 95.50 355 ARG A O 1
ATOM 2758 N N . GLU A 1 356 ? -11.435 -11.439 -13.356 1.00 93.12 356 GLU A N 1
ATOM 2759 C CA . GLU A 1 356 ? -10.249 -12.209 -13.724 1.00 93.12 356 GLU A CA 1
ATOM 2760 C C . GLU A 1 356 ? -8.990 -11.835 -12.917 1.00 93.12 356 GLU A C 1
ATOM 2762 O O . GLU A 1 356 ? -7.944 -12.442 -13.114 1.00 93.12 356 GLU A O 1
ATOM 2767 N N . GLY A 1 357 ? -9.067 -10.850 -12.016 1.00 91.38 357 GLY A N 1
ATOM 2768 C CA . GLY A 1 357 ? -7.924 -10.308 -11.282 1.00 91.38 357 GLY A CA 1
ATOM 2769 C C . GLY A 1 357 ? -7.534 -8.920 -11.785 1.00 91.38 357 GLY A C 1
ATOM 2770 O O . GLY A 1 357 ? -8.389 -8.139 -12.216 1.00 91.38 357 GLY A O 1
ATOM 2771 N N . PHE A 1 358 ? -6.244 -8.590 -11.710 1.00 92.19 358 PHE A N 1
ATOM 2772 C CA . PHE A 1 358 ? -5.728 -7.300 -12.167 1.00 92.19 358 PHE A CA 1
ATOM 2773 C C . PHE A 1 358 ? -4.827 -7.430 -13.394 1.00 92.19 358 PHE A C 1
ATOM 2775 O O . PHE A 1 358 ? -4.195 -8.460 -13.611 1.00 92.19 358 PHE A O 1
ATOM 2782 N N . LYS A 1 359 ? -4.763 -6.356 -14.182 1.00 94.31 359 LYS A N 1
ATOM 2783 C CA . LYS A 1 359 ? -3.906 -6.226 -15.365 1.00 94.31 359 LYS A CA 1
ATOM 2784 C C . LYS A 1 359 ? -3.189 -4.888 -15.370 1.00 94.31 359 LYS A C 1
ATOM 2786 O O . LYS A 1 359 ? -3.749 -3.888 -14.911 1.00 94.31 359 LYS A O 1
ATOM 2791 N N . PHE A 1 360 ? -1.988 -4.867 -15.940 1.00 93.38 360 PHE A N 1
ATOM 2792 C CA . PHE A 1 360 ? -1.273 -3.634 -16.237 1.00 93.38 360 PHE A CA 1
ATOM 2793 C C . PHE A 1 360 ? -1.458 -3.249 -17.706 1.00 93.38 360 PHE A C 1
ATOM 2795 O O . PHE A 1 360 ? -1.030 -3.953 -18.624 1.00 93.38 360 PHE A O 1
ATOM 2802 N N . ILE A 1 361 ? -2.074 -2.094 -17.933 1.00 91.44 361 ILE A N 1
ATOM 2803 C CA . ILE A 1 361 ? -2.336 -1.544 -19.260 1.00 91.44 361 ILE A CA 1
ATOM 2804 C C . ILE A 1 361 ? -1.323 -0.437 -19.534 1.00 91.44 361 ILE A C 1
ATOM 2806 O O . ILE A 1 361 ? -1.220 0.533 -18.782 1.00 91.44 361 ILE A O 1
ATOM 2810 N N . ASN A 1 362 ? -0.586 -0.560 -20.633 1.00 83.94 362 ASN A N 1
ATOM 2811 C CA . ASN A 1 362 ? 0.312 0.497 -21.076 1.00 83.94 362 ASN A CA 1
ATOM 2812 C C . ASN A 1 362 ? -0.522 1.705 -21.558 1.00 83.94 362 ASN A C 1
ATOM 2814 O O . ASN A 1 362 ? -1.274 1.548 -22.521 1.00 83.94 362 ASN A O 1
ATOM 2818 N N . PRO A 1 363 ? -0.399 2.898 -20.942 1.00 75.56 363 PRO A N 1
ATOM 2819 C CA . PRO A 1 363 ? -1.206 4.065 -21.306 1.00 75.56 363 PRO A CA 1
ATOM 2820 C C . PRO A 1 363 ? -0.907 4.602 -22.714 1.00 75.56 363 PRO A C 1
ATOM 2822 O O . PRO A 1 363 ? -1.714 5.350 -23.260 1.00 75.56 363 PRO A O 1
ATOM 2825 N N . TYR A 1 364 ? 0.234 4.231 -23.303 1.00 72.25 364 TYR A N 1
ATOM 2826 C CA . TYR A 1 364 ? 0.680 4.693 -24.620 1.00 72.25 364 TYR A CA 1
ATOM 2827 C C . TYR A 1 364 ? 0.333 3.730 -25.757 1.00 72.25 364 TYR A C 1
ATOM 2829 O O . TYR A 1 364 ? 0.332 4.138 -26.917 1.00 72.25 364 TYR A O 1
ATOM 2837 N N . LYS A 1 365 ? 0.007 2.465 -25.458 1.00 73.44 365 LYS A N 1
ATOM 2838 C CA . LYS A 1 365 ? -0.548 1.560 -26.470 1.00 73.44 365 LYS A CA 1
ATOM 2839 C C . LYS A 1 365 ? -2.056 1.832 -26.536 1.00 73.44 365 LYS A C 1
ATOM 2841 O O . LYS A 1 365 ? -2.740 1.557 -25.548 1.00 73.44 365 LYS A O 1
ATOM 2846 N N . PRO A 1 366 ? -2.606 2.361 -27.648 1.00 52.38 366 PRO A N 1
ATOM 2847 C CA . PRO A 1 366 ? -4.051 2.456 -27.791 1.00 52.38 366 PRO A CA 1
ATOM 2848 C C . PRO A 1 366 ? -4.621 1.056 -27.583 1.00 52.38 366 PRO A C 1
ATOM 2850 O O . PRO A 1 366 ? -4.204 0.114 -28.259 1.00 52.38 366 PRO A O 1
ATOM 2853 N N . ILE A 1 367 ? -5.534 0.911 -26.616 1.00 59.12 367 ILE A N 1
ATOM 2854 C CA . ILE A 1 367 ? -6.331 -0.306 -26.489 1.00 59.12 367 ILE A CA 1
ATOM 2855 C C . ILE A 1 367 ? -6.992 -0.436 -27.850 1.00 59.12 367 ILE A C 1
ATOM 2857 O O . ILE A 1 367 ? -7.839 0.392 -28.191 1.00 59.12 367 ILE A O 1
ATOM 2861 N N . ALA A 1 368 ? -6.540 -1.398 -28.657 1.00 55.97 368 ALA A N 1
ATOM 2862 C CA . ALA A 1 368 ? -7.218 -1.735 -29.890 1.00 55.97 368 ALA A CA 1
ATOM 2863 C C . ALA A 1 368 ? -8.652 -1.998 -29.455 1.00 55.97 368 ALA A C 1
ATOM 2865 O O . ALA A 1 368 ? -8.889 -2.949 -28.707 1.00 55.97 368 ALA A O 1
ATOM 2866 N N . GLN A 1 369 ? -9.558 -1.067 -29.776 1.00 49.19 369 GLN A N 1
ATOM 2867 C CA . GLN A 1 369 ? -10.958 -1.190 -29.414 1.00 49.19 369 GLN A CA 1
ATOM 2868 C C . GLN A 1 369 ? -11.348 -2.545 -29.960 1.00 49.19 369 GLN A C 1
ATOM 2870 O O . GLN A 1 369 ? -11.313 -2.726 -31.177 1.00 49.19 369 GLN A O 1
ATOM 2875 N N . SER A 1 370 ? -11.569 -3.516 -29.067 1.00 46.22 370 SER A N 1
ATOM 2876 C CA . SER A 1 370 ? -11.948 -4.856 -29.474 1.00 46.22 370 SER A CA 1
ATOM 2877 C C . SER A 1 370 ? -13.184 -4.631 -30.309 1.00 46.22 370 SER A C 1
ATOM 2879 O O . SER A 1 370 ? -14.195 -4.174 -29.773 1.00 46.22 370 SER A O 1
ATOM 2881 N N . SER A 1 371 ? -13.050 -4.804 -31.618 1.00 42.62 371 SER A N 1
ATOM 2882 C CA . SER A 1 371 ? -14.137 -4.645 -32.555 1.00 42.62 371 SER A CA 1
ATOM 2883 C C . SER A 1 371 ? -15.192 -5.621 -32.080 1.00 42.62 371 SER A C 1
ATOM 2885 O O . SER A 1 371 ? -15.046 -6.829 -32.267 1.00 42.62 371 SER A O 1
ATOM 2887 N N . THR A 1 372 ? -16.184 -5.107 -31.361 1.00 44.03 372 THR A N 1
ATOM 2888 C CA . THR A 1 372 ? -17.366 -5.853 -30.984 1.00 44.03 372 THR A CA 1
ATOM 2889 C C . THR A 1 372 ? -17.904 -6.389 -32.294 1.00 44.03 372 THR A C 1
ATOM 2891 O O . THR A 1 372 ? -18.214 -5.626 -33.212 1.00 44.03 372 THR A O 1
ATOM 2894 N N . SER A 1 373 ? -17.862 -7.712 -32.419 1.00 41.59 373 SER A N 1
ATOM 2895 C CA . SER A 1 373 ? -18.362 -8.448 -33.566 1.00 41.59 373 SER A CA 1
ATOM 2896 C C . SER A 1 373 ? -19.770 -7.944 -33.864 1.00 41.59 373 SER A C 1
ATOM 2898 O O . SER A 1 373 ? -20.691 -8.150 -33.076 1.00 41.59 373 SER A O 1
ATOM 2900 N N . LYS A 1 374 ? -19.919 -7.230 -34.981 1.00 44.47 374 LYS A N 1
ATOM 2901 C CA . LYS A 1 374 ? -21.192 -6.740 -35.523 1.00 44.47 374 LYS A CA 1
ATOM 2902 C C . LYS A 1 374 ? -21.999 -7.886 -36.161 1.00 44.47 374 LYS A C 1
ATOM 2904 O O . LYS A 1 374 ? -22.533 -7.709 -37.248 1.00 44.47 374 LYS A O 1
ATOM 2909 N N . ASP A 1 375 ? -22.094 -9.031 -35.491 1.00 47.44 375 ASP A N 1
ATOM 2910 C CA . ASP A 1 375 ? -22.800 -10.213 -36.007 1.00 47.44 375 ASP A CA 1
ATOM 2911 C C . ASP A 1 375 ? -24.085 -10.551 -35.239 1.00 47.44 375 ASP A C 1
ATOM 2913 O O . ASP A 1 375 ? -24.603 -11.651 -35.372 1.00 47.44 375 ASP A O 1
ATOM 2917 N N . ASP A 1 376 ? -24.669 -9.584 -34.526 1.00 42.25 376 ASP A N 1
ATOM 2918 C CA . ASP A 1 376 ? -26.073 -9.666 -34.114 1.00 42.25 376 ASP A CA 1
ATOM 2919 C C . ASP A 1 376 ? -26.880 -8.567 -34.809 1.00 42.25 376 ASP A C 1
ATOM 2921 O O . ASP A 1 376 ? -26.871 -7.389 -34.442 1.00 42.25 376 ASP A O 1
ATOM 2925 N N . ALA A 1 377 ? -27.553 -8.982 -35.880 1.00 48.62 377 ALA A N 1
ATOM 2926 C CA . ALA A 1 377 ? -28.483 -8.183 -36.656 1.00 48.62 377 ALA A CA 1
ATOM 2927 C C . ALA A 1 377 ? -29.679 -7.732 -35.795 1.00 48.62 377 ALA A C 1
ATOM 2929 O O . ALA A 1 377 ? -30.411 -8.581 -35.278 1.00 48.62 377 ALA A O 1
ATOM 2930 N N . PRO A 1 378 ? -29.973 -6.424 -35.689 1.00 42.69 378 PRO A N 1
ATOM 2931 C CA . PRO A 1 378 ? -31.264 -5.981 -35.203 1.00 42.69 378 PRO A CA 1
ATOM 2932 C C . PRO A 1 378 ? -32.284 -6.036 -36.344 1.00 42.69 378 PRO A C 1
ATOM 2934 O O . PRO A 1 378 ? -32.056 -5.558 -37.456 1.00 42.69 378 PRO A O 1
ATOM 2937 N N . GLN A 1 379 ? -33.426 -6.643 -36.037 1.00 44.75 379 GLN A N 1
ATOM 2938 C CA . GLN A 1 379 ? -34.605 -6.712 -36.887 1.00 44.75 379 GLN A CA 1
ATOM 2939 C C . GLN A 1 379 ? -35.020 -5.326 -37.405 1.00 44.75 379 GLN A C 1
ATOM 2941 O O . GLN A 1 379 ? -34.989 -4.331 -36.682 1.00 44.75 379 GLN A O 1
ATOM 2946 N N . ASN A 1 380 ? -35.444 -5.311 -38.671 1.00 45.28 380 ASN A N 1
ATOM 2947 C CA . ASN A 1 380 ? -36.049 -4.191 -39.386 1.00 45.28 380 ASN A CA 1
ATOM 2948 C C . ASN A 1 380 ? -37.086 -3.437 -38.536 1.00 45.28 380 ASN A C 1
ATOM 2950 O O . ASN A 1 380 ? -38.225 -3.881 -38.403 1.00 45.28 380 ASN A O 1
ATOM 2954 N N . ILE A 1 381 ? -36.727 -2.243 -38.061 1.00 40.62 381 ILE A N 1
ATOM 2955 C CA . ILE A 1 381 ? -37.695 -1.197 -37.726 1.00 40.62 381 ILE A CA 1
ATOM 2956 C C . ILE A 1 381 ? -37.564 -0.125 -38.804 1.00 40.62 381 ILE A C 1
ATOM 2958 O O . ILE A 1 381 ? -36.586 0.618 -38.866 1.00 40.62 381 ILE A O 1
ATOM 2962 N N . ILE A 1 382 ? -38.561 -0.085 -39.686 1.00 46.47 382 ILE A N 1
ATOM 2963 C CA . ILE A 1 382 ? -38.743 0.959 -40.691 1.00 46.47 382 ILE A CA 1
ATOM 2964 C C . ILE A 1 382 ? -39.080 2.251 -39.939 1.00 46.47 382 ILE A C 1
ATOM 2966 O O . ILE A 1 382 ? -40.210 2.438 -39.495 1.00 46.47 382 ILE A O 1
ATOM 2970 N N . ILE A 1 383 ? -38.095 3.135 -39.779 1.00 37.88 383 ILE A N 1
ATOM 2971 C CA . ILE A 1 383 ? -38.319 4.517 -39.348 1.00 37.88 383 ILE A CA 1
ATOM 2972 C C . ILE A 1 383 ? -38.259 5.390 -40.599 1.00 37.88 383 ILE A C 1
ATOM 2974 O O . ILE A 1 383 ? -37.213 5.560 -41.223 1.00 37.88 383 ILE A O 1
ATOM 2978 N N . THR A 1 384 ? -39.417 5.921 -40.977 1.00 38.94 384 THR A N 1
ATOM 2979 C CA . THR A 1 384 ? -39.578 6.966 -41.990 1.00 38.94 384 THR A CA 1
ATOM 2980 C C . THR A 1 384 ? -38.713 8.191 -41.667 1.00 38.94 384 THR A C 1
ATOM 2982 O O . THR A 1 384 ? -38.704 8.635 -40.517 1.00 38.94 384 THR A O 1
ATOM 2985 N N . PRO A 1 385 ? -38.023 8.784 -42.658 1.00 37.66 385 PRO A N 1
ATOM 2986 C CA . PRO A 1 385 ? -37.199 9.963 -42.442 1.00 37.66 385 PRO A CA 1
ATOM 2987 C C . PRO A 1 385 ? -38.083 11.196 -42.230 1.00 37.66 385 PRO A C 1
ATOM 2989 O O . PRO A 1 385 ? -38.680 11.727 -43.166 1.00 37.66 385 PRO A O 1
ATOM 2992 N N . THR A 1 386 ? -38.152 11.676 -40.989 1.00 39.06 386 THR A N 1
ATOM 2993 C CA . THR A 1 386 ? -38.650 13.021 -40.687 1.00 39.06 386 THR A CA 1
ATOM 2994 C C . THR A 1 386 ? -37.622 14.041 -41.192 1.00 39.06 386 THR A C 1
ATOM 2996 O O . THR A 1 386 ? -36.442 13.924 -40.849 1.00 39.06 386 THR A O 1
ATOM 2999 N N . PRO A 1 387 ? -38.015 15.045 -41.995 1.00 43.91 387 PRO A N 1
ATOM 3000 C CA . PRO A 1 387 ? -37.087 16.044 -42.502 1.00 43.91 387 PRO A CA 1
ATOM 3001 C C . PRO A 1 387 ? -36.644 16.948 -41.348 1.00 43.91 387 PRO A C 1
ATOM 3003 O O . PRO A 1 387 ? -37.401 17.790 -40.867 1.00 43.91 387 PRO A O 1
ATOM 3006 N N . LEU A 1 388 ? -35.405 16.755 -40.891 1.00 37.62 388 LEU A N 1
ATOM 3007 C CA . LEU A 1 388 ? -34.773 17.602 -39.889 1.00 37.62 388 LEU A CA 1
ATOM 3008 C C . LEU A 1 388 ? -34.452 18.956 -40.536 1.00 37.62 388 LEU A C 1
ATOM 3010 O O . LEU A 1 388 ? -33.429 19.150 -41.196 1.00 37.62 388 LEU A O 1
ATOM 3014 N N . SER A 1 389 ? -35.382 19.894 -40.386 1.00 43.22 389 SER A N 1
ATOM 3015 C CA . SER A 1 389 ? -35.176 21.301 -40.692 1.00 43.22 389 SER A CA 1
ATOM 3016 C C . SER A 1 389 ? -33.975 21.826 -39.908 1.00 43.22 389 SER A C 1
ATOM 3018 O O . SER A 1 389 ? -33.917 21.705 -38.685 1.00 43.22 389 SER A O 1
ATOM 3020 N N . LYS A 1 390 ? -33.042 22.422 -40.651 1.00 50.06 390 LYS A N 1
ATOM 3021 C CA . LYS A 1 390 ? -31.880 23.193 -40.206 1.00 50.06 390 LYS A CA 1
ATOM 3022 C C . LYS A 1 390 ? -32.165 23.999 -38.934 1.00 50.06 390 LYS A C 1
ATOM 3024 O O . LYS A 1 390 ? -32.673 25.113 -38.999 1.00 50.06 390 LYS A O 1
ATOM 3029 N N . ILE A 1 391 ? -31.748 23.468 -37.793 1.00 49.34 391 ILE A N 1
ATOM 3030 C CA . ILE A 1 391 ? -31.384 24.277 -36.637 1.00 49.34 391 ILE A CA 1
ATOM 3031 C C . ILE A 1 391 ? -29.860 24.291 -36.628 1.00 49.34 391 ILE A C 1
ATOM 3033 O O . ILE A 1 391 ? -29.200 23.454 -36.021 1.00 49.34 391 ILE A O 1
ATOM 3037 N N . THR A 1 392 ? -29.299 25.240 -37.374 1.00 52.09 392 THR A N 1
ATOM 3038 C CA . THR A 1 392 ? -27.907 25.665 -37.230 1.00 52.09 392 THR A CA 1
ATOM 3039 C C . THR A 1 392 ? -27.802 26.408 -35.897 1.00 52.09 392 THR A C 1
ATOM 3041 O O . THR A 1 392 ? -27.770 27.634 -35.856 1.00 52.09 392 THR A O 1
ATOM 3044 N N . GLN A 1 393 ? -27.838 25.677 -34.782 1.00 54.59 393 GLN A N 1
ATOM 3045 C CA . GLN A 1 393 ? -27.413 26.224 -33.501 1.00 54.59 393 GLN A CA 1
ATOM 3046 C C . GLN A 1 393 ? -25.890 26.317 -33.538 1.00 54.59 393 GLN A C 1
ATOM 3048 O O . GLN A 1 393 ? -25.193 25.327 -33.754 1.00 54.59 393 GLN A O 1
ATOM 3053 N N . GLN A 1 394 ? -25.405 27.552 -33.424 1.00 61.56 394 GLN A N 1
ATOM 3054 C CA . GLN A 1 394 ? -23.997 27.926 -33.460 1.00 61.56 394 GLN A CA 1
ATOM 3055 C C . GLN A 1 394 ? -23.183 27.033 -32.500 1.00 61.56 394 GLN A C 1
ATOM 3057 O O . GLN A 1 394 ? -23.427 27.087 -31.293 1.00 61.56 394 GLN A O 1
ATOM 3062 N N . PRO A 1 395 ? -22.199 26.255 -32.994 1.00 71.88 395 PRO A N 1
ATOM 3063 C CA . PRO A 1 395 ? -21.300 25.438 -32.165 1.00 71.88 395 PRO A CA 1
ATOM 3064 C C . PRO A 1 395 ? -20.643 26.227 -31.019 1.00 71.88 395 PRO A C 1
ATOM 3066 O O . PRO A 1 395 ? -20.379 25.697 -29.944 1.00 71.88 395 PRO A O 1
ATOM 3069 N N . GLU A 1 396 ? -20.468 27.529 -31.230 1.00 80.94 396 GLU A N 1
ATOM 3070 C CA . GLU A 1 396 ? -19.883 28.482 -30.291 1.00 80.94 396 GLU A CA 1
ATOM 3071 C C . GLU A 1 396 ? -20.706 28.659 -28.998 1.00 80.94 396 GLU A C 1
ATOM 3073 O O . GLU A 1 396 ? -20.148 28.840 -27.916 1.00 80.94 396 GLU A O 1
ATOM 3078 N N . LEU A 1 397 ? -22.039 28.550 -29.073 1.00 82.94 397 LEU A N 1
ATOM 3079 C CA . LEU A 1 397 ? -22.927 28.680 -27.910 1.00 82.94 397 LEU A CA 1
ATOM 3080 C C . LEU A 1 397 ? -22.850 27.451 -26.995 1.00 82.94 397 LEU A C 1
ATOM 3082 O O . LEU A 1 397 ? -22.842 27.594 -25.771 1.00 82.94 397 LEU A O 1
ATOM 3086 N N . VAL A 1 398 ? -22.727 26.261 -27.588 1.00 82.75 398 VAL A N 1
ATOM 3087 C CA . VAL A 1 398 ? -22.551 24.998 -26.855 1.00 82.75 398 VAL A CA 1
ATOM 3088 C C . VAL A 1 398 ? -21.178 24.962 -26.188 1.00 82.75 398 VAL A C 1
ATOM 3090 O O . VAL A 1 398 ? -21.073 24.634 -25.007 1.00 82.75 398 VAL A O 1
ATOM 3093 N N . GLU A 1 399 ? -20.126 25.375 -26.898 1.00 87.12 399 GLU A N 1
ATOM 3094 C CA . GLU A 1 399 ? -18.777 25.433 -26.333 1.00 87.12 399 GLU A CA 1
ATOM 3095 C C . GLU A 1 399 ? -18.688 26.442 -25.177 1.00 87.12 399 GLU A C 1
ATOM 3097 O O . GLU A 1 399 ? -18.100 26.154 -24.131 1.00 87.12 399 GLU A O 1
ATOM 3102 N N . LYS A 1 400 ? -19.335 27.607 -25.310 1.00 92.25 400 LYS A N 1
ATOM 3103 C CA . LYS A 1 400 ? -19.389 28.613 -24.243 1.00 92.25 400 LYS A CA 1
ATOM 3104 C C . LYS A 1 400 ? -20.120 28.104 -22.997 1.00 92.25 400 LYS A C 1
ATOM 3106 O O . LYS A 1 400 ? -19.656 28.361 -21.887 1.00 92.25 400 LYS A O 1
ATOM 3111 N N . GLN A 1 401 ? -21.220 27.364 -23.158 1.00 88.69 401 GLN A N 1
ATOM 3112 C CA . GLN A 1 401 ? -21.922 26.736 -22.032 1.00 88.69 401 GLN A CA 1
ATOM 3113 C C . GLN A 1 401 ? -21.053 25.680 -21.341 1.00 88.69 401 GLN A C 1
ATOM 3115 O O . GLN A 1 401 ? -20.945 25.691 -20.118 1.00 88.69 401 GLN A O 1
ATOM 3120 N N . GLN A 1 402 ? -20.358 24.834 -22.105 1.00 89.19 402 GLN A N 1
ATOM 3121 C CA . GLN A 1 402 ? -19.452 23.828 -21.544 1.00 89.19 402 GLN A CA 1
ATOM 3122 C C . GLN A 1 402 ? -18.274 24.449 -20.784 1.00 89.19 402 GLN A C 1
ATOM 3124 O O . GLN A 1 402 ? -17.888 23.943 -19.730 1.00 89.19 402 GLN A O 1
ATOM 3129 N N . ARG A 1 403 ? -17.703 25.554 -21.283 1.00 94.75 403 ARG A N 1
ATOM 3130 C CA . ARG A 1 403 ? -16.644 26.292 -20.574 1.00 94.75 403 ARG A CA 1
ATOM 3131 C C . ARG A 1 403 ? -17.150 26.853 -19.243 1.00 94.75 403 ARG A C 1
ATOM 3133 O O . ARG A 1 403 ? -16.469 26.696 -18.235 1.00 94.75 403 ARG A O 1
ATOM 3140 N N . LEU A 1 404 ? -18.353 27.430 -19.231 1.00 96.19 404 LEU A N 1
ATOM 3141 C CA . LEU A 1 404 ? -18.965 27.972 -18.016 1.00 96.19 404 LEU A CA 1
ATOM 3142 C C . LEU A 1 404 ? -19.280 26.875 -16.983 1.00 96.19 404 LEU A C 1
ATOM 3144 O O . LEU A 1 404 ? -19.086 27.082 -15.787 1.00 96.19 404 LEU A O 1
ATOM 3148 N N . GLU A 1 405 ? -19.742 25.706 -17.431 1.00 93.31 405 GLU A N 1
ATOM 3149 C CA . GLU A 1 405 ? -19.996 24.545 -16.567 1.00 93.31 405 GLU A CA 1
ATOM 3150 C C . GLU A 1 405 ? -18.697 24.052 -15.907 1.00 93.31 405 GLU A C 1
ATOM 3152 O O . GLU A 1 405 ? -18.641 23.869 -14.691 1.00 93.31 405 GLU A O 1
ATOM 3157 N N . LYS A 1 406 ? -17.620 23.915 -16.695 1.00 91.12 406 LYS A N 1
ATOM 3158 C CA . LYS A 1 406 ? -16.294 23.520 -16.193 1.00 91.12 406 LYS A CA 1
ATOM 3159 C C . LYS A 1 406 ? -15.731 24.526 -15.193 1.00 91.12 406 LYS A C 1
ATOM 3161 O O . LYS A 1 406 ? -15.166 24.127 -14.180 1.00 91.12 406 LYS A O 1
ATOM 3166 N N . GLU A 1 407 ? -15.898 25.821 -15.450 1.00 96.06 407 GLU A N 1
ATOM 3167 C CA . GLU A 1 407 ? -15.452 26.877 -14.536 1.00 96.06 407 GLU A CA 1
ATOM 3168 C C . GLU A 1 407 ? -16.206 26.827 -13.199 1.00 96.06 407 GLU A C 1
ATOM 3170 O O . GLU A 1 407 ? -15.589 26.926 -12.138 1.00 96.06 407 GLU A O 1
ATOM 3175 N N . LYS A 1 408 ? -17.524 26.578 -13.226 1.00 95.69 408 LYS A N 1
ATOM 3176 C CA . LYS A 1 408 ? -18.321 26.371 -12.005 1.00 95.69 408 LYS A CA 1
ATOM 3177 C C . LYS A 1 408 ? -17.857 25.152 -11.210 1.00 95.69 408 LYS A C 1
ATOM 3179 O O . LYS A 1 408 ? -17.696 25.262 -9.997 1.00 95.69 408 LYS A O 1
ATOM 3184 N N . GLN A 1 409 ? -17.612 24.024 -11.879 1.00 87.50 409 GLN A N 1
ATOM 3185 C CA . GLN A 1 409 ? -17.114 22.804 -11.234 1.00 87.50 409 GLN A CA 1
ATOM 3186 C C . GLN A 1 409 ? -15.733 23.019 -10.603 1.00 87.50 409 GLN A C 1
ATOM 3188 O O . GLN A 1 409 ? -15.509 22.631 -9.457 1.00 87.50 409 GLN A O 1
ATOM 3193 N N . LEU A 1 410 ? -14.825 23.697 -11.313 1.00 92.44 410 LEU A N 1
ATOM 3194 C CA . LEU A 1 410 ? -13.498 24.030 -10.797 1.00 92.44 410 LEU A CA 1
ATOM 3195 C C . LEU A 1 410 ? -13.586 24.933 -9.557 1.00 92.44 410 LEU A C 1
ATOM 3197 O O . LEU A 1 410 ? -12.891 24.698 -8.568 1.00 92.44 410 LEU A O 1
ATOM 3201 N N . LEU A 1 411 ? -14.465 25.940 -9.580 1.00 96.88 411 LEU A N 1
ATOM 3202 C CA . LEU A 1 411 ? -14.680 26.835 -8.444 1.00 96.88 411 LEU A CA 1
ATOM 3203 C C . LEU A 1 411 ? -15.270 26.098 -7.229 1.00 96.88 411 LEU A C 1
ATOM 3205 O O . LEU A 1 411 ? -14.883 26.364 -6.090 1.00 96.88 411 LEU A O 1
ATOM 3209 N N . GLU A 1 412 ? -16.192 25.161 -7.448 1.00 93.75 412 GLU A N 1
ATOM 3210 C CA . GLU A 1 412 ? -16.751 24.323 -6.382 1.00 93.75 412 GLU A CA 1
ATOM 3211 C C . GLU A 1 412 ? -15.687 23.406 -5.764 1.00 93.75 412 GLU A C 1
ATOM 3213 O O . GLU A 1 412 ? -15.576 23.327 -4.538 1.00 93.75 412 GLU A O 1
ATOM 3218 N N . GLN A 1 413 ? -14.836 22.794 -6.590 1.00 78.19 413 GLN A N 1
ATOM 3219 C CA . GLN A 1 413 ? -13.719 21.974 -6.124 1.00 78.19 413 GLN A CA 1
ATOM 3220 C C . GLN A 1 413 ? -12.726 22.786 -5.278 1.00 78.19 413 GLN A C 1
ATOM 3222 O O . GLN A 1 413 ? -12.287 22.319 -4.225 1.00 78.19 413 GLN A O 1
ATOM 3227 N N . GLN A 1 414 ? -12.412 24.021 -5.686 1.00 92.38 414 GLN A N 1
ATOM 3228 C CA . GLN A 1 414 ? -11.560 24.925 -4.906 1.00 92.38 414 GLN A CA 1
ATOM 3229 C C . GLN A 1 414 ? -12.179 25.263 -3.543 1.00 92.38 414 GLN A C 1
ATOM 3231 O O . GLN A 1 414 ? -11.483 25.217 -2.528 1.00 92.38 414 GLN A O 1
ATOM 3236 N N . ARG A 1 415 ? -13.492 25.529 -3.488 1.00 95.81 415 ARG A N 1
ATOM 3237 C CA . ARG A 1 415 ? -14.205 25.782 -2.223 1.00 95.81 415 ARG A CA 1
ATOM 3238 C C . ARG A 1 415 ? -14.176 24.579 -1.282 1.00 95.81 415 ARG A C 1
ATOM 3240 O O . ARG A 1 415 ? -13.988 24.760 -0.080 1.00 95.81 415 ARG A O 1
ATOM 3247 N N . LEU A 1 416 ? -14.357 23.366 -1.807 1.00 82.06 416 LEU A N 1
ATOM 3248 C CA . LEU A 1 416 ? -14.273 22.139 -1.010 1.00 82.06 416 LEU A CA 1
ATOM 3249 C C . LEU A 1 416 ? -12.861 21.935 -0.451 1.00 82.06 416 LEU A C 1
ATOM 3251 O O . LEU A 1 416 ? -12.714 21.689 0.745 1.00 82.06 416 LEU A O 1
ATOM 3255 N N . LEU A 1 417 ? -11.831 22.125 -1.279 1.00 80.31 417 LEU A N 1
ATOM 3256 C CA . LEU A 1 417 ? -10.435 22.013 -0.857 1.00 80.31 417 LEU A CA 1
ATOM 3257 C C . LEU A 1 417 ? -10.078 23.031 0.240 1.00 80.31 417 LEU A C 1
ATOM 3259 O O . LEU A 1 417 ? -9.386 22.700 1.203 1.00 80.31 417 LEU A O 1
ATOM 3263 N N . GLU A 1 418 ? -10.562 24.268 0.126 1.00 94.31 418 GLU A N 1
ATOM 3264 C CA . GLU A 1 418 ? -10.334 25.302 1.136 1.00 94.31 418 GLU A CA 1
ATOM 3265 C C . GLU A 1 418 ? -11.052 24.988 2.456 1.00 94.31 418 GLU A C 1
ATOM 3267 O O . GLU A 1 418 ? -10.463 25.137 3.528 1.00 94.31 418 GLU A O 1
ATOM 3272 N N . LYS A 1 419 ? -12.279 24.458 2.391 1.00 91.44 419 LYS A N 1
ATOM 3273 C CA . LYS A 1 419 ? -13.011 23.986 3.572 1.00 91.44 419 LYS A CA 1
ATOM 3274 C C . LYS A 1 419 ? -12.285 22.832 4.272 1.00 91.44 419 LYS A C 1
ATOM 3276 O O . LYS A 1 419 ? -12.153 22.853 5.494 1.00 91.44 419 LYS A O 1
ATOM 3281 N N . GLU A 1 420 ? -11.765 21.859 3.523 1.00 70.50 420 GLU A N 1
ATOM 3282 C CA . GLU A 1 420 ? -10.951 20.770 4.084 1.00 70.50 420 GLU A CA 1
ATOM 3283 C C . GLU A 1 420 ? -9.665 21.295 4.731 1.00 70.50 420 GLU A C 1
ATOM 3285 O O . GLU A 1 420 ? -9.289 20.861 5.822 1.00 70.50 420 GLU A O 1
ATOM 3290 N N . LYS A 1 421 ? -8.995 22.259 4.089 1.00 85.31 421 LYS A N 1
ATOM 3291 C CA . LYS A 1 421 ? -7.789 22.893 4.631 1.00 85.31 421 LYS A CA 1
ATOM 3292 C C . LYS A 1 421 ? -8.077 23.615 5.950 1.00 85.31 421 LYS A C 1
ATOM 3294 O O . LYS A 1 421 ? -7.297 23.477 6.889 1.00 85.31 421 LYS A O 1
ATOM 3299 N N . GLN A 1 422 ? -9.193 24.341 6.040 1.00 92.00 422 GLN A N 1
ATOM 3300 C CA . GLN A 1 422 ? -9.628 24.997 7.278 1.00 92.00 422 GLN A CA 1
ATOM 3301 C C . GLN A 1 422 ? -9.938 23.980 8.380 1.00 92.00 422 GLN A C 1
ATOM 3303 O O . GLN A 1 422 ? -9.487 24.149 9.510 1.00 92.00 422 GLN A O 1
ATOM 3308 N N . GLN A 1 423 ? -10.634 22.888 8.050 1.00 82.31 423 GLN A N 1
ATOM 3309 C CA . GLN A 1 423 ? -10.933 21.827 9.012 1.00 82.31 423 GLN A CA 1
ATOM 3310 C C . GLN A 1 423 ? -9.660 21.162 9.556 1.00 82.31 423 GLN A C 1
ATOM 3312 O O . GLN A 1 423 ? -9.560 20.933 10.759 1.00 82.31 423 GLN A O 1
ATOM 3317 N N . ARG A 1 424 ? -8.666 20.894 8.698 1.00 68.19 424 ARG A N 1
ATOM 3318 C CA . ARG A 1 424 ? -7.364 20.358 9.131 1.00 68.19 424 ARG A CA 1
ATOM 3319 C C . ARG A 1 424 ? -6.617 21.322 10.045 1.00 68.19 424 ARG A C 1
ATOM 3321 O O . ARG A 1 424 ? -6.039 20.882 11.031 1.00 68.19 424 ARG A O 1
ATOM 3328 N N . LEU A 1 425 ? -6.640 22.617 9.729 1.00 87.19 425 LEU A N 1
ATOM 3329 C CA . LEU A 1 425 ? -5.986 23.634 10.551 1.00 87.19 425 LEU A CA 1
ATOM 3330 C C . LEU A 1 425 ? -6.621 23.723 11.947 1.00 87.19 425 LEU A C 1
ATOM 3332 O O . LEU A 1 425 ? -5.901 23.817 12.938 1.00 87.19 425 LEU A O 1
ATOM 3336 N N . GLU A 1 426 ? -7.951 23.642 12.034 1.00 89.19 426 GLU A N 1
ATOM 3337 C CA . GLU A 1 426 ? -8.664 23.640 13.316 1.00 89.19 426 GLU A CA 1
ATOM 3338 C C . GLU A 1 426 ? -8.366 22.370 14.130 1.00 89.19 426 GLU A C 1
ATOM 3340 O O . GLU A 1 426 ? -8.075 22.452 15.321 1.00 89.19 426 GLU A O 1
ATOM 3345 N N . GLN A 1 427 ? -8.343 21.199 13.483 1.00 73.31 427 GLN A N 1
ATOM 3346 C CA . GLN A 1 427 ? -7.950 19.939 14.127 1.00 73.31 427 GLN A CA 1
ATOM 3347 C C . GLN A 1 427 ? -6.503 19.976 14.641 1.00 73.31 427 GLN A C 1
ATOM 3349 O O . GLN A 1 427 ? -6.232 19.548 15.762 1.00 73.31 427 GLN A O 1
ATOM 3354 N N . GLU A 1 428 ? -5.567 20.509 13.851 1.00 78.06 428 GLU A N 1
ATOM 3355 C CA . GLU A 1 428 ? -4.167 20.662 14.258 1.00 78.06 428 GLU A CA 1
ATOM 3356 C C . GLU A 1 428 ? -4.039 21.603 15.463 1.00 78.06 428 GLU A C 1
ATOM 3358 O O . GLU A 1 428 ? -3.298 21.317 16.406 1.00 78.06 428 GLU A O 1
ATOM 3363 N N . LYS A 1 429 ? -4.789 22.709 15.459 1.00 91.44 429 LYS A N 1
ATOM 3364 C CA . LYS A 1 429 ? -4.832 23.655 16.574 1.00 91.44 429 LYS A CA 1
ATOM 3365 C C . LYS A 1 429 ? -5.368 22.991 17.845 1.00 91.44 429 LYS A C 1
ATOM 3367 O O . LYS A 1 429 ? -4.715 23.081 18.883 1.00 91.44 429 LYS A O 1
ATOM 3372 N N . GLN A 1 430 ? -6.475 22.254 17.750 1.00 84.31 430 GLN A N 1
ATOM 3373 C CA . GLN A 1 430 ? -7.046 21.509 18.873 1.00 84.31 430 GLN A CA 1
ATOM 3374 C C . GLN A 1 430 ? -6.061 20.465 19.428 1.00 84.31 430 GLN A C 1
ATOM 3376 O O . GLN A 1 430 ? -5.889 20.359 20.643 1.00 84.31 430 GLN A O 1
ATOM 3381 N N . CYS A 1 431 ? -5.361 19.732 18.556 1.00 75.81 431 CYS A N 1
ATOM 3382 C CA . CYS A 1 431 ? -4.360 18.747 18.969 1.00 75.81 431 CYS A CA 1
ATOM 3383 C C . CYS A 1 431 ? -3.172 19.404 19.698 1.00 75.81 431 CYS A C 1
ATOM 3385 O O . CYS A 1 431 ? -2.703 18.884 20.711 1.00 75.81 431 CYS A O 1
ATOM 3387 N N . LYS A 1 432 ? -2.705 20.571 19.228 1.00 86.00 432 LYS A N 1
ATOM 3388 C CA . LYS A 1 432 ? -1.647 21.348 19.899 1.00 86.00 432 LYS A CA 1
ATOM 3389 C C . LYS A 1 432 ? -2.095 21.867 21.264 1.00 86.00 432 LYS A C 1
ATOM 3391 O O . LYS A 1 432 ? -1.322 21.816 22.215 1.00 86.00 432 LYS A O 1
ATOM 3396 N N . GLU A 1 433 ? -3.333 22.338 21.387 1.00 88.00 433 GLU A N 1
ATOM 3397 C CA . GLU A 1 433 ? -3.897 22.797 22.664 1.00 88.00 433 GLU A CA 1
ATOM 3398 C C . GLU A 1 433 ? -4.017 21.652 23.683 1.00 88.00 433 GLU A C 1
ATOM 3400 O O . GLU A 1 433 ? -3.646 21.819 24.850 1.00 88.00 433 GLU A O 1
ATOM 3405 N N . GLN A 1 434 ? -4.450 20.467 23.242 1.00 86.94 434 GLN A N 1
ATOM 3406 C CA . GLN A 1 434 ? -4.485 19.264 24.078 1.00 86.94 434 GLN A CA 1
ATOM 3407 C C . GLN A 1 434 ? -3.080 18.844 24.521 1.00 86.94 434 GLN A C 1
ATOM 3409 O O . GLN A 1 434 ? -2.864 18.609 25.710 1.00 86.94 434 GLN A O 1
ATOM 3414 N N . GLN A 1 435 ? -2.111 18.816 23.601 1.00 84.25 435 GLN A N 1
ATOM 3415 C CA . GLN A 1 435 ? -0.728 18.463 23.923 1.00 84.25 435 GLN A CA 1
ATOM 3416 C C . GLN A 1 435 ? -0.116 19.440 24.932 1.00 84.25 435 GLN A C 1
ATOM 3418 O O . GLN A 1 435 ? 0.425 19.008 25.946 1.00 84.25 435 GLN A O 1
ATOM 3423 N N . ASN A 1 436 ? -0.292 20.748 24.722 1.00 89.25 436 ASN A N 1
ATOM 3424 C CA . ASN A 1 436 ? 0.164 21.774 25.660 1.00 89.25 436 ASN A CA 1
ATOM 3425 C C . ASN A 1 436 ? -0.459 21.591 27.050 1.00 89.25 436 ASN A C 1
ATOM 3427 O O . ASN A 1 436 ? 0.218 21.750 28.065 1.00 89.25 436 ASN A O 1
ATOM 3431 N N . THR A 1 437 ? -1.745 21.238 27.107 1.00 87.56 437 THR A N 1
ATOM 3432 C CA . THR A 1 437 ? -2.441 20.956 28.367 1.00 87.56 437 THR A CA 1
ATOM 3433 C C . THR A 1 437 ? -1.824 19.748 29.077 1.00 87.56 437 THR A C 1
ATOM 3435 O O . THR A 1 437 ? -1.549 19.805 30.276 1.00 87.56 437 THR A O 1
ATOM 3438 N N . ILE A 1 438 ? -1.552 18.663 28.347 1.00 88.44 438 ILE A N 1
ATOM 3439 C CA . ILE A 1 438 ? -0.885 17.476 28.895 1.00 88.44 438 ILE A CA 1
ATOM 3440 C C . ILE A 1 438 ? 0.533 17.789 29.366 1.00 88.44 438 ILE A C 1
ATOM 3442 O O . ILE A 1 438 ? 0.903 17.366 30.460 1.00 88.44 438 ILE A O 1
ATOM 3446 N N . ASP A 1 439 ? 1.303 18.570 28.614 1.00 90.06 439 ASP A N 1
ATOM 3447 C CA . ASP A 1 439 ? 2.661 18.962 28.997 1.00 90.06 439 ASP A CA 1
ATOM 3448 C C . ASP A 1 439 ? 2.662 19.808 30.280 1.00 90.06 439 ASP A C 1
ATOM 3450 O O . ASP A 1 439 ? 3.481 19.589 31.176 1.00 90.06 439 ASP A O 1
ATOM 3454 N N . GLN A 1 440 ? 1.681 20.703 30.440 1.00 88.19 440 GLN A N 1
ATOM 3455 C CA . GLN A 1 440 ? 1.480 21.453 31.684 1.00 88.19 440 GLN A CA 1
ATOM 3456 C C . GLN A 1 440 ? 1.150 20.546 32.876 1.00 88.19 440 GLN A C 1
ATOM 3458 O O . GLN A 1 440 ? 1.604 20.812 33.990 1.00 88.19 440 GLN A O 1
ATOM 3463 N N . TYR A 1 441 ? 0.374 19.476 32.678 1.00 88.00 441 TYR A N 1
ATOM 3464 C CA . TYR A 1 441 ? 0.139 18.483 33.728 1.00 88.00 441 TYR A CA 1
ATOM 3465 C C . TYR A 1 441 ? 1.390 17.645 34.013 1.00 88.00 441 TYR A C 1
ATOM 3467 O O . TYR A 1 441 ? 1.714 17.445 35.182 1.00 88.00 441 TYR A O 1
ATOM 3475 N N . LYS A 1 442 ? 2.128 17.212 32.984 1.00 89.88 442 LYS A N 1
ATOM 3476 C CA . LYS A 1 442 ? 3.390 16.462 33.113 1.00 89.88 442 LYS A CA 1
ATOM 3477 C C . LYS A 1 442 ? 4.482 17.255 33.827 1.00 89.88 442 LYS A C 1
ATOM 3479 O O . LYS A 1 442 ? 5.323 16.652 34.482 1.00 89.88 442 LYS A O 1
ATOM 3484 N N . ALA A 1 443 ? 4.454 18.584 33.757 1.00 89.62 443 ALA A N 1
ATOM 3485 C CA . ALA A 1 443 ? 5.365 19.438 34.514 1.00 89.62 443 ALA A CA 1
ATOM 3486 C C . ALA A 1 443 ? 5.108 19.410 36.035 1.00 89.62 443 ALA A C 1
ATOM 3488 O O . ALA A 1 443 ? 5.959 19.846 36.811 1.00 89.62 443 ALA A O 1
ATOM 3489 N N . LYS A 1 444 ? 3.950 18.908 36.489 1.00 86.06 444 LYS A N 1
ATOM 3490 C CA . LYS A 1 444 ? 3.620 18.832 37.917 1.00 86.06 444 LYS A CA 1
ATOM 3491 C C . LYS A 1 444 ? 4.247 17.582 38.536 1.00 86.06 444 LYS A C 1
ATOM 3493 O O . LYS A 1 444 ? 3.978 16.487 38.038 1.00 86.06 444 LYS A O 1
ATOM 3498 N N . PRO A 1 445 ? 5.036 17.701 39.620 1.00 87.31 445 PRO A N 1
ATOM 3499 C CA . PRO A 1 445 ? 5.838 16.596 40.152 1.00 87.31 445 PRO A CA 1
ATOM 3500 C C . PRO A 1 445 ? 5.063 15.301 40.429 1.00 87.31 445 PRO A C 1
ATOM 3502 O O . PRO A 1 445 ? 5.563 14.207 40.190 1.00 87.31 445 PRO A O 1
ATOM 3505 N N . GLU A 1 446 ? 3.837 15.400 40.928 1.00 85.50 446 GLU A N 1
ATOM 3506 C CA . GLU A 1 446 ? 2.999 14.269 41.318 1.00 85.50 446 GLU A CA 1
ATOM 3507 C C . GLU A 1 446 ? 2.453 13.520 40.099 1.00 85.50 446 GLU A C 1
ATOM 3509 O O . GLU A 1 446 ? 2.450 12.291 40.072 1.00 85.50 446 GLU A O 1
ATOM 3514 N N . ILE A 1 447 ? 2.059 14.257 39.059 1.00 89.44 447 ILE A N 1
ATOM 3515 C CA . ILE A 1 447 ? 1.608 13.679 37.789 1.00 89.44 447 ILE A CA 1
ATOM 3516 C C . ILE A 1 447 ? 2.807 13.122 37.014 1.00 89.44 447 ILE A C 1
ATOM 3518 O O . ILE A 1 447 ? 2.727 12.020 36.473 1.00 89.44 447 ILE A O 1
ATOM 3522 N N . ALA A 1 448 ? 3.943 13.825 37.028 1.00 89.62 448 ALA A N 1
ATOM 3523 C CA . ALA A 1 448 ? 5.200 13.352 36.455 1.00 89.62 448 ALA A CA 1
ATOM 3524 C C . ALA A 1 448 ? 5.616 11.999 37.049 1.00 89.62 448 ALA A C 1
ATOM 3526 O O . ALA A 1 448 ? 6.002 11.095 36.312 1.00 89.62 448 ALA A O 1
ATOM 3527 N N . LYS A 1 449 ? 5.491 11.826 38.375 1.00 88.12 449 LYS A N 1
ATOM 3528 C CA . LYS A 1 449 ? 5.752 10.546 39.053 1.00 88.12 449 LYS A CA 1
ATOM 3529 C C . LYS A 1 449 ? 4.866 9.422 38.516 1.00 88.12 449 LYS A C 1
ATOM 3531 O O . LYS A 1 449 ? 5.381 8.335 38.269 1.00 88.12 449 LYS A O 1
ATOM 3536 N N . LEU A 1 450 ? 3.574 9.681 38.302 1.00 92.25 450 LEU A N 1
ATOM 3537 C CA . LEU A 1 450 ? 2.653 8.682 37.757 1.00 92.25 450 LEU A CA 1
ATOM 3538 C C . LEU A 1 450 ? 2.997 8.319 36.302 1.00 92.25 450 LEU A C 1
ATOM 3540 O O . LEU A 1 450 ? 3.128 7.136 35.998 1.00 92.25 450 LEU A O 1
ATOM 3544 N N . PHE A 1 451 ? 3.246 9.305 35.431 1.00 93.81 451 PHE A N 1
ATOM 3545 C CA . PHE A 1 451 ? 3.704 9.049 34.055 1.00 93.81 451 PHE A CA 1
ATOM 3546 C C . PHE A 1 451 ? 5.028 8.278 34.017 1.00 93.81 451 PHE A C 1
ATOM 3548 O O . PHE A 1 451 ? 5.168 7.333 33.247 1.00 93.81 451 PHE A O 1
ATOM 3555 N N . ASN A 1 452 ? 5.987 8.627 34.877 1.00 92.06 452 ASN A N 1
ATOM 3556 C CA . ASN A 1 452 ? 7.262 7.917 34.970 1.00 92.06 452 ASN A CA 1
ATOM 3557 C C . ASN A 1 452 ? 7.077 6.468 35.439 1.00 92.06 452 ASN A C 1
ATOM 3559 O O . ASN A 1 452 ? 7.736 5.569 34.921 1.00 92.06 452 ASN A O 1
ATOM 3563 N N . ALA A 1 453 ? 6.168 6.213 36.385 1.00 90.69 453 ALA A N 1
ATOM 3564 C CA . ALA A 1 453 ? 5.852 4.860 36.833 1.00 90.69 453 ALA A CA 1
ATOM 3565 C C . ALA A 1 453 ? 5.226 4.014 35.706 1.00 90.69 453 ALA A C 1
ATOM 3567 O O . ALA A 1 453 ? 5.631 2.868 35.510 1.00 90.69 453 ALA A O 1
ATOM 3568 N N . ILE A 1 454 ? 4.318 4.596 34.913 1.00 94.25 454 ILE A N 1
ATOM 3569 C CA . ILE A 1 454 ? 3.749 3.953 33.716 1.00 94.25 454 ILE A CA 1
ATOM 3570 C C . ILE A 1 454 ? 4.840 3.712 32.660 1.00 94.25 454 ILE A C 1
ATOM 3572 O O . ILE A 1 454 ? 4.952 2.612 32.121 1.00 94.25 454 ILE A O 1
ATOM 3576 N N . LYS A 1 455 ? 5.718 4.690 32.409 1.00 94.56 455 LYS A N 1
ATOM 3577 C CA . LYS A 1 455 ? 6.829 4.541 31.457 1.00 94.56 455 LYS A CA 1
ATOM 3578 C C . LYS A 1 455 ? 7.813 3.448 31.881 1.00 94.56 455 LYS A C 1
ATOM 3580 O O . LYS A 1 455 ? 8.321 2.713 31.040 1.00 94.56 455 LYS A O 1
ATOM 3585 N N . ASN A 1 456 ? 8.044 3.284 33.182 1.00 92.00 456 ASN A N 1
ATOM 3586 C CA . ASN A 1 456 ? 8.854 2.186 33.705 1.00 92.00 456 ASN A CA 1
ATOM 3587 C C . ASN A 1 456 ? 8.228 0.812 33.422 1.00 92.00 456 ASN A C 1
ATOM 3589 O O . ASN A 1 456 ? 8.969 -0.129 33.140 1.00 92.00 456 ASN A O 1
ATOM 3593 N N . MET A 1 457 ? 6.895 0.694 33.444 1.00 94.81 457 MET A N 1
ATOM 3594 C CA . MET A 1 457 ? 6.193 -0.521 33.016 1.00 94.81 457 MET A CA 1
ATOM 3595 C C . MET A 1 457 ? 6.387 -0.794 31.521 1.00 94.81 457 MET A C 1
ATOM 3597 O O . MET A 1 457 ? 6.684 -1.927 31.149 1.00 94.81 457 MET A O 1
ATOM 3601 N N . GLU A 1 458 ? 6.278 0.229 30.669 1.00 95.62 458 GLU A N 1
ATOM 3602 C CA . GLU A 1 458 ? 6.506 0.082 29.225 1.00 95.62 458 GLU A CA 1
ATOM 3603 C C . GLU A 1 458 ? 7.943 -0.375 28.934 1.00 95.62 458 GLU A C 1
ATOM 3605 O O . GLU A 1 458 ? 8.149 -1.392 28.275 1.00 95.62 458 GLU A O 1
ATOM 3610 N N . ASN A 1 459 ? 8.936 0.309 29.514 1.00 93.19 459 ASN A N 1
ATOM 3611 C CA . ASN A 1 459 ? 10.353 -0.040 29.377 1.00 93.19 459 ASN A CA 1
ATOM 3612 C C . ASN A 1 459 ? 10.645 -1.459 29.902 1.00 93.19 459 ASN A C 1
ATOM 3614 O O . ASN A 1 459 ? 11.539 -2.149 29.411 1.00 93.19 459 ASN A O 1
ATOM 3618 N N . TYR A 1 460 ? 9.918 -1.904 30.931 1.00 92.88 460 TYR A N 1
ATOM 3619 C CA . TYR A 1 460 ? 10.012 -3.275 31.417 1.00 92.88 460 TYR A CA 1
ATOM 3620 C C . TYR A 1 460 ? 9.472 -4.277 30.393 1.00 92.88 460 TYR A C 1
ATOM 3622 O O . TYR A 1 460 ? 10.124 -5.285 30.123 1.00 92.88 460 TYR A O 1
ATOM 3630 N N . GLY A 1 461 ? 8.333 -3.975 29.770 1.00 94.56 461 GLY A N 1
ATOM 3631 C CA . GLY A 1 461 ? 7.797 -4.770 28.672 1.00 94.56 461 GLY A CA 1
ATOM 3632 C C . GLY A 1 461 ? 8.750 -4.852 27.476 1.00 94.56 461 GLY A C 1
ATOM 3633 O O . GLY A 1 461 ? 8.965 -5.941 26.951 1.00 94.56 461 GLY A O 1
ATOM 3634 N N . GLU A 1 462 ? 9.420 -3.754 27.113 1.00 92.62 462 GLU A N 1
ATOM 3635 C CA . GLU A 1 462 ? 10.459 -3.754 26.069 1.00 92.62 462 GLU A CA 1
ATOM 3636 C C . GLU A 1 462 ? 11.623 -4.696 26.407 1.00 92.62 462 GLU A C 1
ATOM 3638 O O . GLU A 1 462 ? 12.065 -5.466 25.555 1.00 92.62 462 GLU A O 1
ATOM 3643 N N . LYS A 1 463 ? 12.088 -4.706 27.664 1.00 92.38 463 LYS A N 1
ATOM 3644 C CA . LYS A 1 463 ? 13.113 -5.664 28.118 1.00 92.38 463 LYS A CA 1
ATOM 3645 C C . LYS A 1 463 ? 12.622 -7.107 28.028 1.00 92.38 463 LYS A C 1
ATOM 3647 O O . LYS A 1 463 ? 13.387 -7.994 27.653 1.00 92.38 463 LYS A O 1
ATOM 3652 N N . LEU A 1 464 ? 11.354 -7.347 28.360 1.00 91.62 464 LEU A N 1
ATOM 3653 C CA . LEU A 1 464 ? 10.755 -8.676 28.296 1.00 91.62 464 LEU A CA 1
ATOM 3654 C C . LEU A 1 464 ? 10.576 -9.190 26.870 1.00 91.62 464 LEU A C 1
ATOM 3656 O O . LEU A 1 464 ? 10.654 -10.401 26.690 1.00 91.62 464 LEU A O 1
ATOM 3660 N N . LEU A 1 465 ? 10.419 -8.324 25.861 1.00 88.62 465 LEU A N 1
ATOM 3661 C CA . LEU A 1 465 ? 10.370 -8.762 24.458 1.00 88.62 465 LEU A CA 1
ATOM 3662 C C . LEU A 1 465 ? 11.607 -9.587 24.063 1.00 88.62 465 LEU A C 1
ATOM 3664 O O . LEU A 1 465 ? 11.484 -10.508 23.262 1.00 88.62 465 LEU A O 1
ATOM 3668 N N . GLY A 1 466 ? 12.775 -9.312 24.660 1.00 78.94 466 GLY A N 1
ATOM 3669 C CA . GLY A 1 466 ? 14.005 -10.081 24.434 1.00 78.94 466 GLY A CA 1
ATOM 3670 C C . GLY A 1 466 ? 14.054 -11.453 25.123 1.00 78.94 466 GLY A C 1
ATOM 3671 O O . GLY A 1 466 ? 14.921 -12.258 24.798 1.00 78.94 466 GLY A O 1
ATOM 3672 N N . ILE A 1 467 ? 13.147 -11.726 26.068 1.00 82.19 467 ILE A N 1
ATOM 3673 C CA . ILE A 1 467 ? 13.091 -12.970 26.862 1.00 82.19 467 ILE A CA 1
ATOM 3674 C C . ILE A 1 467 ? 11.849 -13.804 26.489 1.00 82.19 467 ILE A C 1
ATOM 3676 O O . ILE A 1 467 ? 11.878 -15.030 26.559 1.00 82.19 467 ILE A O 1
ATOM 3680 N N . GLY A 1 468 ? 10.760 -13.154 26.065 1.00 77.94 468 GLY A N 1
ATOM 3681 C CA . GLY A 1 468 ? 9.527 -13.778 25.590 1.00 77.94 468 GLY A CA 1
ATOM 3682 C C . GLY A 1 468 ? 8.528 -12.740 25.063 1.00 77.94 468 GLY A C 1
ATOM 3683 O O . GLY A 1 468 ? 8.118 -11.832 25.790 1.00 77.94 468 GLY A O 1
ATOM 3684 N N . ALA A 1 469 ? 8.114 -12.894 23.801 1.00 75.38 469 ALA A N 1
ATOM 3685 C CA . ALA A 1 469 ? 7.334 -11.896 23.064 1.00 75.38 469 ALA A CA 1
ATOM 3686 C C . ALA A 1 469 ? 5.972 -11.563 23.709 1.00 75.38 469 ALA A C 1
ATOM 3688 O O . ALA A 1 469 ? 5.606 -10.389 23.807 1.00 75.38 469 ALA A O 1
ATOM 3689 N N . ASP A 1 470 ? 5.248 -12.565 24.210 1.00 85.50 470 ASP A N 1
ATOM 3690 C CA . ASP A 1 470 ? 3.861 -12.387 24.669 1.00 85.50 470 ASP A CA 1
ATOM 3691 C C . ASP A 1 470 ? 3.760 -11.507 25.922 1.00 85.50 470 ASP A C 1
ATOM 3693 O O . ASP A 1 470 ? 2.910 -10.618 26.023 1.00 85.50 470 ASP A O 1
ATOM 3697 N N . LYS A 1 471 ? 4.670 -11.697 26.882 1.00 88.88 471 LYS A N 1
ATOM 3698 C CA . LYS A 1 471 ? 4.669 -10.944 28.146 1.00 88.88 471 LYS A CA 1
ATOM 3699 C C . LYS A 1 471 ? 5.175 -9.520 27.968 1.00 88.88 471 LYS A C 1
ATOM 3701 O O . LYS A 1 471 ? 4.617 -8.599 28.560 1.00 88.88 471 LYS A O 1
ATOM 3706 N N . GLY A 1 472 ? 6.200 -9.337 27.131 1.00 90.75 472 GLY A N 1
ATOM 3707 C CA . GLY A 1 472 ? 6.672 -8.002 26.770 1.00 90.75 472 GLY A CA 1
ATOM 3708 C C . GLY A 1 472 ? 5.571 -7.184 26.105 1.00 90.75 472 GLY A C 1
ATOM 3709 O O . GLY A 1 472 ? 5.292 -6.061 26.526 1.00 90.75 472 GLY A O 1
ATOM 3710 N N . THR A 1 473 ? 4.855 -7.798 25.160 1.00 88.69 473 THR A N 1
ATOM 3711 C CA . THR A 1 473 ? 3.693 -7.186 24.502 1.00 88.69 473 THR A CA 1
ATOM 3712 C C . THR A 1 473 ? 2.579 -6.870 25.501 1.00 88.69 473 THR A C 1
ATOM 3714 O O . THR A 1 473 ? 2.020 -5.775 25.462 1.00 88.69 473 THR A O 1
ATOM 3717 N N . THR A 1 474 ? 2.301 -7.776 26.444 1.00 93.00 474 THR A N 1
ATOM 3718 C CA . THR A 1 474 ? 1.290 -7.574 27.497 1.00 93.00 474 THR A CA 1
ATOM 3719 C C . THR A 1 474 ? 1.609 -6.356 28.370 1.00 93.00 474 THR A C 1
ATOM 3721 O O . THR A 1 474 ? 0.749 -5.496 28.555 1.00 93.00 474 THR A O 1
ATOM 3724 N N . ALA A 1 475 ? 2.844 -6.236 28.867 1.00 93.31 475 ALA A N 1
ATOM 3725 C CA . ALA A 1 475 ? 3.255 -5.114 29.712 1.00 93.31 475 ALA A CA 1
ATOM 3726 C C . ALA A 1 475 ? 3.265 -3.772 28.954 1.00 93.31 475 ALA A C 1
ATOM 3728 O O . ALA A 1 475 ? 2.798 -2.769 29.491 1.00 93.31 475 ALA A O 1
ATOM 3729 N N . ILE A 1 476 ? 3.730 -3.752 27.696 1.00 94.44 476 ILE A N 1
ATOM 3730 C CA . ILE A 1 476 ? 3.678 -2.554 26.836 1.00 94.44 476 ILE A CA 1
ATOM 3731 C C . ILE A 1 476 ? 2.226 -2.137 26.586 1.00 94.44 476 ILE A C 1
ATOM 3733 O O . ILE A 1 476 ? 1.893 -0.957 26.691 1.00 94.44 476 ILE A O 1
ATOM 3737 N N . SER A 1 477 ? 1.356 -3.096 26.261 1.00 90.62 477 SER A N 1
ATOM 3738 C CA . SER A 1 477 ? -0.059 -2.825 26.009 1.00 90.62 477 SER A CA 1
ATOM 3739 C C . SER A 1 477 ? -0.743 -2.248 27.246 1.00 90.62 477 SER A C 1
ATOM 3741 O O . SER A 1 477 ? -1.447 -1.247 27.128 1.00 90.62 477 SER A O 1
ATOM 3743 N N . LEU A 1 478 ? -0.493 -2.823 28.429 1.00 95.31 478 LEU A N 1
ATOM 3744 C CA . LEU A 1 478 ? -1.054 -2.307 29.676 1.00 95.31 478 LEU A CA 1
ATOM 3745 C C . LEU A 1 478 ? -0.544 -0.893 29.980 1.00 95.31 478 LEU A C 1
ATOM 3747 O O . LEU A 1 478 ? -1.338 -0.016 30.306 1.00 95.31 478 LEU A O 1
ATOM 3751 N N . ALA A 1 479 ? 0.757 -0.637 29.819 1.00 96.12 479 ALA A N 1
ATOM 3752 C CA . ALA A 1 479 ? 1.320 0.692 30.042 1.00 96.12 479 ALA A CA 1
ATOM 3753 C C . ALA A 1 479 ? 0.666 1.751 29.135 1.00 96.12 479 ALA A C 1
ATOM 3755 O O . ALA A 1 479 ? 0.280 2.816 29.612 1.00 96.12 479 ALA A O 1
ATOM 3756 N N . LYS A 1 480 ? 0.463 1.436 27.849 1.00 93.38 480 LYS A N 1
ATOM 3757 C CA . LYS A 1 480 ? -0.227 2.322 26.895 1.00 93.38 480 LYS A CA 1
ATOM 3758 C C . LYS A 1 480 ? -1.693 2.548 27.254 1.00 93.38 480 LYS A C 1
ATOM 3760 O O . LYS A 1 480 ? -2.198 3.658 27.096 1.00 93.38 480 LYS A O 1
ATOM 3765 N N . GLU A 1 481 ? -2.383 1.519 27.739 1.00 94.12 481 GLU A N 1
ATOM 3766 C CA . GLU A 1 481 ? -3.766 1.647 28.198 1.00 94.12 481 GLU A CA 1
ATOM 3767 C C . GLU A 1 481 ? -3.873 2.575 29.418 1.00 94.12 481 GLU A C 1
ATOM 3769 O O . GLU A 1 481 ? -4.727 3.464 29.445 1.00 94.12 481 GLU A O 1
ATOM 3774 N N . LEU A 1 482 ? -2.988 2.407 30.404 1.00 95.00 482 LEU A N 1
ATOM 3775 C CA . LEU A 1 482 ? -2.940 3.246 31.602 1.00 95.00 482 LEU A CA 1
ATOM 3776 C C . LEU A 1 482 ? -2.573 4.698 31.267 1.00 95.00 482 LEU A C 1
ATOM 3778 O O . LEU A 1 482 ? -3.235 5.614 31.755 1.00 95.00 482 LEU A O 1
ATOM 3782 N N . ASP A 1 483 ? -1.574 4.919 30.404 1.00 95.81 483 ASP A N 1
ATOM 3783 C CA . ASP A 1 483 ? -1.194 6.256 29.920 1.00 95.81 483 ASP A CA 1
ATOM 3784 C C . ASP A 1 483 ? -2.394 6.962 29.278 1.00 95.81 483 ASP A C 1
ATOM 3786 O O . ASP A 1 483 ? -2.745 8.081 29.659 1.00 95.81 483 ASP A O 1
ATOM 3790 N N . LYS A 1 484 ? -3.108 6.254 28.394 1.00 93.12 484 LYS A N 1
ATOM 3791 C CA . LYS A 1 484 ? -4.316 6.766 27.749 1.00 93.12 484 LYS A CA 1
ATOM 3792 C C . LYS A 1 484 ? -5.412 7.109 28.760 1.00 93.12 484 LYS A C 1
ATOM 3794 O O . LYS A 1 484 ? -5.948 8.212 28.706 1.00 93.12 484 LYS A O 1
ATOM 3799 N N . LYS A 1 485 ? -5.741 6.208 29.695 1.00 94.25 485 LYS A N 1
ATOM 3800 C CA . LYS A 1 485 ? -6.768 6.466 30.726 1.00 94.25 485 LYS A CA 1
ATOM 3801 C C . LYS A 1 485 ? -6.430 7.704 31.557 1.00 94.25 485 LYS A C 1
ATOM 3803 O O . LYS A 1 485 ? -7.323 8.492 31.864 1.00 94.25 485 LYS A O 1
ATOM 3808 N N . LEU A 1 486 ? -5.155 7.889 31.907 1.00 94.69 486 LEU A N 1
ATOM 3809 C CA . LEU A 1 486 ? -4.691 9.067 32.636 1.00 94.69 486 LEU A CA 1
ATOM 3810 C C . LEU A 1 486 ? -4.828 10.345 31.796 1.00 94.69 486 LEU A C 1
ATOM 3812 O O . LEU A 1 486 ? -5.370 11.332 32.287 1.00 94.69 486 LEU A O 1
ATOM 3816 N N . VAL A 1 487 ? -4.374 10.330 30.541 1.00 94.00 487 VAL A N 1
ATOM 3817 C CA . VAL A 1 487 ? -4.483 11.468 29.610 1.00 94.00 487 VAL A CA 1
ATOM 3818 C C . VAL A 1 487 ? -5.943 11.866 29.392 1.00 94.00 487 VAL A C 1
ATOM 3820 O O . VAL A 1 487 ? -6.279 13.039 29.555 1.00 94.00 487 VAL A O 1
ATOM 3823 N N . ASP A 1 488 ? -6.818 10.902 29.103 1.00 92.56 488 ASP A N 1
ATOM 3824 C CA . ASP A 1 488 ? -8.250 11.134 28.889 1.00 92.56 488 ASP A CA 1
ATOM 3825 C C . ASP A 1 488 ? -8.895 11.765 30.135 1.00 92.56 488 ASP A C 1
ATOM 3827 O O . ASP A 1 488 ? -9.658 12.732 30.038 1.00 92.56 488 ASP A O 1
ATOM 3831 N N . PHE A 1 489 ? -8.546 11.264 31.325 1.00 94.00 489 PHE A N 1
ATOM 3832 C CA . PHE A 1 489 ? -9.025 11.815 32.589 1.00 94.00 489 PHE A CA 1
ATOM 3833 C C . PHE A 1 489 ? -8.534 13.254 32.827 1.00 94.00 489 PHE A C 1
ATOM 3835 O O . PHE A 1 489 ? -9.329 14.114 33.216 1.00 94.00 489 PHE A O 1
ATOM 3842 N N . LEU A 1 490 ? -7.258 13.548 32.555 1.00 91.88 490 LEU A N 1
ATOM 3843 C CA . LEU A 1 490 ? -6.675 14.888 32.704 1.00 91.88 490 LEU A CA 1
ATOM 3844 C C . LEU A 1 490 ? -7.272 15.898 31.714 1.00 91.88 490 LEU A C 1
ATOM 3846 O O . LEU A 1 490 ? -7.578 17.022 32.111 1.00 91.88 490 LEU A O 1
ATOM 3850 N N . LEU A 1 491 ? -7.485 15.506 30.454 1.00 90.31 491 LEU A N 1
ATOM 3851 C CA . LEU A 1 491 ? -8.122 16.356 29.441 1.00 90.31 491 LEU A CA 1
ATOM 3852 C C . LEU A 1 491 ? -9.589 16.633 29.767 1.00 90.31 491 LEU A C 1
ATOM 3854 O O . LEU A 1 491 ? -10.034 17.770 29.664 1.00 90.31 491 LEU A O 1
ATOM 3858 N N . LYS A 1 492 ? -10.347 15.626 30.212 1.00 90.88 492 LYS A N 1
ATOM 3859 C CA . LYS A 1 492 ? -11.728 15.841 30.668 1.00 90.88 492 LYS A CA 1
ATOM 3860 C C . LYS A 1 492 ? -11.775 16.761 31.890 1.00 90.88 492 LYS A C 1
ATOM 3862 O O . LYS A 1 492 ? -12.652 17.618 31.999 1.00 90.88 492 LYS A O 1
ATOM 3867 N N . SER A 1 493 ? -10.811 16.592 32.794 1.00 88.81 493 SER A N 1
ATOM 3868 C CA . SER A 1 493 ? -10.702 17.412 33.996 1.00 88.81 493 SER A CA 1
ATOM 3869 C C . SER A 1 493 ? -10.329 18.856 33.673 1.00 88.81 493 SER A C 1
ATOM 3871 O O . SER A 1 493 ? -10.798 19.745 34.364 1.00 88.81 493 SER A O 1
ATOM 3873 N N . SER A 1 494 ? -9.545 19.133 32.625 1.00 86.75 494 SER A N 1
ATOM 3874 C CA . SER A 1 494 ? -9.116 20.503 32.301 1.00 86.75 494 SER A CA 1
ATOM 3875 C C . SER A 1 494 ? -10.280 21.434 31.945 1.00 86.75 494 SER A C 1
ATOM 3877 O O . SER A 1 494 ? -10.210 22.631 32.225 1.00 86.75 494 SER A O 1
ATOM 3879 N N . THR A 1 495 ? -11.366 20.890 31.388 1.00 85.56 495 THR A N 1
ATOM 3880 C CA . THR A 1 495 ? -12.575 21.654 31.054 1.00 85.56 495 THR A CA 1
ATOM 3881 C C . THR A 1 495 ? -13.548 21.779 32.219 1.00 85.56 495 THR A C 1
ATOM 3883 O O . THR A 1 495 ? -14.302 22.747 32.303 1.00 85.56 495 THR A O 1
ATOM 3886 N N . THR A 1 496 ? -13.592 20.789 33.111 1.00 85.25 496 THR A N 1
ATOM 3887 C CA . THR A 1 496 ? -14.532 20.766 34.235 1.00 85.25 496 THR A CA 1
ATOM 3888 C C . THR A 1 496 ? -13.921 19.977 35.392 1.00 85.25 496 THR A C 1
ATOM 3890 O O . THR A 1 496 ? -13.559 18.818 35.184 1.00 85.25 496 THR A O 1
ATOM 3893 N N . PRO A 1 497 ? -13.826 20.557 36.606 1.00 85.50 497 PRO A N 1
ATOM 3894 C CA . PRO A 1 497 ? -13.325 19.841 37.772 1.00 85.50 497 PRO A CA 1
ATOM 3895 C C . PRO A 1 497 ? -14.093 18.528 37.983 1.00 85.50 497 PRO A C 1
ATOM 3897 O O . PRO A 1 497 ? -15.328 18.557 38.016 1.00 85.50 497 PRO A O 1
ATOM 3900 N N . PRO A 1 498 ? -13.405 17.384 38.133 1.00 85.62 498 PRO A N 1
ATOM 3901 C CA . PRO A 1 498 ? -14.075 16.129 38.414 1.00 85.62 498 PRO A CA 1
ATOM 3902 C C . PRO A 1 498 ? -14.704 16.182 39.806 1.00 85.62 498 PRO A C 1
ATOM 3904 O O . PRO A 1 498 ? -14.117 16.688 40.765 1.00 85.62 498 PRO A O 1
ATOM 3907 N N . THR A 1 499 ? -15.904 15.627 39.920 1.00 89.00 499 THR A N 1
ATOM 3908 C CA . THR A 1 499 ? -16.523 15.355 41.222 1.00 89.00 499 THR A CA 1
ATOM 3909 C C . THR A 1 499 ? -15.739 14.271 41.966 1.00 89.00 499 THR A C 1
ATOM 3911 O O . THR A 1 499 ? -15.017 13.480 41.353 1.00 89.00 499 THR A O 1
ATOM 3914 N N . GLN A 1 500 ? -15.908 14.193 43.289 1.00 86.81 500 GLN A N 1
ATOM 3915 C CA . GLN A 1 500 ? -15.288 13.131 44.089 1.00 86.81 500 GLN A CA 1
ATOM 3916 C C . GLN A 1 500 ? -15.669 11.738 43.566 1.00 86.81 500 GLN A C 1
ATOM 3918 O O . GLN A 1 500 ? -14.806 10.878 43.441 1.00 86.81 500 GLN A O 1
ATOM 3923 N N . GLU A 1 501 ? -16.936 11.535 43.198 1.00 90.56 501 GLU A N 1
ATOM 3924 C CA . GLU A 1 501 ? -17.430 10.278 42.626 1.00 90.56 501 GLU A CA 1
ATOM 3925 C C . GLU A 1 501 ? -16.722 9.928 41.309 1.00 90.56 501 GLU A C 1
ATOM 3927 O O . GLU A 1 501 ? -16.237 8.813 41.146 1.00 90.56 501 GLU A O 1
ATOM 3932 N N . GLN A 1 502 ? -16.575 10.892 40.394 1.00 88.81 502 GLN A N 1
ATOM 3933 C CA . GLN A 1 502 ? -15.857 10.682 39.131 1.00 88.81 502 GLN A CA 1
ATOM 3934 C C . GLN A 1 502 ? -14.379 10.348 39.346 1.00 88.81 502 GLN A C 1
ATOM 3936 O O . GLN A 1 502 ? -13.812 9.556 38.594 1.00 88.81 502 GLN A O 1
ATOM 3941 N N . PHE A 1 503 ? -13.748 10.954 40.352 1.00 89.69 503 PHE A N 1
ATOM 3942 C CA . PHE A 1 503 ? -12.361 10.661 40.688 1.00 89.69 503 PHE A CA 1
ATOM 3943 C C . PHE A 1 503 ? -12.197 9.270 41.314 1.00 89.69 503 PHE A C 1
ATOM 3945 O O . PHE A 1 503 ? -11.280 8.539 40.939 1.00 89.69 503 PHE A O 1
ATOM 3952 N N . GLU A 1 504 ? -13.089 8.873 42.225 1.00 89.00 504 GLU A N 1
ATOM 3953 C CA . GLU A 1 504 ? -13.079 7.522 42.795 1.00 89.00 504 GLU A CA 1
ATOM 3954 C C . GLU A 1 504 ? -13.387 6.459 41.733 1.00 89.00 504 GLU A C 1
ATOM 3956 O O . GLU A 1 504 ? -12.725 5.421 41.706 1.00 89.00 504 GLU A O 1
ATOM 3961 N N . GLN A 1 505 ? -14.293 6.743 40.792 1.00 92.50 505 GLN A N 1
ATOM 3962 C CA . GLN A 1 505 ? -14.541 5.870 39.645 1.00 92.50 505 GLN A CA 1
ATOM 3963 C C . GLN A 1 505 ? -13.291 5.732 38.770 1.00 92.50 505 GLN A C 1
ATOM 3965 O O . GLN A 1 505 ? -12.882 4.618 38.460 1.00 92.50 505 GLN A O 1
ATOM 3970 N N . PHE A 1 506 ? -12.628 6.845 38.432 1.00 93.81 506 PHE A N 1
ATOM 3971 C CA . PHE A 1 506 ? -11.363 6.806 37.695 1.00 93.81 506 PHE A CA 1
ATOM 3972 C C . PHE A 1 506 ? -10.313 5.960 38.423 1.00 93.81 506 PHE A C 1
ATOM 3974 O O . PHE A 1 506 ? -9.676 5.112 37.804 1.00 93.81 506 PHE A O 1
ATOM 3981 N N . LYS A 1 507 ? -10.147 6.143 39.738 1.00 92.25 507 LYS A N 1
ATOM 3982 C CA . LYS A 1 507 ? -9.226 5.334 40.548 1.00 92.25 507 LYS A CA 1
ATOM 3983 C C . LYS A 1 507 ? -9.571 3.851 40.501 1.00 92.25 507 LYS A C 1
ATOM 3985 O O . LYS A 1 507 ? -8.662 3.034 40.358 1.00 92.25 507 LYS A O 1
ATOM 3990 N N . ALA A 1 508 ? -10.849 3.510 40.646 1.00 92.56 508 ALA A N 1
ATOM 3991 C CA . ALA A 1 508 ? -11.320 2.133 40.598 1.00 92.56 508 ALA A CA 1
ATOM 3992 C C . ALA A 1 508 ? -11.035 1.503 39.228 1.00 92.56 508 ALA A C 1
ATOM 3994 O O . ALA A 1 508 ? -10.419 0.440 39.171 1.00 92.56 508 ALA A O 1
ATOM 3995 N N . ASP A 1 509 ? -11.375 2.197 38.141 1.00 92.25 509 ASP A N 1
ATOM 3996 C CA . ASP A 1 509 ? -11.151 1.737 36.767 1.00 92.25 509 ASP A CA 1
ATOM 3997 C C . ASP A 1 509 ? -9.659 1.592 36.448 1.00 92.25 509 ASP A C 1
ATOM 3999 O O . ASP A 1 509 ? -9.228 0.608 35.845 1.00 92.25 509 ASP A O 1
ATOM 4003 N N . PHE A 1 510 ? -8.852 2.565 36.872 1.00 94.44 510 PHE A N 1
ATOM 4004 C CA . PHE A 1 510 ? -7.408 2.569 36.663 1.00 94.44 510 PHE A CA 1
ATOM 4005 C C . PHE A 1 510 ? -6.733 1.433 37.438 1.00 94.44 510 PHE A C 1
ATOM 4007 O O . PHE A 1 510 ? -5.889 0.721 36.897 1.00 94.44 510 PHE A O 1
ATOM 4014 N N . LYS A 1 511 ? -7.133 1.223 38.698 1.00 93.62 511 LYS A N 1
ATOM 4015 C CA . LYS A 1 511 ? -6.652 0.114 39.527 1.00 93.62 511 LYS A CA 1
ATOM 4016 C C . LYS A 1 511 ? -7.095 -1.240 38.970 1.00 93.62 511 LYS A C 1
ATOM 4018 O O . LYS A 1 511 ? -6.300 -2.174 38.982 1.00 93.62 511 LYS A O 1
ATOM 4023 N N . GLY A 1 512 ? -8.328 -1.341 38.479 1.00 93.38 512 GLY A N 1
ATOM 4024 C CA . GLY A 1 512 ? -8.842 -2.541 37.823 1.00 93.38 512 GLY A CA 1
ATOM 4025 C C . GLY A 1 512 ? -7.992 -2.925 36.615 1.00 93.38 512 GLY A C 1
ATOM 4026 O O . GLY A 1 512 ? -7.477 -4.037 36.568 1.00 93.38 512 GLY A O 1
ATOM 4027 N N . ALA A 1 513 ? -7.752 -1.976 35.704 1.00 93.25 513 ALA A N 1
ATOM 4028 C CA . ALA A 1 513 ? -6.892 -2.194 34.540 1.00 93.25 513 ALA A CA 1
ATOM 4029 C C . ALA A 1 513 ? -5.468 -2.609 34.944 1.00 93.25 513 ALA A C 1
ATOM 4031 O O . ALA A 1 513 ? -4.915 -3.554 34.389 1.00 93.25 513 ALA A O 1
ATOM 4032 N N . LEU A 1 514 ? -4.894 -1.952 35.957 1.00 92.50 514 LEU A N 1
ATOM 4033 C CA . LEU A 1 514 ? -3.547 -2.252 36.445 1.00 92.50 514 LEU A CA 1
ATOM 4034 C C . LEU A 1 514 ? -3.391 -3.701 36.945 1.00 92.50 514 LEU A C 1
ATOM 4036 O O . LEU A 1 514 ? -2.333 -4.293 36.743 1.00 92.50 514 LEU A O 1
ATOM 4040 N N . HIS A 1 515 ? -4.426 -4.267 37.572 1.00 93.50 515 HIS A N 1
ATOM 4041 C CA . HIS A 1 515 ? -4.409 -5.638 38.094 1.00 93.50 515 HIS A CA 1
ATOM 4042 C C . HIS A 1 515 ? -4.872 -6.702 37.087 1.00 93.50 515 HIS A C 1
ATOM 4044 O O . HIS A 1 515 ? -4.648 -7.887 37.323 1.00 93.50 515 HIS A O 1
ATOM 4050 N N . ASP A 1 516 ? -5.455 -6.315 35.950 1.00 93.25 516 ASP A N 1
ATOM 4051 C CA . ASP A 1 516 ? -6.024 -7.243 34.957 1.00 93.25 516 ASP A CA 1
ATOM 4052 C C . ASP A 1 516 ? -4.993 -8.234 34.379 1.00 93.25 516 ASP A C 1
ATOM 4054 O O . ASP A 1 516 ? -5.341 -9.307 33.890 1.00 93.25 516 ASP A O 1
ATOM 4058 N N . LYS A 1 517 ? -3.696 -7.898 34.440 1.00 94.56 517 LYS A N 1
ATOM 4059 C CA . LYS A 1 517 ? -2.602 -8.727 33.902 1.00 94.56 517 LYS A CA 1
ATOM 4060 C C . LYS A 1 517 ? -1.730 -9.391 34.968 1.00 94.56 517 LYS A C 1
ATOM 4062 O O . LYS A 1 517 ? -0.728 -10.013 34.613 1.00 94.56 517 LYS A O 1
ATOM 4067 N N . ASP A 1 518 ? -2.096 -9.316 36.248 1.00 91.88 518 ASP A N 1
ATOM 4068 C CA . ASP A 1 518 ? -1.300 -9.902 37.338 1.00 91.88 518 ASP A CA 1
ATOM 4069 C C . ASP A 1 518 ? -1.103 -11.415 37.172 1.00 91.88 518 ASP A C 1
ATOM 4071 O O . ASP A 1 518 ? 0.010 -11.920 37.356 1.00 91.88 518 ASP A O 1
ATOM 4075 N N . ASP A 1 519 ? -2.149 -12.125 36.744 1.00 91.44 519 ASP A N 1
ATOM 4076 C CA . ASP A 1 519 ? -2.092 -13.568 36.505 1.00 91.44 519 ASP A CA 1
ATOM 4077 C C . ASP A 1 519 ? -1.176 -13.916 35.331 1.00 91.44 519 ASP A C 1
ATOM 4079 O O . ASP A 1 519 ? -0.430 -14.889 35.392 1.00 91.44 519 ASP A O 1
ATOM 4083 N N . VAL A 1 520 ? -1.142 -13.099 34.277 1.00 90.94 520 VAL A N 1
ATOM 4084 C CA . VAL A 1 520 ? -0.234 -13.306 33.133 1.00 90.94 520 VAL A CA 1
ATOM 4085 C C . VAL A 1 520 ? 1.221 -13.039 33.541 1.00 90.94 520 VAL A C 1
ATOM 4087 O O . VAL A 1 520 ? 2.146 -13.725 33.098 1.00 90.94 520 VAL A O 1
ATOM 4090 N N . MET A 1 521 ? 1.431 -12.083 34.447 1.00 90.44 521 MET A N 1
ATOM 4091 C CA . MET A 1 521 ? 2.751 -11.625 34.879 1.00 90.44 521 MET A CA 1
ATOM 4092 C C . MET A 1 521 ? 3.316 -12.386 36.089 1.00 90.44 521 MET A C 1
ATOM 4094 O O . MET A 1 521 ? 4.410 -12.063 36.563 1.00 90.44 521 MET A O 1
ATOM 4098 N N . HIS A 1 522 ? 2.647 -13.442 36.567 1.00 89.56 522 HIS A N 1
ATOM 4099 C CA . HIS A 1 522 ? 3.056 -14.190 37.765 1.00 89.56 522 HIS A CA 1
ATOM 4100 C C . HIS A 1 522 ? 4.472 -14.793 37.686 1.00 89.56 522 HIS A C 1
ATOM 4102 O O . HIS A 1 522 ? 5.143 -14.922 38.708 1.00 89.56 522 HIS A O 1
ATOM 4108 N N . GLN A 1 523 ? 4.969 -15.126 36.491 1.00 85.81 523 GLN A N 1
ATOM 4109 C CA . GLN A 1 523 ? 6.332 -15.656 36.303 1.00 85.81 523 GLN A CA 1
ATOM 4110 C C . GLN A 1 523 ? 7.420 -14.577 36.419 1.00 85.81 523 GLN A C 1
ATOM 4112 O O . GLN A 1 523 ? 8.596 -14.894 36.539 1.00 85.81 523 GLN A O 1
ATOM 4117 N N . HIS A 1 524 ? 7.027 -13.304 36.400 1.00 86.81 524 HIS A N 1
ATOM 4118 C CA . HIS A 1 524 ? 7.899 -12.138 36.555 1.00 86.81 524 HIS A CA 1
ATOM 4119 C C . HIS A 1 524 ? 7.544 -11.336 37.813 1.00 86.81 524 HIS A C 1
ATOM 4121 O O . HIS A 1 524 ? 7.856 -10.150 37.930 1.00 86.81 524 HIS A O 1
ATOM 4127 N N . ARG A 1 525 ? 6.873 -11.986 38.771 1.00 84.88 525 ARG A N 1
ATOM 4128 C CA . ARG A 1 525 ? 6.258 -11.356 39.944 1.00 84.88 525 ARG A CA 1
ATOM 4129 C C . ARG A 1 525 ? 7.228 -10.521 40.776 1.00 84.88 525 ARG A C 1
ATOM 4131 O O . ARG A 1 525 ? 6.799 -9.515 41.333 1.00 84.88 525 ARG A O 1
ATOM 4138 N N . GLU A 1 526 ? 8.500 -10.912 40.846 1.00 79.88 526 GLU A N 1
ATOM 4139 C CA . GLU A 1 526 ? 9.534 -10.188 41.599 1.00 79.88 526 GLU A CA 1
ATOM 4140 C C . GLU A 1 526 ? 9.771 -8.769 41.072 1.00 79.88 526 GLU A C 1
ATOM 4142 O O . GLU A 1 526 ? 9.951 -7.849 41.861 1.00 79.88 526 GLU A O 1
ATOM 4147 N N . GLN A 1 527 ? 9.719 -8.575 39.753 1.00 83.56 527 GLN A N 1
ATOM 4148 C CA . GLN A 1 527 ? 9.925 -7.274 39.104 1.00 83.56 527 GLN A CA 1
ATOM 4149 C C . GLN A 1 527 ? 8.592 -6.576 38.803 1.00 83.56 527 GLN A C 1
ATOM 4151 O O . GLN A 1 527 ? 8.502 -5.352 38.879 1.00 83.56 527 GLN A O 1
ATOM 4156 N N . TRP A 1 528 ? 7.536 -7.349 38.531 1.00 87.31 528 TRP A N 1
ATOM 4157 C CA . TRP A 1 528 ? 6.195 -6.840 38.248 1.00 87.31 528 TRP A CA 1
ATOM 4158 C C . TRP A 1 528 ? 5.547 -6.159 39.458 1.00 87.31 528 TRP A C 1
ATOM 4160 O O . TRP A 1 528 ? 5.046 -5.041 39.347 1.00 87.31 528 TRP A O 1
ATOM 4170 N N . LYS A 1 529 ? 5.599 -6.791 40.640 1.00 88.12 529 LYS A N 1
ATOM 4171 C CA . LYS A 1 529 ? 4.985 -6.241 41.859 1.00 88.12 529 LYS A CA 1
ATOM 4172 C C . LYS A 1 529 ? 5.514 -4.850 42.229 1.00 88.12 529 LYS A C 1
ATOM 4174 O O . LYS A 1 529 ? 4.681 -3.985 42.492 1.00 88.12 529 LYS A O 1
ATOM 4179 N N . PRO A 1 530 ? 6.840 -4.596 42.248 1.00 86.75 530 PRO A N 1
ATOM 4180 C CA . PRO A 1 530 ? 7.363 -3.253 42.485 1.00 86.75 530 PRO A CA 1
ATOM 4181 C C . PRO A 1 530 ? 6.841 -2.211 41.492 1.00 86.75 530 PRO A C 1
ATOM 4183 O O . PRO A 1 530 ? 6.514 -1.100 41.895 1.00 86.75 530 PRO A O 1
ATOM 4186 N N . ILE A 1 531 ? 6.716 -2.561 40.208 1.00 85.00 531 ILE A N 1
ATOM 4187 C CA . ILE A 1 531 ? 6.202 -1.647 39.176 1.00 85.00 531 ILE A CA 1
ATOM 4188 C C . ILE A 1 531 ? 4.737 -1.292 39.457 1.00 85.00 531 ILE A C 1
ATOM 4190 O O . ILE A 1 531 ? 4.393 -0.111 39.516 1.00 85.00 531 ILE A O 1
ATOM 4194 N N . VAL A 1 532 ? 3.892 -2.298 39.700 1.00 89.19 532 VAL A N 1
ATOM 4195 C CA . VAL A 1 532 ? 2.473 -2.104 40.045 1.00 89.19 532 VAL A CA 1
ATOM 4196 C C . VAL A 1 532 ? 2.324 -1.282 41.329 1.00 89.19 532 VAL A C 1
ATOM 4198 O O . VAL A 1 532 ? 1.547 -0.328 41.368 1.00 89.19 532 VAL A O 1
ATOM 4201 N N . ALA A 1 533 ? 3.110 -1.588 42.364 1.00 83.12 533 ALA A N 1
ATOM 4202 C CA . ALA A 1 533 ? 3.099 -0.849 43.623 1.00 83.12 533 ALA A CA 1
ATOM 4203 C C . ALA A 1 533 ? 3.499 0.622 43.433 1.00 83.12 533 ALA A C 1
ATOM 4205 O O . ALA A 1 533 ? 2.829 1.504 43.967 1.00 83.12 533 ALA A O 1
ATOM 4206 N N . ASN A 1 534 ? 4.528 0.905 42.629 1.00 80.56 534 ASN A N 1
ATOM 4207 C CA . ASN A 1 534 ? 4.953 2.273 42.325 1.00 80.56 534 ASN A CA 1
ATOM 4208 C C . ASN A 1 534 ? 3.851 3.079 41.622 1.00 80.56 534 ASN A C 1
ATOM 4210 O O . ASN A 1 534 ? 3.653 4.253 41.941 1.00 80.56 534 ASN A O 1
ATOM 4214 N N . ILE A 1 535 ? 3.104 2.454 40.707 1.00 85.56 535 ILE A N 1
ATOM 4215 C CA . ILE A 1 535 ? 1.962 3.091 40.039 1.00 85.56 535 ILE A CA 1
ATOM 4216 C C . ILE A 1 535 ? 0.830 3.361 41.041 1.00 85.56 535 ILE A C 1
ATOM 4218 O O . ILE A 1 535 ? 0.309 4.475 41.082 1.00 85.56 535 ILE A O 1
ATOM 4222 N N . LEU A 1 536 ? 0.476 2.389 41.890 1.00 87.06 536 LEU A N 1
ATOM 4223 C CA . LEU A 1 536 ? -0.565 2.559 42.914 1.00 87.06 536 LEU A CA 1
ATOM 4224 C C . LEU A 1 536 ? -0.211 3.643 43.935 1.00 87.06 536 LEU A C 1
ATOM 4226 O O . LEU A 1 536 ? -1.071 4.444 44.299 1.00 87.06 536 LEU A O 1
ATOM 4230 N N . LEU A 1 537 ? 1.050 3.699 44.370 1.00 80.06 537 LEU A N 1
ATOM 4231 C CA . LEU A 1 537 ? 1.542 4.742 45.268 1.00 80.06 537 LEU A CA 1
ATOM 4232 C C . LEU A 1 537 ? 1.415 6.121 44.619 1.00 80.06 537 LEU A C 1
ATOM 4234 O O . LEU A 1 537 ? 0.856 7.030 45.236 1.00 80.06 537 LEU A O 1
ATOM 4238 N N . ALA A 1 538 ? 1.843 6.263 43.361 1.00 83.31 538 ALA A N 1
ATOM 4239 C CA . ALA A 1 538 ? 1.705 7.510 42.614 1.00 83.31 538 ALA A CA 1
ATOM 4240 C C . ALA A 1 538 ? 0.231 7.922 42.412 1.00 83.31 538 ALA A C 1
ATOM 4242 O O . ALA A 1 538 ? -0.094 9.102 42.534 1.00 83.31 538 ALA A O 1
ATOM 4243 N N . LEU A 1 539 ? -0.673 6.961 42.185 1.00 84.88 539 LEU A N 1
ATOM 4244 C CA . LEU A 1 539 ? -2.116 7.189 42.040 1.00 84.88 539 LEU A CA 1
ATOM 4245 C C . LEU A 1 539 ? -2.806 7.574 43.365 1.00 84.88 539 LEU A C 1
ATOM 4247 O O . LEU A 1 539 ? -3.775 8.334 43.378 1.00 84.88 539 LEU A O 1
ATOM 4251 N N . SER A 1 540 ? -2.324 7.034 44.487 1.00 77.88 540 SER A N 1
ATOM 4252 C CA . SER A 1 540 ? -2.891 7.240 45.828 1.00 77.88 540 SER A CA 1
ATOM 4253 C C . SER A 1 540 ? -2.587 8.612 46.431 1.00 77.88 540 SER A C 1
ATOM 4255 O O . SER A 1 540 ? -3.255 9.020 47.384 1.00 77.88 540 SER A O 1
ATOM 4257 N N . GLY A 1 541 ? -1.614 9.340 45.874 1.00 71.12 541 GLY A N 1
ATOM 4258 C CA . GLY A 1 541 ? -1.198 10.634 46.392 1.00 71.12 541 GLY A CA 1
ATOM 4259 C C . GLY A 1 541 ? -2.361 11.625 46.439 1.00 71.12 541 GLY A C 1
ATOM 4260 O O . GLY A 1 541 ? -2.919 11.991 45.406 1.00 71.12 541 GLY A O 1
ATOM 4261 N N . ILE A 1 542 ? -2.673 12.125 47.641 1.00 59.47 542 ILE A N 1
ATOM 4262 C CA . ILE A 1 542 ? -3.640 13.217 47.892 1.00 59.47 542 ILE A CA 1
ATOM 4263 C C . ILE A 1 542 ? -3.339 14.440 46.995 1.00 59.47 542 ILE A C 1
ATOM 4265 O O . ILE A 1 542 ? -4.241 15.187 46.612 1.00 59.47 542 ILE A O 1
ATOM 4269 N N . GLY A 1 543 ? -2.077 14.588 46.574 1.00 58.75 543 GLY A N 1
ATOM 4270 C CA . GLY A 1 543 ? -1.626 15.595 45.619 1.00 58.75 543 GLY A CA 1
ATOM 4271 C C . GLY A 1 543 ? -2.342 15.560 44.265 1.00 58.75 543 GLY A C 1
ATOM 4272 O O . GLY A 1 543 ? -2.611 16.628 43.729 1.00 58.75 543 GLY A O 1
ATOM 4273 N N . LEU A 1 544 ? -2.735 14.393 43.730 1.00 68.81 544 LEU A N 1
ATOM 4274 C CA . LEU A 1 544 ? -3.380 14.314 42.410 1.00 68.81 544 LEU A CA 1
ATOM 4275 C C . LEU A 1 544 ? -4.721 15.070 42.387 1.00 68.81 544 LEU A C 1
ATOM 4277 O O . LEU A 1 544 ? -4.967 15.856 41.475 1.00 68.81 544 LEU A O 1
ATOM 4281 N N . ILE A 1 545 ? -5.544 14.913 43.429 1.00 69.25 545 ILE A N 1
ATOM 4282 C CA . ILE A 1 545 ? -6.829 15.622 43.568 1.00 69.25 545 ILE A CA 1
ATOM 4283 C C . ILE A 1 545 ? -6.599 17.125 43.736 1.00 69.25 545 ILE A C 1
ATOM 4285 O O . ILE A 1 545 ? -7.192 17.930 43.018 1.00 69.25 545 ILE A O 1
ATOM 4289 N N . ALA A 1 546 ? -5.710 17.510 44.657 1.00 67.56 546 ALA A N 1
ATOM 4290 C CA . ALA A 1 546 ? -5.420 18.914 44.944 1.00 67.56 546 ALA A CA 1
ATOM 4291 C C . ALA A 1 546 ? -4.895 19.653 43.702 1.00 67.56 546 ALA A C 1
ATOM 4293 O O . ALA A 1 546 ? -5.271 20.795 43.431 1.00 67.56 546 ALA A O 1
ATOM 4294 N N . ILE A 1 547 ? -4.071 18.977 42.903 1.00 67.81 547 ILE A N 1
ATOM 4295 C CA . ILE A 1 547 ? -3.538 19.487 41.643 1.00 67.81 547 ILE A CA 1
ATOM 4296 C C . ILE A 1 547 ? -4.624 19.666 40.597 1.00 67.81 547 ILE A C 1
ATOM 4298 O O . ILE A 1 547 ? -4.598 20.675 39.891 1.00 67.81 547 ILE A O 1
ATOM 4302 N N . ILE A 1 548 ? -5.541 18.706 40.471 1.00 71.50 548 ILE A N 1
ATOM 4303 C CA . ILE A 1 548 ? -6.622 18.777 39.490 1.00 71.50 548 ILE A CA 1
ATOM 4304 C C . ILE A 1 548 ? -7.569 19.918 39.853 1.00 71.50 548 ILE A C 1
ATOM 4306 O O . ILE A 1 548 ? -7.758 20.811 39.031 1.00 71.50 548 ILE A O 1
ATOM 4310 N N . ILE A 1 549 ? -8.055 19.968 41.097 1.00 74.25 549 ILE A N 1
ATOM 4311 C CA . ILE A 1 549 ? -8.946 21.036 41.574 1.00 74.25 549 ILE A CA 1
ATOM 4312 C C . ILE A 1 549 ? -8.302 22.410 41.345 1.00 74.25 549 ILE A C 1
ATOM 4314 O O . ILE A 1 549 ? -8.916 23.303 40.756 1.00 74.25 549 ILE A O 1
ATOM 4318 N N . LYS A 1 550 ? -7.027 22.576 41.718 1.00 68.31 550 LYS A N 1
ATOM 4319 C CA . LYS A 1 550 ? -6.317 23.851 41.557 1.00 68.31 550 LYS A CA 1
ATOM 4320 C C . LYS A 1 550 ? -6.048 24.205 40.090 1.00 68.31 550 LYS A C 1
ATOM 4322 O O . LYS A 1 550 ? -6.170 25.371 39.724 1.00 68.31 550 LYS A O 1
ATOM 4327 N N . ALA A 1 551 ? -5.723 23.228 39.239 1.00 67.44 551 ALA A N 1
ATOM 4328 C CA . ALA A 1 551 ? -5.563 23.446 37.797 1.00 67.44 551 ALA A CA 1
ATOM 4329 C C . ALA A 1 551 ? -6.853 23.980 37.177 1.00 67.44 551 ALA A C 1
ATOM 4331 O O . ALA A 1 551 ? -6.834 24.967 36.449 1.00 67.44 551 ALA A O 1
ATOM 4332 N N . THR A 1 552 ? -7.974 23.350 37.518 1.00 66.19 552 THR A N 1
ATOM 4333 C CA . THR A 1 552 ? -9.281 23.705 36.971 1.00 66.19 552 THR A CA 1
ATOM 4334 C C . THR A 1 552 ? -9.768 25.057 37.463 1.00 66.19 552 THR A C 1
ATOM 4336 O O . THR A 1 552 ? -10.256 25.849 36.663 1.00 66.19 552 THR A O 1
ATOM 4339 N N . ALA A 1 553 ? -9.537 25.382 38.739 1.00 72.62 553 ALA A N 1
ATOM 4340 C CA . ALA A 1 553 ? -9.830 26.706 39.276 1.00 72.62 553 ALA A CA 1
ATOM 4341 C C . ALA A 1 553 ? -9.049 27.804 38.532 1.00 72.62 553 ALA A C 1
ATOM 4343 O O . ALA A 1 553 ? -9.622 28.834 38.195 1.00 72.62 553 ALA A O 1
ATOM 4344 N N . HIS A 1 554 ? -7.774 27.565 38.205 1.00 63.47 554 HIS A N 1
ATOM 4345 C CA . HIS A 1 554 ? -6.957 28.515 37.444 1.00 63.47 554 HIS A CA 1
ATOM 4346 C C . HIS A 1 554 ? -7.393 28.675 35.983 1.00 63.47 554 HIS A C 1
ATOM 4348 O O . HIS A 1 554 ? -7.342 29.787 35.462 1.00 63.47 554 HIS A O 1
ATOM 4354 N N . VAL A 1 555 ? -7.822 27.600 35.319 1.00 64.25 555 VAL A N 1
ATOM 4355 C CA . VAL A 1 555 ? -8.329 27.664 33.936 1.00 64.25 555 VAL A CA 1
ATOM 4356 C C . VAL A 1 555 ? -9.657 28.423 33.880 1.00 64.25 555 VAL A C 1
ATOM 4358 O O . VAL A 1 555 ? -9.835 29.288 33.022 1.00 64.25 555 VAL A O 1
ATOM 4361 N N . ILE A 1 556 ? -10.558 28.164 34.833 1.00 67.25 556 ILE A N 1
ATOM 4362 C CA . ILE A 1 556 ? -11.836 28.878 34.957 1.00 67.25 556 ILE A CA 1
ATOM 4363 C C . ILE A 1 556 ? -11.595 30.364 35.264 1.00 67.25 556 ILE A C 1
ATOM 4365 O O . ILE A 1 556 ? -12.174 31.226 34.603 1.00 67.25 556 ILE A O 1
ATOM 4369 N N . ASP A 1 557 ? -10.700 30.680 36.204 1.00 69.62 557 ASP A N 1
ATOM 4370 C CA . ASP A 1 557 ? -10.358 32.062 36.562 1.00 69.62 557 ASP A CA 1
ATOM 4371 C C . ASP A 1 557 ? -9.707 32.818 35.389 1.00 69.62 557 ASP A C 1
ATOM 4373 O O . ASP A 1 557 ? -10.079 33.952 35.091 1.00 69.62 557 ASP A O 1
ATOM 4377 N N . ALA A 1 558 ? -8.800 32.176 34.644 1.00 63.69 558 ALA A N 1
ATOM 4378 C CA . ALA A 1 558 ? -8.178 32.764 33.457 1.00 63.69 558 ALA A CA 1
ATOM 4379 C C . ALA A 1 558 ? -9.192 33.015 32.325 1.00 63.69 558 ALA A C 1
ATOM 4381 O O . ALA A 1 558 ? -9.148 34.068 31.682 1.00 63.69 558 ALA A O 1
ATOM 4382 N N . SER A 1 559 ? -10.129 32.084 32.112 1.00 63.19 559 SER A N 1
ATOM 4383 C CA . SER A 1 559 ? -11.184 32.216 31.101 1.00 63.19 559 SER A CA 1
ATOM 4384 C C . SER A 1 559 ? -12.200 33.308 31.446 1.00 63.19 559 SER A C 1
ATOM 4386 O O . SER A 1 559 ? -12.702 33.971 30.539 1.00 63.19 559 SER A O 1
ATOM 4388 N N . LEU A 1 560 ? -12.515 33.504 32.731 1.00 72.31 560 LEU A N 1
ATOM 4389 C CA . LEU A 1 560 ? -13.486 34.509 33.175 1.00 72.31 560 LEU A CA 1
ATOM 4390 C C . LEU A 1 560 ? -12.866 35.904 33.319 1.00 72.31 560 LEU A C 1
ATOM 4392 O O . LEU A 1 560 ? -13.500 36.893 32.957 1.00 72.31 560 LEU A O 1
ATOM 4396 N N . ASN A 1 561 ? -11.623 35.998 33.799 1.00 74.25 561 ASN A N 1
ATOM 4397 C CA . ASN A 1 561 ? -11.028 37.274 34.204 1.00 74.25 561 ASN A CA 1
ATOM 4398 C C . ASN A 1 561 ? -9.968 37.832 33.238 1.00 74.25 561 ASN A C 1
ATOM 4400 O O . ASN A 1 561 ? -9.378 38.869 33.541 1.00 74.25 561 ASN A O 1
ATOM 4404 N N . LYS A 1 562 ? -9.711 37.185 32.084 1.00 61.84 562 LYS A N 1
ATOM 4405 C CA . LYS A 1 562 ? -8.708 37.600 31.069 1.00 61.84 562 LYS A CA 1
ATOM 4406 C C . LYS A 1 562 ? -7.331 37.963 31.660 1.00 61.84 562 LYS A C 1
ATOM 4408 O O . LYS A 1 562 ? -6.604 38.783 31.098 1.00 61.84 562 LYS A O 1
ATOM 4413 N N . LYS A 1 563 ? -6.966 37.396 32.813 1.00 51.44 563 LYS A N 1
ATOM 4414 C CA . LYS A 1 563 ? -5.690 37.685 33.476 1.00 51.44 563 LYS A CA 1
ATOM 4415 C C . LYS A 1 563 ? -4.558 36.915 32.805 1.00 51.44 563 LYS A C 1
ATOM 4417 O O . LYS A 1 563 ? -4.698 35.741 32.473 1.00 51.44 563 LYS A O 1
ATOM 4422 N N . GLN A 1 564 ? -3.416 37.581 32.645 1.00 44.50 564 GLN A N 1
ATOM 4423 C CA . GLN A 1 564 ? -2.177 36.951 32.196 1.00 44.50 564 GLN A CA 1
ATOM 4424 C C . GLN A 1 564 ? -1.676 35.969 33.266 1.00 44.50 564 GLN A C 1
ATOM 4426 O O . GLN A 1 564 ? -1.558 36.323 34.440 1.00 44.50 564 GLN A O 1
ATOM 4431 N N . LEU A 1 565 ? -1.398 34.731 32.852 1.00 42.91 565 LEU A N 1
ATOM 4432 C CA . LEU A 1 565 ? -0.922 33.653 33.719 1.00 42.91 565 LEU A CA 1
ATOM 4433 C C . LEU A 1 565 ? 0.470 33.985 34.282 1.00 42.91 565 LEU A C 1
ATOM 4435 O O . LEU A 1 565 ? 1.435 34.103 33.531 1.00 42.91 565 LEU A O 1
ATOM 4439 N N . SER A 1 566 ? 0.579 34.094 35.608 1.00 41.19 566 SER A N 1
ATOM 4440 C CA . SER A 1 566 ? 1.856 34.186 36.324 1.00 41.19 566 SER A CA 1
ATOM 4441 C C . SER A 1 566 ? 2.127 32.875 37.060 1.00 41.19 566 SER A C 1
ATOM 4443 O O . SER A 1 566 ? 1.353 32.460 37.922 1.00 41.19 566 SER A O 1
ATOM 4445 N N . PHE A 1 567 ? 3.248 32.234 36.728 1.00 39.47 567 PHE A N 1
ATOM 4446 C CA . PHE A 1 567 ? 3.685 30.939 37.267 1.00 39.47 567 PHE A CA 1
ATOM 4447 C C . PHE A 1 567 ? 4.006 30.957 38.779 1.00 39.47 567 PHE A C 1
ATOM 4449 O O . PHE A 1 567 ? 4.114 29.901 39.398 1.00 39.47 567 PHE A O 1
ATOM 4456 N N . ASN A 1 568 ? 4.121 32.137 39.402 1.00 39.28 568 ASN A N 1
ATOM 4457 C CA . ASN A 1 568 ? 4.694 32.286 40.747 1.00 39.28 568 ASN A CA 1
ATOM 4458 C C . ASN A 1 568 ? 3.691 32.218 41.915 1.00 39.28 568 ASN A C 1
ATOM 4460 O O . ASN A 1 568 ? 4.094 32.364 43.064 1.00 39.28 568 ASN A O 1
ATOM 4464 N N . GLN A 1 569 ? 2.402 31.958 41.675 1.00 40.22 569 GLN A N 1
ATOM 4465 C CA . GLN A 1 569 ? 1.390 31.813 42.745 1.00 40.22 569 GLN A CA 1
ATOM 4466 C C . GLN A 1 569 ? 1.084 30.338 43.109 1.00 40.22 569 GLN A C 1
ATOM 4468 O O . GLN A 1 569 ? 0.086 30.025 43.762 1.00 40.22 569 GLN A O 1
ATOM 4473 N N . ALA A 1 570 ? 1.932 29.397 42.675 1.00 38.25 570 ALA A N 1
ATOM 4474 C CA . ALA A 1 570 ? 1.558 27.988 42.544 1.00 38.25 570 ALA A CA 1
ATOM 4475 C C . ALA A 1 570 ? 1.749 27.077 43.778 1.00 38.25 570 ALA A C 1
ATOM 4477 O O . ALA A 1 570 ? 1.100 26.030 43.808 1.00 38.25 570 ALA A O 1
ATOM 4478 N N . PHE A 1 571 ? 2.508 27.425 44.824 1.00 42.19 571 PHE A N 1
ATOM 4479 C CA . PHE A 1 571 ? 2.890 26.431 45.849 1.00 42.19 571 PHE A CA 1
ATOM 4480 C C . PHE A 1 571 ? 2.323 26.698 47.253 1.00 42.19 571 PHE A C 1
ATOM 4482 O O . PHE A 1 571 ? 2.611 27.717 47.870 1.00 42.19 571 PHE A O 1
ATOM 4489 N N . PHE A 1 572 ? 1.542 25.737 47.762 1.00 38.81 572 PHE A N 1
ATOM 4490 C CA . PHE A 1 572 ? 1.290 25.552 49.194 1.00 38.81 572 PHE A CA 1
ATOM 4491 C C . PHE A 1 572 ? 2.236 24.451 49.682 1.00 38.81 572 PHE A C 1
ATOM 4493 O O . PHE A 1 572 ? 2.124 23.313 49.232 1.00 38.81 572 PHE A O 1
ATOM 4500 N N . PHE A 1 573 ? 3.149 24.774 50.595 1.00 40.41 573 PHE A N 1
ATOM 4501 C CA . PHE A 1 573 ? 3.875 23.767 51.366 1.00 40.41 573 PHE A CA 1
ATOM 4502 C C . PHE A 1 573 ? 3.077 23.471 52.636 1.00 40.41 573 PHE A C 1
ATOM 4504 O O . PHE A 1 573 ? 3.166 24.204 53.616 1.00 40.41 573 PHE A O 1
ATOM 4511 N N . ALA A 1 574 ? 2.288 22.400 52.609 1.00 37.91 574 ALA A N 1
ATOM 4512 C CA . ALA A 1 574 ? 1.837 21.724 53.818 1.00 37.91 574 ALA A CA 1
ATOM 4513 C C . ALA A 1 574 ? 2.503 20.344 53.841 1.00 37.91 574 ALA A C 1
ATOM 4515 O O . ALA A 1 574 ? 2.384 19.580 52.881 1.00 37.91 574 ALA A O 1
ATOM 4516 N N . LYS A 1 575 ? 3.248 20.063 54.914 1.00 37.84 575 LYS A N 1
ATOM 4517 C CA . LYS A 1 575 ? 3.891 18.768 55.167 1.00 37.84 575 LYS A CA 1
ATOM 4518 C C . LYS A 1 575 ? 2.800 17.691 55.185 1.00 37.84 575 LYS A C 1
ATOM 4520 O O . LYS A 1 575 ? 1.789 17.856 55.863 1.00 37.84 575 LYS A O 1
ATOM 4525 N N . THR A 1 576 ? 2.945 16.644 54.376 1.00 52.03 576 THR A N 1
ATOM 4526 C CA . THR A 1 576 ? 1.889 15.626 54.219 1.00 52.03 576 THR A CA 1
ATOM 4527 C C . THR A 1 576 ? 2.020 14.514 55.258 1.00 52.03 576 THR A C 1
ATOM 4529 O O . THR A 1 576 ? 3.120 14.204 55.704 1.00 52.03 576 THR A O 1
ATOM 4532 N N . GLN A 1 577 ? 0.912 13.850 55.594 1.00 43.28 577 GLN A N 1
ATOM 4533 C CA . GLN A 1 577 ? 0.883 12.739 56.556 1.00 43.28 577 GLN A CA 1
ATOM 4534 C C . GLN A 1 577 ? 1.790 11.561 56.138 1.00 43.28 577 GLN A C 1
ATOM 4536 O O . GLN A 1 577 ? 2.323 10.851 56.982 1.00 43.28 577 GLN A O 1
ATOM 4541 N N . SER A 1 578 ? 2.017 11.371 54.831 1.00 45.16 578 SER A N 1
ATOM 4542 C CA . SER A 1 5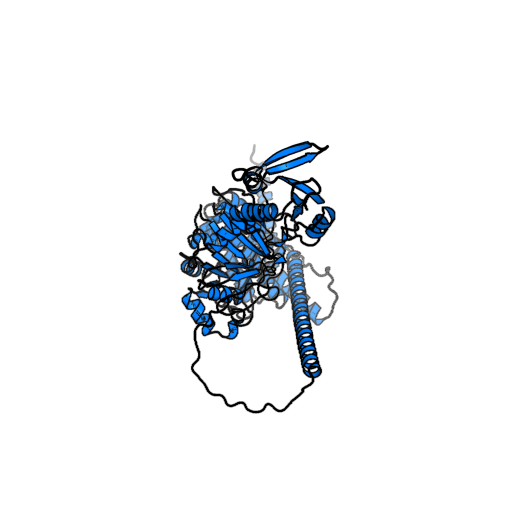78 ? 2.967 10.382 54.303 1.00 45.16 578 SER A CA 1
ATOM 4543 C C . SER A 1 578 ? 4.429 10.809 54.465 1.00 45.16 578 SER A C 1
ATOM 4545 O O . SER A 1 578 ? 5.278 9.946 54.652 1.00 45.16 578 SER A O 1
ATOM 4547 N N . GLN A 1 579 ? 4.728 12.115 54.427 1.00 45.34 579 GLN A N 1
ATOM 4548 C CA . GLN A 1 579 ? 6.044 12.637 54.815 1.00 45.34 579 GLN A CA 1
ATOM 4549 C C . GLN A 1 579 ? 6.249 12.544 56.325 1.00 45.34 579 GLN A C 1
ATOM 4551 O O . GLN A 1 579 ? 7.319 12.145 56.738 1.00 45.34 579 GLN A O 1
ATOM 4556 N N . GLU A 1 580 ? 5.233 12.809 57.152 1.00 60.31 580 GLU A N 1
ATOM 4557 C CA . GLU A 1 580 ? 5.331 12.551 58.599 1.00 60.31 580 GLU A CA 1
ATOM 4558 C C . GLU A 1 580 ? 5.549 11.068 58.913 1.00 60.31 580 GLU A C 1
ATOM 4560 O O . GLU A 1 580 ? 6.256 10.735 59.858 1.00 60.31 580 GLU A O 1
ATOM 4565 N N . LEU A 1 581 ? 4.942 10.169 58.134 1.00 53.12 581 LEU A N 1
ATOM 4566 C CA . LEU A 1 581 ? 5.152 8.733 58.291 1.00 53.12 581 LEU A CA 1
ATOM 4567 C C . LEU A 1 581 ? 6.552 8.312 57.822 1.00 53.12 581 LEU A C 1
ATOM 4569 O O . LEU A 1 581 ? 7.166 7.479 58.476 1.00 53.12 581 LEU A O 1
ATOM 4573 N N . GLY A 1 582 ? 7.055 8.897 56.730 1.00 55.56 582 GLY A N 1
ATOM 4574 C CA . GLY A 1 582 ? 8.430 8.707 56.260 1.00 55.56 582 GLY A CA 1
ATOM 4575 C C . GLY A 1 582 ? 9.456 9.208 57.274 1.00 55.56 582 GLY A C 1
ATOM 4576 O O . GLY A 1 582 ? 10.323 8.445 57.677 1.00 55.56 582 GLY A O 1
ATOM 4577 N N . ASP A 1 583 ? 9.271 10.427 57.781 1.00 65.38 583 ASP A N 1
ATOM 4578 C CA . ASP A 1 583 ? 10.129 11.029 58.803 1.00 65.38 583 ASP A CA 1
ATOM 4579 C C . ASP A 1 583 ? 10.128 10.194 60.097 1.00 65.38 583 ASP A C 1
ATOM 4581 O O . ASP A 1 583 ? 11.181 9.978 60.682 1.00 65.38 583 ASP A O 1
ATOM 4585 N N . LYS A 1 584 ? 8.973 9.651 60.521 1.00 67.31 584 LYS A N 1
ATOM 4586 C CA . LYS A 1 584 ? 8.887 8.743 61.683 1.00 67.31 584 LYS A CA 1
ATOM 4587 C C . LYS A 1 584 ? 9.587 7.404 61.458 1.00 67.31 584 LYS A C 1
ATOM 4589 O O . LYS A 1 584 ? 10.089 6.814 62.412 1.00 67.31 584 LYS A O 1
ATOM 4594 N N . ILE A 1 585 ? 9.571 6.890 60.229 1.00 65.62 585 ILE A N 1
ATOM 4595 C CA . ILE A 1 585 ? 10.282 5.657 59.880 1.00 65.62 585 ILE A CA 1
ATOM 4596 C C . ILE A 1 585 ? 11.788 5.919 59.899 1.00 65.62 585 ILE A C 1
ATOM 4598 O O . ILE A 1 585 ? 12.508 5.147 60.527 1.00 65.62 585 ILE A O 1
ATOM 4602 N N . ASP A 1 586 ? 12.248 7.016 59.301 1.00 61.28 586 ASP A N 1
ATOM 4603 C CA . ASP A 1 586 ? 13.663 7.397 59.296 1.00 61.28 586 ASP A CA 1
ATOM 4604 C C . ASP A 1 586 ? 14.176 7.665 60.724 1.00 61.28 586 ASP A C 1
ATOM 4606 O O . ASP A 1 586 ? 15.201 7.111 61.116 1.00 61.28 586 ASP A O 1
ATOM 4610 N N . GLU A 1 587 ? 13.405 8.372 61.555 1.00 73.25 587 GLU A N 1
ATOM 4611 C CA . GLU A 1 587 ? 13.711 8.602 62.978 1.00 73.25 587 GLU A CA 1
ATOM 4612 C C . GLU A 1 587 ? 13.788 7.275 63.765 1.00 73.25 587 GLU A C 1
ATOM 4614 O O . GLU A 1 587 ? 14.719 7.048 64.538 1.00 73.25 587 GLU A O 1
ATOM 4619 N N . SER A 1 588 ? 12.884 6.322 63.495 1.00 65.56 588 SER A N 1
ATOM 4620 C CA . SER A 1 588 ? 12.924 4.992 64.126 1.00 65.56 588 SER A CA 1
ATOM 4621 C C . SER A 1 588 ? 14.107 4.123 63.670 1.00 65.56 588 SER A C 1
ATOM 4623 O O . SER A 1 588 ? 14.605 3.289 64.432 1.00 65.56 588 SER A O 1
ATOM 4625 N N . LEU A 1 589 ? 14.586 4.308 62.436 1.00 59.03 589 LEU A N 1
ATOM 4626 C CA . LEU A 1 589 ? 15.742 3.592 61.896 1.00 59.03 589 LEU A CA 1
ATOM 4627 C C . LEU A 1 589 ? 17.055 4.148 62.458 1.00 59.03 589 LEU A C 1
ATOM 4629 O O . LEU A 1 589 ? 17.955 3.366 62.783 1.00 59.03 589 LEU A O 1
ATOM 4633 N N . GLU A 1 590 ? 17.148 5.465 62.644 1.00 72.81 590 GLU A N 1
ATOM 4634 C CA . GLU A 1 590 ? 18.292 6.111 63.294 1.00 72.81 590 GLU A CA 1
ATOM 4635 C C . GLU A 1 590 ? 18.417 5.688 64.769 1.00 72.81 590 GLU A C 1
ATOM 4637 O O . GLU A 1 590 ? 19.500 5.260 65.187 1.00 72.81 590 GLU A O 1
ATOM 4642 N N . ASP A 1 591 ? 17.310 5.640 65.519 1.00 72.44 591 ASP A N 1
ATOM 4643 C CA . ASP A 1 591 ? 17.281 5.147 66.909 1.00 72.44 591 ASP A CA 1
ATOM 4644 C C . ASP A 1 591 ? 17.681 3.665 67.036 1.00 72.44 591 ASP A C 1
ATOM 4646 O O . ASP A 1 591 ? 18.337 3.244 67.999 1.00 72.44 591 ASP A O 1
ATOM 4650 N N . THR A 1 592 ? 17.336 2.844 66.040 1.00 60.62 592 THR A N 1
ATOM 4651 C CA . THR A 1 592 ? 17.716 1.421 66.020 1.00 60.62 592 THR A CA 1
ATOM 4652 C C . THR A 1 592 ? 19.209 1.250 65.692 1.00 60.62 592 THR A C 1
ATOM 4654 O O . THR A 1 592 ? 19.876 0.360 66.229 1.00 60.62 592 THR A O 1
ATOM 4657 N N . SER A 1 593 ? 19.775 2.128 64.857 1.00 57.59 593 SER A N 1
ATOM 4658 C CA . SER A 1 593 ? 21.193 2.086 64.480 1.00 57.59 593 SER A CA 1
ATOM 4659 C C . SER A 1 593 ? 22.133 2.462 65.638 1.00 57.59 593 SER A C 1
ATOM 4661 O O . SER A 1 593 ? 23.163 1.804 65.830 1.00 57.59 593 SER A O 1
ATOM 4663 N N . LEU A 1 594 ? 21.738 3.414 66.492 1.00 54.53 594 LEU A N 1
ATOM 4664 C CA . LEU A 1 594 ? 22.513 3.843 67.663 1.00 54.53 594 LEU A CA 1
ATOM 4665 C C . LEU A 1 594 ? 22.597 2.762 68.758 1.00 54.53 594 LEU A C 1
ATOM 4667 O O . LEU A 1 594 ? 23.655 2.579 69.363 1.00 54.53 594 LEU A O 1
ATOM 4671 N N . ASN A 1 595 ? 21.545 1.958 68.944 1.00 53.78 595 ASN A N 1
ATOM 4672 C CA . ASN A 1 595 ? 21.531 0.875 69.939 1.00 53.78 595 ASN A CA 1
ATOM 4673 C C . ASN A 1 595 ? 22.348 -0.364 69.525 1.00 53.78 595 ASN A C 1
ATOM 4675 O O . ASN A 1 595 ? 22.784 -1.138 70.378 1.00 53.78 595 ASN A O 1
ATOM 4679 N N . SER A 1 596 ? 22.626 -0.547 68.231 1.00 51.03 596 SER A N 1
ATOM 4680 C CA . SER A 1 596 ? 23.425 -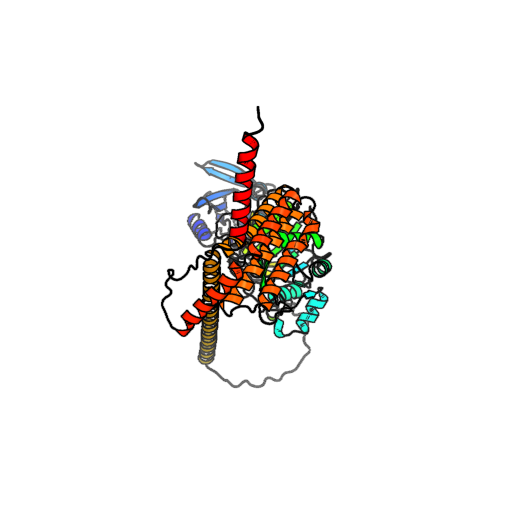1.685 67.748 1.00 51.03 596 SER A CA 1
ATOM 4681 C C . SER A 1 596 ? 24.936 -1.544 67.996 1.00 51.03 596 SER A C 1
ATOM 4683 O O . SER A 1 596 ? 25.671 -2.529 67.906 1.00 51.03 596 SER A O 1
ATOM 4685 N N . THR A 1 597 ? 25.402 -0.349 68.379 1.00 49.78 597 THR A N 1
ATOM 4686 C CA . THR A 1 597 ? 26.830 -0.072 68.618 1.00 49.78 597 THR A CA 1
ATOM 4687 C C . THR A 1 597 ? 27.236 -0.230 70.094 1.00 49.78 597 THR A C 1
ATOM 4689 O O . THR A 1 597 ? 28.423 -0.311 70.394 1.00 49.78 597 THR A O 1
ATOM 4692 N N . GLN A 1 598 ? 26.283 -0.361 71.029 1.00 51.25 598 GLN A N 1
ATOM 4693 C CA . GLN A 1 598 ? 26.578 -0.531 72.465 1.00 51.25 598 GLN A CA 1
ATOM 4694 C C . GLN A 1 598 ? 26.650 -1.989 72.958 1.00 51.25 598 GLN A C 1
ATOM 4696 O O . GLN A 1 598 ? 27.052 -2.211 74.094 1.00 51.25 598 GLN A O 1
ATOM 4701 N N . ASN A 1 599 ? 26.363 -2.990 72.116 1.00 50.72 599 ASN A N 1
ATOM 4702 C CA . ASN A 1 599 ? 26.457 -4.418 72.476 1.00 50.72 599 ASN A CA 1
ATOM 4703 C C . ASN A 1 599 ? 27.599 -5.151 71.748 1.00 50.72 599 ASN A C 1
ATOM 4705 O O . ASN A 1 599 ? 27.424 -6.235 71.191 1.00 50.72 599 ASN A O 1
ATOM 4709 N N . LYS A 1 600 ? 28.795 -4.557 71.766 1.00 52.50 600 LYS A N 1
ATOM 4710 C CA . LYS A 1 600 ? 30.064 -5.274 71.578 1.00 52.50 600 LYS A CA 1
ATOM 4711 C C . LYS A 1 600 ? 31.058 -4.819 72.645 1.00 52.50 600 LYS A C 1
ATOM 4713 O O . LYS A 1 600 ? 31.874 -3.942 72.387 1.00 52.50 600 LYS A O 1
ATOM 4718 N N . ASN A 1 601 ? 30.945 -5.420 73.825 1.00 44.94 601 ASN A N 1
ATOM 4719 C CA . ASN A 1 601 ? 32.024 -5.629 74.789 1.00 44.94 601 ASN A CA 1
ATOM 4720 C C . ASN A 1 601 ? 31.807 -6.981 75.459 1.00 44.94 601 ASN A C 1
ATOM 4722 O O . ASN A 1 601 ? 30.650 -7.236 75.864 1.00 44.94 601 ASN A O 1
#